Protein AF-0000000082329437 (afdb_homodimer)

InterPro domains:
  IPR001509 NAD-dependent epimerase/dehydratase [PF01370] (16-239)
  IPR036291 NAD(P)-binding domain superfamily [SSF51735] (12-333)

Nearest PDB structures (foldseek):
  3ehe-assembly1_A  TM=8.547E-01  e=3.246E-22  Archaeoglobus fulgidus
  7xpq-assembly1_B  TM=8.052E-01  e=2.477E-19  Zea mays
  7k3p-assembly1_B  TM=7.659E-01  e=4.433E-19  Campylobacter jejuni subsp. jejuni NCTC 11168 = ATCC 700819
  3vps-assembly1_A  TM=8.074E-01  e=3.295E-17  Streptomyces chartreusis NRRL 3882
  3vps-assembly2_B  TM=8.074E-01  e=1.056E-16  Streptomyces chartreusis NRRL 3882

pLDDT: mean 81.35, std 22.12, range [26.34, 98.88]

Foldseek 3Di:
DCPPPPDDDDAPFFEEEEVLQDDLNLVLQVVSVVVRHQYEYEYQDDHDPPRPQVNYHYDHDALLDLVRLLVSCVVRVGLEYEYPFADQLLDDLVRRQSGLQSSLLSNLVSCVVSVRQEYEYEAAPLQQADDPDPDAEPPHDGDRDPSNSVSSVNSVVSLVVSVVVPHQYFYEHEFAEAAADQHQPVLLVLVCLVVLFAAEAQAAQQAWEWYHYSVLVSVLVVLLRPDDSVLRSYYFYDTAPATGTRQVQSCLLSVVSVSPHGYGYDYLVVVVVVLVVCSVLVRRSPPCSCSVCSVYHDHHDRVSSVVSPRDGDDGSNRSSNNRSVSCVVPPDPPPLDPPQDSDPRDDHDCPVVVVVSVVRRVD/DCPPPPDDDDAPFFEEEEVLQDDLNLVLQVVSVVVRHQAEYEYQDDHDPVRPQVNYHYDHDALLDLVRLLVSCVVRVGLEYEYPFADQLLDDLVRRQSGLQSSLLSNLVSCVVSVRQEYEYEAAPLQQADDPDPDAEPPHDGDRDPSNSVSSVNSVVSLVVSVVVPHQYFYEHEYAEAAADQHQPVLLLLVCLVVLFAAEAQAAQQAWDWYHYSVLVSVLVVLLRPDDSVLRSYYFYDTAPATGTRQVQSCLLSVVSVSPHGYGYDYLVVVVVVLVVCSVLVRNSPPPSCSVCSPYHDHHDRVSSVVSPRDGDDGSNRSSNNRSVSCVVPPPPPPLDPPQDSDPRDDHDCPVVVVVSVVRRVD

Structure (mmCIF, N/CA/C/O backbone):
data_AF-0000000082329437-model_v1
#
loop_
_entity.id
_entity.type
_entity.pdbx_description
1 polymer 'NAD(P)-dependent oxidoreductase'
#
loop_
_atom_site.group_PDB
_atom_site.id
_atom_site.type_symbol
_atom_site.label_atom_id
_atom_site.label_alt_id
_atom_site.label_comp_id
_atom_site.label_asym_id
_atom_site.label_entity_id
_atom_site.label_seq_id
_atom_site.pdbx_PDB_ins_code
_atom_site.Cartn_x
_atom_site.Cartn_y
_atom_site.Cartn_z
_atom_site.occupancy
_atom_site.B_iso_or_equiv
_atom_site.auth_seq_id
_atom_site.auth_comp_id
_atom_site.auth_asym_id
_atom_site.auth_atom_id
_atom_site.pdbx_PDB_model_num
ATOM 1 N N . MET A 1 1 ? -24.625 -34.156 -41.906 1 26.34 1 MET A N 1
ATOM 2 C CA . MET A 1 1 ? -23.766 -33.031 -41.531 1 26.34 1 MET A CA 1
ATOM 3 C C . MET A 1 1 ? -24.109 -32.531 -40.125 1 26.34 1 MET A C 1
ATOM 5 O O . MET A 1 1 ? -25.094 -31.828 -39.938 1 26.34 1 MET A O 1
ATOM 9 N N . SER A 1 2 ? -23.938 -33.344 -39.031 1 27.91 2 SER A N 1
ATOM 10 C CA . SER A 1 2 ? -24.516 -33.625 -37.75 1 27.91 2 SER A CA 1
ATOM 11 C C . SER A 1 2 ? -24.047 -32.625 -36.688 1 27.91 2 SER A C 1
ATOM 13 O O . SER A 1 2 ? -22.844 -32.469 -36.438 1 27.91 2 SER A O 1
ATOM 15 N N . ASP A 1 3 ? -24.672 -31.344 -36.688 1 28.89 3 ASP A N 1
ATOM 16 C CA . ASP A 1 3 ? -24.531 -30.172 -35.812 1 28.89 3 ASP A CA 1
ATOM 17 C C . ASP A 1 3 ? -24.469 -30.578 -34.344 1 28.89 3 ASP A C 1
ATOM 19 O O . ASP A 1 3 ? -25.5 -30.938 -33.75 1 28.89 3 ASP A O 1
ATOM 23 N N . SER A 1 4 ? -23.547 -31.406 -33.969 1 30.91 4 SER A N 1
ATOM 24 C CA . SER A 1 4 ? -23.5 -31.969 -32.625 1 30.91 4 SER A CA 1
ATOM 25 C C . SER A 1 4 ? -23.641 -30.891 -31.562 1 30.91 4 SER A C 1
ATOM 27 O O . SER A 1 4 ? -22.812 -29.969 -31.484 1 30.91 4 SER A O 1
ATOM 29 N N . GLU A 1 5 ? -24.859 -30.422 -31.141 1 31.05 5 GLU A N 1
ATOM 30 C CA . GLU A 1 5 ? -25.375 -29.594 -30.062 1 31.05 5 GLU A CA 1
ATOM 31 C C . GLU A 1 5 ? -24.656 -29.891 -28.75 1 31.05 5 GLU A C 1
ATOM 33 O O . GLU A 1 5 ? -24.719 -31.016 -28.234 1 31.05 5 GLU A O 1
ATOM 38 N N . ARG A 1 6 ? -23.375 -29.516 -28.562 1 33.16 6 ARG A N 1
ATOM 39 C CA . ARG A 1 6 ? -22.859 -29.641 -27.203 1 33.16 6 ARG A CA 1
ATOM 40 C C . ARG A 1 6 ? -23.984 -29.531 -26.172 1 33.16 6 ARG A C 1
ATOM 42 O O . ARG A 1 6 ? -24.562 -28.453 -25.969 1 33.16 6 ARG A O 1
ATOM 49 N N . ALA A 1 7 ? -24.938 -30.375 -26.078 1 32.97 7 ALA A N 1
ATOM 50 C CA . ALA A 1 7 ? -26.078 -30.375 -25.172 1 32.97 7 ALA A CA 1
ATOM 51 C C . ALA A 1 7 ? -25.797 -29.547 -23.922 1 32.97 7 ALA A C 1
ATOM 53 O O . ALA A 1 7 ? -24.625 -29.281 -23.594 1 32.97 7 ALA A O 1
ATOM 54 N N . GLY A 1 8 ? -26.375 -29.719 -22.656 1 34.88 8 GLY A N 1
ATOM 55 C CA . GLY A 1 8 ? -26.797 -29.031 -21.453 1 34.88 8 GLY A CA 1
ATOM 56 C C . GLY A 1 8 ? -25.641 -28.422 -20.672 1 34.88 8 GLY A C 1
ATOM 57 O O . GLY A 1 8 ? -24.469 -28.641 -21.016 1 34.88 8 GLY A O 1
ATOM 58 N N . ASP A 1 9 ? -25.828 -27.609 -19.031 1 44.12 9 ASP A N 1
ATOM 59 C CA . ASP A 1 9 ? -25.906 -26.859 -17.797 1 44.12 9 ASP A CA 1
ATOM 60 C C . ASP A 1 9 ? -24.859 -27.312 -16.781 1 44.12 9 ASP A C 1
ATOM 62 O O . ASP A 1 9 ? -24.891 -26.938 -15.617 1 44.12 9 ASP A O 1
ATOM 66 N N . ASP A 1 10 ? -24.266 -28.438 -16.734 1 53.81 10 ASP A N 1
ATOM 67 C CA . ASP A 1 10 ? -23.656 -29.188 -15.641 1 53.81 10 ASP A CA 1
ATOM 68 C C . ASP A 1 10 ? -22.234 -28.719 -15.375 1 53.81 10 ASP A C 1
ATOM 70 O O . ASP A 1 10 ? -21.344 -29.531 -15.148 1 53.81 10 ASP A O 1
ATOM 74 N N . SER A 1 11 ? -21.875 -27.641 -15.531 1 70.88 11 SER A N 1
ATOM 75 C CA . SER A 1 11 ? -20.547 -27.156 -15.156 1 70.88 11 SER A CA 1
ATOM 76 C C . SER A 1 11 ? -20.344 -27.203 -13.648 1 70.88 11 SER A C 1
ATOM 78 O O . SER A 1 11 ? -21.297 -27.031 -12.883 1 70.88 11 SER A O 1
ATOM 80 N N . ASN A 1 12 ? -19.172 -27.812 -13.344 1 84 12 ASN A N 1
ATOM 81 C CA . ASN A 1 12 ? -18.812 -27.828 -11.93 1 84 12 ASN A CA 1
ATOM 82 C C . ASN A 1 12 ? -18.719 -26.422 -11.359 1 84 12 ASN A C 1
ATOM 84 O O . ASN A 1 12 ? -18.609 -26.234 -10.141 1 84 12 ASN A O 1
ATOM 88 N N . GLY A 1 13 ? -18.859 -25.469 -12.234 1 92.38 13 GLY A N 1
ATOM 89 C CA . GLY A 1 13 ? -18.734 -24.078 -11.852 1 92.38 13 GLY A CA 1
ATOM 90 C C . GLY A 1 13 ? -18.188 -23.188 -12.953 1 92.38 13 GLY A C 1
ATOM 91 O O . GLY A 1 13 ? -17.828 -23.688 -14.023 1 92.38 13 GLY A O 1
ATOM 92 N N . THR A 1 14 ? -18.297 -21.969 -12.883 1 97.38 14 THR A N 1
ATOM 93 C CA . THR A 1 14 ? -17.75 -20.984 -13.82 1 97.38 14 THR A CA 1
ATOM 94 C C . THR A 1 14 ? -16.609 -20.203 -13.188 1 97.38 14 THR A C 1
ATOM 96 O O . THR A 1 14 ? -16.766 -19.641 -12.102 1 97.38 14 THR A O 1
ATOM 99 N N . LEU A 1 15 ? -15.477 -20.219 -13.883 1 98.44 15 LEU A N 1
ATOM 100 C CA . LEU A 1 15 ? -14.25 -19.688 -13.289 1 98.44 15 LEU A CA 1
ATOM 101 C C . LEU A 1 15 ? -13.672 -18.578 -14.156 1 98.44 15 LEU A C 1
ATOM 103 O O . LEU A 1 15 ? -13.547 -18.734 -15.375 1 98.44 15 LEU A O 1
ATOM 107 N N . LEU A 1 16 ? -13.461 -17.438 -13.531 1 98.81 16 LEU A N 1
ATOM 108 C CA . LEU A 1 16 ? -12.664 -16.391 -14.156 1 98.81 16 LEU A CA 1
ATOM 109 C C . LEU A 1 16 ? -11.234 -16.406 -13.617 1 98.81 16 LEU A C 1
ATOM 111 O O . LEU A 1 16 ? -11.023 -16.406 -12.406 1 98.81 16 LEU A O 1
ATOM 115 N N . VAL A 1 17 ? -10.266 -16.453 -14.523 1 98.81 17 VAL A N 1
ATOM 116 C CA . VAL A 1 17 ? -8.859 -16.422 -14.141 1 98.81 17 VAL A CA 1
ATOM 117 C C . VAL A 1 17 ? -8.219 -15.125 -14.641 1 98.81 17 VAL A C 1
ATOM 119 O O . VAL A 1 17 ? -8.062 -14.93 -15.852 1 98.81 17 VAL A O 1
ATOM 122 N N . THR A 1 18 ? -7.898 -14.195 -13.68 1 98.5 18 THR A N 1
ATOM 123 C CA . THR A 1 18 ? -7.145 -13.023 -14.109 1 98.5 18 THR A CA 1
ATOM 124 C C . THR A 1 18 ? -5.668 -13.367 -14.281 1 98.5 18 THR A C 1
ATOM 126 O O . THR A 1 18 ? -5.125 -14.195 -13.539 1 98.5 18 THR A O 1
ATOM 129 N N . GLY A 1 19 ? -5.027 -12.656 -15.211 1 96.25 19 GLY A N 1
ATOM 130 C CA . GLY A 1 19 ? -3.705 -13.133 -15.578 1 96.25 19 GLY A CA 1
ATOM 131 C C . GLY A 1 19 ? -3.723 -14.508 -16.219 1 96.25 19 GLY A C 1
ATOM 132 O O . GLY A 1 19 ? -2.795 -15.297 -16.016 1 96.25 19 GLY A O 1
ATOM 133 N N . GLY A 1 20 ? -4.77 -14.766 -16.906 1 96.31 20 GLY A N 1
ATOM 134 C CA . GLY A 1 20 ? -5.066 -16.109 -17.359 1 96.31 20 GLY A CA 1
ATOM 135 C C . GLY A 1 20 ? -4.109 -16.609 -18.422 1 96.31 20 GLY A C 1
ATOM 136 O O . GLY A 1 20 ? -3.965 -17.828 -18.625 1 96.31 20 GLY A O 1
ATOM 137 N N . THR A 1 21 ? -3.48 -15.711 -19.109 1 94.12 21 THR A N 1
ATOM 138 C CA . THR A 1 21 ? -2.633 -16.141 -20.219 1 94.12 21 THR A CA 1
ATOM 139 C C . THR A 1 21 ? -1.179 -16.266 -19.766 1 94.12 21 THR A C 1
ATOM 141 O O . THR A 1 21 ? -0.316 -16.688 -20.531 1 94.12 21 THR A O 1
ATOM 144 N N . GLY A 1 22 ? -0.926 -15.938 -18.547 1 91.06 22 GLY A N 1
ATOM 145 C CA . GLY A 1 22 ? 0.404 -16.125 -17.984 1 91.06 22 GLY A CA 1
ATOM 146 C C . GLY A 1 22 ? 0.699 -17.578 -17.625 1 91.06 22 GLY A C 1
ATOM 147 O O . GLY A 1 22 ? -0.122 -18.453 -17.875 1 91.06 22 GLY A O 1
ATOM 148 N N . PHE A 1 23 ? 1.851 -17.812 -17.016 1 89.69 23 PHE A N 1
ATOM 149 C CA . PHE A 1 23 ? 2.297 -19.172 -16.719 1 89.69 23 PHE A CA 1
ATOM 150 C C . PHE A 1 23 ? 1.305 -19.875 -15.797 1 89.69 23 PHE A C 1
ATOM 152 O O . PHE A 1 23 ? 0.688 -20.875 -16.188 1 89.69 23 PHE A O 1
ATOM 159 N N . LEU A 1 24 ? 1.134 -19.281 -14.594 1 94.75 24 LEU A N 1
ATOM 160 C CA . LEU A 1 24 ? 0.198 -19.906 -13.664 1 94.75 24 LEU A CA 1
ATOM 161 C C . LEU A 1 24 ? -1.225 -19.859 -14.211 1 94.75 24 LEU A C 1
ATOM 163 O O . LEU A 1 24 ? -1.98 -20.828 -14.07 1 94.75 24 LEU A O 1
ATOM 167 N N . GLY A 1 25 ? -1.565 -18.75 -14.828 1 96.75 25 GLY A N 1
ATOM 168 C CA . GLY A 1 25 ? -2.895 -18.594 -15.391 1 96.75 25 GLY A CA 1
ATOM 169 C C . GLY A 1 25 ? -3.242 -19.656 -16.406 1 96.75 25 GLY A C 1
ATOM 170 O O . GLY A 1 25 ? -4.32 -20.25 -16.344 1 96.75 25 GLY A O 1
ATOM 171 N N . LEU A 1 26 ? -2.309 -19.922 -17.297 1 95.94 26 LEU A N 1
ATOM 172 C CA . LEU A 1 26 ? -2.527 -20.906 -18.328 1 95.94 26 LEU A CA 1
ATOM 173 C C . LEU A 1 26 ? -2.785 -22.281 -17.719 1 95.94 26 LEU A C 1
ATOM 175 O O . LEU A 1 26 ? -3.76 -22.953 -18.078 1 95.94 26 LEU A O 1
ATOM 179 N N . HIS A 1 27 ? -1.941 -22.688 -16.797 1 96.75 27 HIS A N 1
ATOM 180 C CA . HIS A 1 27 ? -2.088 -23.984 -16.156 1 96.75 27 HIS A CA 1
ATOM 181 C C . HIS A 1 27 ? -3.4 -24.078 -15.383 1 96.75 27 HIS A C 1
ATOM 183 O O . HIS A 1 27 ? -4.051 -25.125 -15.375 1 96.75 27 HIS A O 1
ATOM 189 N N . THR A 1 28 ? -3.744 -22.984 -14.75 1 98.31 28 THR A N 1
ATOM 190 C CA . THR A 1 28 ? -4.996 -22.938 -14.008 1 98.31 28 THR A CA 1
ATOM 191 C C . THR A 1 28 ? -6.188 -23.109 -14.945 1 98.31 28 THR A C 1
ATOM 193 O O . THR A 1 28 ? -7.078 -23.922 -14.688 1 98.31 28 THR A O 1
ATOM 196 N N . CYS A 1 29 ? -6.164 -22.406 -16.031 1 98.44 29 CYS A N 1
ATOM 197 C CA . CYS A 1 29 ? -7.242 -22.484 -17 1 98.44 29 CYS A CA 1
ATOM 198 C C . CYS A 1 29 ? -7.383 -23.891 -17.562 1 98.44 29 CYS A C 1
ATOM 200 O O . CYS A 1 29 ? -8.477 -24.453 -17.578 1 98.44 29 CYS A O 1
ATOM 202 N N . GLN A 1 30 ? -6.285 -24.469 -17.984 1 98.19 30 GLN A N 1
ATOM 203 C CA . GLN A 1 30 ? -6.293 -25.812 -18.562 1 98.19 30 GLN A CA 1
ATOM 204 C C . GLN A 1 30 ? -6.801 -26.844 -17.578 1 98.19 30 GLN A C 1
ATOM 206 O O . GLN A 1 30 ? -7.641 -27.688 -17.906 1 98.19 30 GLN A O 1
ATOM 211 N N . TYR A 1 31 ? -6.305 -26.75 -16.391 1 98.06 31 TYR A N 1
ATOM 212 C CA . TYR A 1 31 ? -6.66 -27.719 -15.367 1 98.06 31 TYR A CA 1
ATOM 213 C C . TYR A 1 31 ? -8.156 -27.688 -15.086 1 98.06 31 TYR A C 1
ATOM 215 O O . TYR A 1 31 ? -8.82 -28.719 -15.078 1 98.06 31 TYR A O 1
ATOM 223 N N . PHE A 1 32 ? -8.703 -26.531 -14.867 1 98.38 32 PHE A N 1
ATOM 224 C CA . PHE A 1 32 ? -10.102 -26.422 -14.484 1 98.38 32 PHE A CA 1
ATOM 225 C C . PHE A 1 32 ? -11.016 -26.734 -15.656 1 98.38 32 PHE A C 1
ATOM 227 O O . PHE A 1 32 ? -12.094 -27.312 -15.477 1 98.38 32 PHE A O 1
ATOM 234 N N . ARG A 1 33 ? -10.562 -26.391 -16.859 1 98 33 ARG A N 1
ATOM 235 C CA . ARG A 1 33 ? -11.281 -26.859 -18.031 1 98 33 ARG A CA 1
ATOM 236 C C . ARG A 1 33 ? -11.391 -28.375 -18.047 1 98 33 ARG A C 1
ATOM 238 O O . ARG A 1 33 ? -12.477 -28.922 -18.234 1 98 33 ARG A O 1
ATOM 245 N N . ASP A 1 34 ? -10.305 -29.016 -17.797 1 97.75 34 ASP A N 1
ATOM 246 C CA . ASP A 1 34 ? -10.258 -30.469 -17.812 1 97.75 34 ASP A CA 1
ATOM 247 C C . ASP A 1 34 ? -11.102 -31.062 -16.672 1 97.75 34 ASP A C 1
ATOM 249 O O . ASP A 1 34 ? -11.516 -32.219 -16.75 1 97.75 34 ASP A O 1
ATOM 253 N N . GLN A 1 35 ? -11.344 -30.266 -15.641 1 96.62 35 GLN A N 1
ATOM 254 C CA . GLN A 1 35 ? -12.164 -30.703 -14.523 1 96.62 35 GLN A CA 1
ATOM 255 C C . GLN A 1 35 ? -13.641 -30.391 -14.773 1 96.62 35 GLN A C 1
ATOM 257 O O . GLN A 1 35 ? -14.477 -30.594 -13.891 1 96.62 35 GLN A O 1
ATOM 262 N N . GLY A 1 36 ? -13.953 -29.781 -15.891 1 96.56 36 GLY A N 1
ATOM 263 C CA . GLY A 1 36 ? -15.336 -29.609 -16.281 1 96.56 36 GLY A CA 1
ATOM 264 C C . GLY A 1 36 ? -15.875 -28.219 -15.961 1 96.56 36 GLY A C 1
ATOM 265 O O . GLY A 1 36 ? -17.094 -28.016 -15.969 1 96.56 36 GLY A O 1
ATOM 266 N N . TRP A 1 37 ? -15 -27.281 -15.609 1 97.31 37 TRP A N 1
ATOM 267 C CA . TRP A 1 37 ? -15.43 -25.906 -15.352 1 97.31 37 TRP A CA 1
ATOM 268 C C . TRP A 1 37 ? -15.531 -25.109 -16.656 1 97.31 37 TRP A C 1
ATOM 270 O O . TRP A 1 37 ? -14.836 -25.406 -17.625 1 97.31 37 TRP A O 1
ATOM 280 N N . ASP A 1 38 ? -16.5 -24.203 -16.672 1 98.06 38 ASP A N 1
ATOM 281 C CA . ASP A 1 38 ? -16.453 -23.156 -17.688 1 98.06 38 ASP A CA 1
ATOM 282 C C . ASP A 1 38 ? -15.422 -22.078 -17.328 1 98.06 38 ASP A C 1
ATOM 284 O O . ASP A 1 38 ? -15.602 -21.344 -16.359 1 98.06 38 ASP A O 1
ATOM 288 N N . VAL A 1 39 ? -14.383 -22.016 -18.172 1 98.62 39 VAL A N 1
ATOM 289 C CA . VAL A 1 39 ? -13.242 -21.188 -17.766 1 98.62 39 VAL A CA 1
ATOM 290 C C . VAL A 1 39 ? -13.102 -20 -18.719 1 98.62 39 VAL A C 1
ATOM 292 O O . VAL A 1 39 ? -13.164 -20.172 -19.938 1 98.62 39 VAL A O 1
ATOM 295 N N . THR A 1 40 ? -12.984 -18.828 -18.172 1 98.75 40 THR A N 1
ATOM 296 C CA . THR A 1 40 ? -12.656 -17.609 -18.922 1 98.75 40 THR A CA 1
ATOM 297 C C . THR A 1 40 ? -11.383 -16.969 -18.375 1 98.75 40 THR A C 1
ATOM 299 O O . THR A 1 40 ? -11.227 -16.797 -17.172 1 98.75 40 THR A O 1
ATOM 302 N N . ALA A 1 41 ? -10.469 -16.688 -19.312 1 98.56 41 ALA A N 1
ATOM 303 C CA . ALA A 1 41 ? -9.234 -15.984 -18.953 1 98.56 41 ALA A CA 1
ATOM 304 C C . ALA A 1 41 ? -9.367 -14.484 -19.203 1 98.56 41 ALA A C 1
ATOM 306 O O . ALA A 1 41 ? -9.891 -14.055 -20.234 1 98.56 41 ALA A O 1
ATOM 307 N N . LEU A 1 42 ? -8.969 -13.695 -18.234 1 98.5 42 LEU A N 1
ATOM 308 C CA . LEU A 1 42 ? -8.844 -12.25 -18.359 1 98.5 42 LEU A CA 1
ATOM 309 C C . LEU A 1 42 ? -7.379 -11.82 -18.344 1 98.5 42 LEU A C 1
ATOM 311 O O . LEU A 1 42 ? -6.648 -12.141 -17.406 1 98.5 42 LEU A O 1
ATOM 315 N N . ASP A 1 43 ? -6.977 -11.148 -19.406 1 96.94 43 ASP A N 1
ATOM 316 C CA . ASP A 1 43 ? -5.594 -10.695 -19.484 1 96.94 43 ASP A CA 1
ATOM 317 C C . ASP A 1 43 ? -5.449 -9.555 -20.5 1 96.94 43 ASP A C 1
ATOM 319 O O . ASP A 1 43 ? -6.41 -9.195 -21.172 1 96.94 43 ASP A O 1
ATOM 323 N N . LEU A 1 44 ? -4.258 -8.992 -20.484 1 94.5 44 LEU A N 1
ATOM 324 C CA . LEU A 1 44 ? -3.957 -7.902 -21.406 1 94.5 44 LEU A CA 1
ATOM 325 C C . LEU A 1 44 ? -3.762 -8.422 -22.828 1 94.5 44 LEU A C 1
ATOM 327 O O . LEU A 1 44 ? -4.027 -7.711 -23.797 1 94.5 44 LEU A O 1
ATOM 331 N N . LYS A 1 45 ? -3.266 -9.656 -22.938 1 94 45 LYS A N 1
ATOM 332 C CA . LYS A 1 45 ? -2.961 -10.266 -24.234 1 94 45 LYS A CA 1
ATOM 333 C C . LYS A 1 45 ? -3.559 -11.672 -24.328 1 94 45 LYS A C 1
ATOM 335 O O . LYS A 1 45 ? -3.707 -12.359 -23.312 1 94 45 LYS A O 1
ATOM 340 N N . PRO A 1 46 ? -3.818 -12.047 -25.5 1 95.31 46 PRO A N 1
ATOM 341 C CA . PRO A 1 46 ? -4.402 -13.383 -25.688 1 95.31 46 PRO A CA 1
ATOM 342 C C . PRO A 1 46 ? -3.381 -14.5 -25.5 1 95.31 46 PRO A C 1
ATOM 344 O O . PRO A 1 46 ? -2.189 -14.234 -25.328 1 95.31 46 PRO A O 1
ATOM 347 N N . PHE A 1 47 ? -3.896 -15.688 -25.531 1 94.88 47 PHE A N 1
ATOM 348 C CA . PHE A 1 47 ? -3.055 -16.875 -25.453 1 94.88 47 PHE A CA 1
ATOM 349 C C . PHE A 1 47 ? -2.154 -16.969 -26.688 1 94.88 47 PHE A C 1
ATOM 351 O O . PHE A 1 47 ? -2.459 -16.406 -27.734 1 94.88 47 PHE A O 1
ATOM 358 N N . GLU A 1 48 ? -1.078 -17.719 -26.484 1 90.88 48 GLU A N 1
ATOM 359 C CA . GLU A 1 48 ? -0.251 -18.047 -27.641 1 90.88 48 GLU A CA 1
ATOM 360 C C . GLU A 1 48 ? -0.89 -19.141 -28.469 1 90.88 48 GLU A C 1
ATOM 362 O O . GLU A 1 48 ? -1.576 -20.016 -27.938 1 90.88 48 GLU A O 1
ATOM 367 N N . PRO A 1 49 ? -0.601 -19.125 -29.781 1 90.69 49 PRO A N 1
ATOM 368 C CA . PRO A 1 49 ? -1.211 -20.125 -30.672 1 90.69 49 PRO A CA 1
ATOM 369 C C . PRO A 1 49 ? -0.859 -21.547 -30.281 1 90.69 49 PRO A C 1
ATOM 371 O O . PRO A 1 49 ? -1.653 -22.469 -30.5 1 90.69 49 PRO A O 1
ATOM 374 N N . GLU A 1 50 ? 0.266 -21.75 -29.688 1 88.56 50 GLU A N 1
ATOM 375 C CA . GLU A 1 50 ? 0.748 -23.094 -29.359 1 88.56 50 GLU A CA 1
ATOM 376 C C . GLU A 1 50 ? 0.13 -23.594 -28.047 1 88.56 50 GLU A C 1
ATOM 378 O O . GLU A 1 50 ? 0.237 -24.766 -27.719 1 88.56 50 GLU A O 1
ATOM 383 N N . ASP A 1 51 ? -0.547 -22.656 -27.375 1 92.81 51 ASP A N 1
ATOM 384 C CA . ASP A 1 51 ? -1.156 -23.047 -26.109 1 92.81 51 ASP A CA 1
ATOM 385 C C . ASP A 1 51 ? -2.396 -23.906 -26.328 1 92.81 51 ASP A C 1
ATOM 387 O O . ASP A 1 51 ? -3.18 -23.641 -27.25 1 92.81 51 ASP A O 1
ATOM 391 N N . ASP A 1 52 ? -2.549 -25 -25.594 1 94.56 52 ASP A N 1
ATOM 392 C CA . ASP A 1 52 ? -3.779 -25.781 -25.625 1 94.56 52 ASP A CA 1
ATOM 393 C C . ASP A 1 52 ? -4.902 -25.062 -24.875 1 94.56 52 ASP A C 1
ATOM 395 O O . ASP A 1 52 ? -5.055 -25.234 -23.656 1 94.56 52 ASP A O 1
ATOM 399 N N . THR A 1 53 ? -5.699 -24.328 -25.609 1 96.38 53 THR A N 1
ATOM 400 C CA . THR A 1 53 ? -6.691 -23.484 -24.938 1 96.38 53 THR A CA 1
ATOM 401 C C . THR A 1 53 ? -8.078 -23.719 -25.531 1 96.38 53 THR A C 1
ATOM 403 O O . THR A 1 53 ? -8.953 -22.859 -25.422 1 96.38 53 THR A O 1
ATOM 406 N N . ASP A 1 54 ? -8.227 -24.891 -26.219 1 96.62 54 ASP A N 1
ATOM 407 C CA . ASP A 1 54 ? -9.562 -25.234 -26.688 1 96.62 54 ASP A CA 1
ATOM 408 C C . ASP A 1 54 ? -10.555 -25.312 -25.531 1 96.62 54 ASP A C 1
ATOM 410 O O . ASP A 1 54 ? -10.281 -25.953 -24.516 1 96.62 54 ASP A O 1
ATOM 414 N N . GLY A 1 55 ? -11.672 -24.672 -25.656 1 96.94 55 GLY A N 1
ATOM 415 C CA . GLY A 1 55 ? -12.703 -24.703 -24.625 1 96.94 55 GLY A CA 1
ATOM 416 C C . GLY A 1 55 ? -12.484 -23.672 -23.531 1 96.94 55 GLY A C 1
ATOM 417 O O . GLY A 1 55 ? -13.203 -23.656 -22.531 1 96.94 55 GLY A O 1
ATOM 418 N N . ILE A 1 56 ? -11.508 -22.828 -23.688 1 98.25 56 ILE A N 1
ATOM 419 C CA . ILE A 1 56 ? -11.242 -21.766 -22.734 1 98.25 56 ILE A CA 1
ATOM 420 C C . ILE A 1 56 ? -11.539 -20.406 -23.375 1 98.25 56 ILE A C 1
ATOM 422 O O . ILE A 1 56 ? -10.977 -20.078 -24.422 1 98.25 56 ILE A O 1
ATOM 426 N N . ASP A 1 57 ? -12.438 -19.656 -22.766 1 98.25 57 ASP A N 1
ATOM 427 C CA . ASP A 1 57 ? -12.766 -18.328 -23.281 1 98.25 57 ASP A CA 1
ATOM 428 C C . ASP A 1 57 ? -11.711 -17.297 -22.875 1 98.25 57 ASP A C 1
ATOM 430 O O . ASP A 1 57 ? -11.008 -17.484 -21.875 1 98.25 57 ASP A O 1
ATOM 434 N N . PHE A 1 58 ? -11.625 -16.234 -23.703 1 98.12 58 PHE A N 1
ATOM 435 C CA . PHE A 1 58 ? -10.664 -15.172 -23.438 1 98.12 58 PHE A CA 1
ATOM 436 C C . PHE A 1 58 ? -11.344 -13.812 -23.5 1 98.12 58 PHE A C 1
ATOM 438 O O . PHE A 1 58 ? -12.125 -13.539 -24.422 1 98.12 58 PHE A O 1
ATOM 445 N N . VAL A 1 59 ? -11.109 -13.008 -22.516 1 98.06 59 VAL A N 1
ATOM 446 C CA . VAL A 1 59 ? -11.531 -11.617 -22.484 1 98.06 59 VAL A CA 1
ATOM 447 C C . VAL A 1 59 ? -10.32 -10.703 -22.312 1 98.06 59 VAL A C 1
ATOM 449 O O . VAL A 1 59 ? -9.508 -10.906 -21.422 1 98.06 59 VAL A O 1
ATOM 452 N N . GLU A 1 60 ? -10.172 -9.789 -23.234 1 97.62 60 GLU A N 1
ATOM 453 C CA . GLU A 1 60 ? -9.094 -8.812 -23.109 1 97.62 60 GLU A CA 1
ATOM 454 C C . GLU A 1 60 ? -9.461 -7.719 -22.109 1 97.62 60 GLU A C 1
ATOM 456 O O . GLU A 1 60 ? -10.523 -7.102 -22.203 1 97.62 60 GLU A O 1
ATOM 461 N N . GLY A 1 61 ? -8.586 -7.551 -21.125 1 96.31 61 GLY A N 1
ATOM 462 C CA . GLY A 1 61 ? -8.844 -6.523 -20.125 1 96.31 61 GLY A CA 1
ATOM 463 C C . GLY A 1 61 ? -7.695 -6.324 -19.156 1 96.31 61 GLY A C 1
ATOM 464 O O . GLY A 1 61 ? -6.754 -7.121 -19.141 1 96.31 61 GLY A O 1
ATOM 465 N N . ASP A 1 62 ? -7.77 -5.23 -18.469 1 95.81 62 ASP A N 1
ATOM 466 C CA . ASP A 1 62 ? -6.773 -4.816 -17.484 1 95.81 62 ASP A CA 1
ATOM 467 C C . ASP A 1 62 ? -7.367 -4.789 -16.078 1 95.81 62 ASP A C 1
ATOM 469 O O . ASP A 1 62 ? -8.359 -4.105 -15.828 1 95.81 62 ASP A O 1
ATOM 473 N N . VAL A 1 63 ? -6.719 -5.527 -15.164 1 96.31 63 VAL A N 1
ATOM 474 C CA . VAL A 1 63 ? -7.262 -5.613 -13.812 1 96.31 63 VAL A CA 1
ATOM 475 C C . VAL A 1 63 ? -7.137 -4.258 -13.117 1 96.31 63 VAL A C 1
ATOM 477 O O . VAL A 1 63 ? -7.762 -4.023 -12.078 1 96.31 63 VAL A O 1
ATOM 480 N N . ARG A 1 64 ? -6.367 -3.322 -13.625 1 94.06 64 ARG A N 1
ATOM 481 C CA . ARG A 1 64 ? -6.223 -1.987 -13.055 1 94.06 64 ARG A CA 1
ATOM 482 C C . ARG A 1 64 ? -7.473 -1.148 -13.297 1 94.06 64 ARG A C 1
ATOM 484 O O . ARG A 1 64 ? -7.629 -0.074 -12.711 1 94.06 64 ARG A O 1
ATOM 491 N N . SER A 1 65 ? -8.312 -1.665 -14.109 1 95.88 65 SER A N 1
ATOM 492 C CA . SER A 1 65 ? -9.633 -1.089 -14.344 1 95.88 65 SER A CA 1
ATOM 493 C C . SER A 1 65 ? -10.727 -1.945 -13.719 1 95.88 65 SER A C 1
ATOM 495 O O . SER A 1 65 ? -10.984 -3.064 -14.164 1 95.88 65 SER A O 1
ATOM 497 N N . GLU A 1 66 ? -11.375 -1.416 -12.766 1 96.62 66 GLU A N 1
ATOM 498 C CA . GLU A 1 66 ? -12.461 -2.16 -12.125 1 96.62 66 GLU A CA 1
ATOM 499 C C . GLU A 1 66 ? -13.57 -2.492 -13.125 1 96.62 66 GLU A C 1
ATOM 501 O O . GLU A 1 66 ? -14.164 -3.566 -13.055 1 96.62 66 GLU A O 1
ATOM 506 N N . GLU A 1 67 ? -13.789 -1.585 -14.031 1 97 67 GLU A N 1
ATOM 507 C CA . GLU A 1 67 ? -14.805 -1.783 -15.055 1 97 67 GLU A CA 1
ATOM 508 C C . GLU A 1 67 ? -14.461 -2.969 -15.953 1 97 67 GLU A C 1
ATOM 510 O O . GLU A 1 67 ? -15.336 -3.756 -16.312 1 97 67 GLU A O 1
ATOM 515 N N . SER A 1 68 ? -13.188 -3.025 -16.266 1 97.06 68 SER A N 1
ATOM 516 C CA . SER A 1 68 ? -12.734 -4.141 -17.094 1 97.06 68 SER A CA 1
ATOM 517 C C . SER A 1 68 ? -12.992 -5.477 -16.406 1 97.06 68 SER A C 1
ATOM 519 O O . SER A 1 68 ? -13.43 -6.438 -17.047 1 97.06 68 SER A O 1
ATOM 521 N N . VAL A 1 69 ? -12.797 -5.559 -15.164 1 98.12 69 VAL A N 1
ATOM 522 C CA . VAL A 1 69 ? -13.016 -6.785 -14.398 1 98.12 69 VAL A CA 1
ATOM 523 C C . VAL A 1 69 ? -14.508 -7.078 -14.297 1 98.12 69 VAL A C 1
ATOM 525 O O . VAL A 1 69 ? -14.938 -8.219 -14.477 1 98.12 69 VAL A O 1
ATOM 528 N N . ALA A 1 70 ? -15.242 -6.059 -14.062 1 98 70 ALA A N 1
ATOM 529 C CA . ALA A 1 70 ? -16.688 -6.207 -13.961 1 98 70 ALA A CA 1
ATOM 530 C C . ALA A 1 70 ? -17.281 -6.75 -15.258 1 98 70 ALA A C 1
ATOM 532 O O . ALA A 1 70 ? -18.125 -7.645 -15.234 1 98 70 ALA A O 1
ATOM 533 N N . ASP A 1 71 ? -16.797 -6.215 -16.312 1 97.81 71 ASP A N 1
ATOM 534 C CA . ASP A 1 71 ? -17.266 -6.672 -17.625 1 97.81 71 ASP A CA 1
ATOM 535 C C . ASP A 1 71 ? -16.922 -8.148 -17.844 1 97.81 71 ASP A C 1
ATOM 537 O O . ASP A 1 71 ? -17.75 -8.906 -18.344 1 97.81 71 ASP A O 1
ATOM 541 N N . ALA A 1 72 ? -15.734 -8.508 -17.484 1 98.12 72 ALA A N 1
ATOM 542 C CA . ALA A 1 72 ? -15.305 -9.898 -17.641 1 98.12 72 ALA A CA 1
ATOM 543 C C . ALA A 1 72 ? -16.172 -10.828 -16.781 1 98.12 72 ALA A C 1
ATOM 545 O O . ALA A 1 72 ? -16.516 -11.93 -17.219 1 98.12 72 ALA A O 1
ATOM 546 N N . LEU A 1 73 ? -16.484 -10.375 -15.609 1 98.12 73 LEU A N 1
ATOM 547 C CA . LEU A 1 73 ? -17.328 -11.164 -14.727 1 98.12 73 LEU A CA 1
ATOM 548 C C . LEU A 1 73 ? -18.734 -11.312 -15.305 1 98.12 73 LEU A C 1
ATOM 550 O O . LEU A 1 73 ? -19.328 -12.391 -15.227 1 98.12 73 LEU A O 1
ATOM 554 N N . GLU A 1 74 ? -19.188 -10.258 -15.875 1 96.69 74 GLU A N 1
ATOM 555 C CA . GLU A 1 74 ? -20.516 -10.289 -16.5 1 96.69 74 GLU A CA 1
ATOM 556 C C . GLU A 1 74 ? -20.531 -11.227 -17.703 1 96.69 74 GLU A C 1
ATOM 558 O O . GLU A 1 74 ? -21.438 -12.047 -17.844 1 96.69 74 GLU A O 1
ATOM 563 N N . GLU A 1 75 ? -19.516 -11.133 -18.469 1 96.75 75 GLU A N 1
ATOM 564 C CA . GLU A 1 75 ? -19.438 -11.93 -19.688 1 96.75 75 GLU A CA 1
ATOM 565 C C . GLU A 1 75 ? -19.266 -13.414 -19.375 1 96.75 75 GLU A C 1
ATOM 567 O O . GLU A 1 75 ? -19.812 -14.273 -20.078 1 96.75 75 GLU A O 1
ATOM 572 N N . SER A 1 76 ? -18.578 -13.734 -18.328 1 96.94 76 SER A N 1
ATOM 573 C CA . SER A 1 76 ? -18.25 -15.125 -18.016 1 96.94 76 SER A CA 1
ATOM 574 C C . SER A 1 76 ? -19.297 -15.734 -17.094 1 96.94 76 SER A C 1
ATOM 576 O O . SER A 1 76 ? -19.344 -16.953 -16.922 1 96.94 76 SER A O 1
ATOM 578 N N . ASP A 1 77 ? -20.031 -14.922 -16.375 1 95.56 77 ASP A N 1
ATOM 579 C CA . ASP A 1 77 ? -20.938 -15.367 -15.32 1 95.56 77 ASP A CA 1
ATOM 580 C C . ASP A 1 77 ? -20.188 -16.172 -14.25 1 95.56 77 ASP A C 1
ATOM 582 O O . ASP A 1 77 ? -20.719 -17.172 -13.742 1 95.56 77 ASP A O 1
ATOM 586 N N . ALA A 1 78 ? -19 -15.781 -14 1 96.94 78 ALA A N 1
ATOM 587 C CA . ALA A 1 78 ? -18.125 -16.531 -13.102 1 96.94 78 ALA A CA 1
ATOM 588 C C . ALA A 1 78 ? -18.672 -16.516 -11.672 1 96.94 78 ALA A C 1
ATOM 590 O O . ALA A 1 78 ? -19.141 -15.492 -11.188 1 96.94 78 ALA A O 1
ATOM 591 N N . THR A 1 79 ? -18.594 -17.656 -11.078 1 95.5 79 THR A N 1
ATOM 592 C CA . THR A 1 79 ? -18.984 -17.797 -9.672 1 95.5 79 THR A CA 1
ATOM 593 C C . THR A 1 79 ? -17.75 -17.859 -8.789 1 95.5 79 THR A C 1
ATOM 595 O O . THR A 1 79 ? -17.844 -17.812 -7.559 1 95.5 79 THR A O 1
ATOM 598 N N . ALA A 1 80 ? -16.641 -18.016 -9.367 1 98.06 80 ALA A N 1
ATOM 599 C CA . ALA A 1 80 ? -15.352 -18.031 -8.68 1 98.06 80 ALA A CA 1
ATOM 600 C C . ALA A 1 80 ? -14.281 -17.312 -9.5 1 98.06 80 ALA A C 1
ATOM 602 O O . ALA A 1 80 ? -14.375 -17.25 -10.734 1 98.06 80 ALA A O 1
ATOM 603 N N . VAL A 1 81 ? -13.367 -16.719 -8.781 1 98.75 81 VAL A N 1
ATOM 604 C CA . VAL A 1 81 ? -12.266 -16.016 -9.438 1 98.75 81 VAL A CA 1
ATOM 605 C C . VAL A 1 81 ? -10.938 -16.531 -8.883 1 98.75 81 VAL A C 1
ATOM 607 O O . VAL A 1 81 ? -10.789 -16.719 -7.672 1 98.75 81 VAL A O 1
ATOM 610 N N . VAL A 1 82 ? -10.039 -16.844 -9.734 1 98.88 82 VAL A N 1
ATOM 611 C CA . VAL A 1 82 ? -8.633 -17.016 -9.367 1 98.88 82 VAL A CA 1
ATOM 612 C C . VAL A 1 82 ? -7.824 -15.82 -9.867 1 98.88 82 VAL A C 1
ATOM 614 O O . VAL A 1 82 ? -7.719 -15.594 -11.07 1 98.88 82 VAL A O 1
ATOM 617 N N . HIS A 1 83 ? -7.301 -15.055 -8.891 1 98.62 83 HIS A N 1
ATOM 618 C CA . HIS A 1 83 ? -6.586 -13.828 -9.219 1 98.62 83 HIS A CA 1
ATOM 619 C C . HIS A 1 83 ? -5.082 -14.07 -9.281 1 98.62 83 HIS A C 1
ATOM 621 O O . HIS A 1 83 ? -4.391 -13.961 -8.273 1 98.62 83 HIS A O 1
ATOM 627 N N . THR A 1 84 ? -4.574 -14.242 -10.5 1 95.62 84 THR A N 1
ATOM 628 C CA . THR A 1 84 ? -3.16 -14.547 -10.688 1 95.62 84 THR A CA 1
ATOM 629 C C . THR A 1 84 ? -2.428 -13.359 -11.312 1 95.62 84 THR A C 1
ATOM 631 O O . THR A 1 84 ? -1.203 -13.383 -11.445 1 95.62 84 THR A O 1
ATOM 634 N N . ALA A 1 85 ? -3.225 -12.383 -11.641 1 85.75 85 ALA A N 1
ATOM 635 C CA . ALA A 1 85 ? -2.613 -11.227 -12.289 1 85.75 85 ALA A CA 1
ATOM 636 C C . ALA A 1 85 ? -1.67 -10.492 -11.336 1 85.75 85 ALA A C 1
ATOM 638 O O . ALA A 1 85 ? -2.059 -10.133 -10.227 1 85.75 85 ALA A O 1
ATOM 639 N N . ALA A 1 86 ? -0.506 -10.445 -11.617 1 76 86 ALA A N 1
ATOM 640 C CA . ALA A 1 86 ? 0.452 -9.68 -10.82 1 76 86 ALA A CA 1
ATOM 641 C C . ALA A 1 86 ? 1.571 -9.125 -11.703 1 76 86 ALA A C 1
ATOM 643 O O . ALA A 1 86 ? 1.862 -9.68 -12.766 1 76 86 ALA A O 1
ATOM 644 N N . ALA A 1 87 ? 2.033 -7.957 -11.289 1 67.38 87 ALA A N 1
ATOM 645 C CA . ALA A 1 87 ? 3.201 -7.398 -11.969 1 67.38 87 ALA A CA 1
ATOM 646 C C . ALA A 1 87 ? 4.445 -8.234 -11.688 1 67.38 87 ALA A C 1
ATOM 648 O O . ALA A 1 87 ? 4.512 -8.945 -10.68 1 67.38 87 ALA A O 1
ATOM 649 N N . LEU A 1 88 ? 5.25 -8.164 -12.664 1 65.5 88 LEU A N 1
ATOM 650 C CA . LEU A 1 88 ? 6.523 -8.844 -12.461 1 65.5 88 LEU A CA 1
ATOM 651 C C . LEU A 1 88 ? 7.379 -8.109 -11.438 1 65.5 88 LEU A C 1
ATOM 653 O O . LEU A 1 88 ? 7.359 -6.879 -11.375 1 65.5 88 LEU A O 1
ATOM 657 N N . PRO A 1 89 ? 8.016 -8.828 -10.703 1 56.06 89 PRO A N 1
ATOM 658 C CA . PRO A 1 89 ? 8.867 -8.219 -9.68 1 56.06 89 PRO A CA 1
ATOM 659 C C . PRO A 1 89 ? 9.844 -7.203 -10.258 1 56.06 89 PRO A C 1
ATOM 661 O O . PRO A 1 89 ? 10.297 -6.305 -9.539 1 56.06 89 PRO A O 1
ATOM 664 N N . LEU A 1 90 ? 10.062 -7.344 -11.523 1 55.84 90 LEU A N 1
ATOM 665 C CA . LEU A 1 90 ? 11.094 -6.512 -12.125 1 55.84 90 LEU A CA 1
ATOM 666 C C . LEU A 1 90 ? 10.508 -5.215 -12.664 1 55.84 90 LEU A C 1
ATOM 668 O O . LEU A 1 90 ? 11.242 -4.32 -13.086 1 55.84 90 LEU A O 1
ATOM 672 N N . TRP A 1 91 ? 9.289 -5.082 -12.531 1 63.38 91 TRP A N 1
ATOM 673 C CA . TRP A 1 91 ? 8.648 -3.852 -12.992 1 63.38 91 TRP A CA 1
ATOM 674 C C . TRP A 1 91 ? 8.938 -2.695 -12.039 1 63.38 91 TRP A C 1
ATOM 676 O O . TRP A 1 91 ? 9.453 -2.906 -10.938 1 63.38 91 TRP A O 1
ATOM 686 N N . ASP A 1 92 ? 8.719 -1.555 -12.586 1 70.19 92 ASP A N 1
ATOM 687 C CA . ASP A 1 92 ? 8.859 -0.397 -11.711 1 70.19 92 ASP A CA 1
ATOM 688 C C . ASP A 1 92 ? 7.867 -0.46 -10.555 1 70.19 92 ASP A C 1
ATOM 690 O O . ASP A 1 92 ? 6.812 -1.086 -10.664 1 70.19 92 ASP A O 1
ATOM 694 N N . ALA A 1 93 ? 8.242 0.178 -9.5 1 71.44 93 ALA A N 1
ATOM 695 C CA . ALA A 1 93 ? 7.527 0.106 -8.234 1 71.44 93 ALA A CA 1
ATOM 696 C C . ALA A 1 93 ? 6.074 0.547 -8.391 1 71.44 93 ALA A C 1
ATOM 698 O O . ALA A 1 93 ? 5.176 -0.029 -7.781 1 71.44 93 ALA A O 1
ATOM 699 N N . ASP A 1 94 ? 5.898 1.514 -9.242 1 74.56 94 ASP A N 1
ATOM 700 C CA . ASP A 1 94 ? 4.551 2.039 -9.422 1 74.56 94 ASP A CA 1
ATOM 701 C C . ASP A 1 94 ? 3.648 1.019 -10.109 1 74.56 94 ASP A C 1
ATOM 703 O O . ASP A 1 94 ? 2.494 0.834 -9.719 1 74.56 94 ASP A O 1
ATOM 707 N N . ARG A 1 95 ? 4.207 0.403 -11.062 1 76 95 ARG A N 1
ATOM 708 C CA . ARG A 1 95 ? 3.439 -0.602 -11.789 1 76 95 ARG A CA 1
ATOM 709 C C . ARG A 1 95 ? 3.143 -1.81 -10.906 1 76 95 ARG A C 1
ATOM 711 O O . ARG A 1 95 ? 2.061 -2.393 -10.992 1 76 95 ARG A O 1
ATOM 718 N N . ILE A 1 96 ? 4.066 -2.127 -10.102 1 76.25 96 ILE A N 1
ATOM 719 C CA . ILE A 1 96 ? 3.885 -3.244 -9.18 1 76.25 96 ILE A CA 1
ATOM 720 C C . ILE A 1 96 ? 2.734 -2.941 -8.219 1 76.25 96 ILE A C 1
ATOM 722 O O . ILE A 1 96 ? 1.849 -3.775 -8.023 1 76.25 96 ILE A O 1
ATOM 726 N N . ARG A 1 97 ? 2.709 -1.81 -7.781 1 82.19 97 ARG A N 1
ATOM 727 C CA . ARG A 1 97 ? 1.69 -1.427 -6.809 1 82.19 97 ARG A CA 1
ATOM 728 C C . ARG A 1 97 ? 0.311 -1.37 -7.457 1 82.19 97 ARG A C 1
ATOM 730 O O . ARG A 1 97 ? -0.653 -1.926 -6.926 1 82.19 97 ARG A O 1
ATOM 737 N N . GLU A 1 98 ? 0.3 -0.728 -8.547 1 83.88 98 GLU A N 1
ATOM 738 C CA . GLU A 1 98 ? -0.978 -0.571 -9.234 1 83.88 98 GLU A CA 1
ATOM 739 C C . GLU A 1 98 ? -1.571 -1.926 -9.609 1 83.88 98 GLU A C 1
ATOM 741 O O . GLU A 1 98 ? -2.736 -2.203 -9.312 1 83.88 98 GLU A O 1
ATOM 746 N N . THR A 1 99 ? -0.773 -2.697 -10.125 1 87.06 99 THR A N 1
ATOM 747 C CA . THR A 1 99 ? -1.287 -3.977 -10.602 1 87.06 99 THR A CA 1
ATOM 748 C C . THR A 1 99 ? -1.568 -4.918 -9.43 1 87.06 99 THR A C 1
ATOM 750 O O . THR A 1 99 ? -2.6 -5.59 -9.406 1 87.06 99 THR A O 1
ATOM 753 N N . THR A 1 100 ? -0.739 -4.918 -8.531 1 91.19 100 THR A N 1
ATOM 754 C CA . THR A 1 100 ? -0.864 -5.879 -7.445 1 91.19 100 THR A CA 1
ATOM 755 C C . THR A 1 100 ? -1.902 -5.414 -6.43 1 91.19 100 THR A C 1
ATOM 757 O O . THR A 1 100 ? -2.857 -6.137 -6.137 1 91.19 100 THR A O 1
ATOM 760 N N . ILE A 1 101 ? -1.767 -4.219 -5.953 1 94.19 101 ILE A N 1
ATOM 761 C CA . ILE A 1 101 ? -2.658 -3.756 -4.895 1 94.19 101 ILE A CA 1
ATOM 762 C C . ILE A 1 101 ? -3.986 -3.305 -5.496 1 94.19 101 ILE A C 1
ATOM 764 O O . ILE A 1 101 ? -5.043 -3.85 -5.164 1 94.19 101 ILE A O 1
ATOM 768 N N . ASP A 1 102 ? -3.908 -2.4 -6.434 1 94.75 102 ASP A N 1
ATOM 769 C CA . ASP A 1 102 ? -5.129 -1.862 -7.027 1 94.75 102 ASP A CA 1
ATOM 770 C C . ASP A 1 102 ? -5.859 -2.928 -7.844 1 94.75 102 ASP A C 1
ATOM 772 O O . ASP A 1 102 ? -7.09 -2.975 -7.848 1 94.75 102 ASP A O 1
ATOM 776 N N . GLY A 1 103 ? -5.043 -3.707 -8.578 1 96.88 103 GLY A N 1
ATOM 777 C CA . GLY A 1 103 ? -5.672 -4.805 -9.297 1 96.88 103 GLY A CA 1
ATOM 778 C C . GLY A 1 103 ? -6.457 -5.738 -8.391 1 96.88 103 GLY A C 1
ATOM 779 O O . GLY A 1 103 ? -7.578 -6.129 -8.719 1 96.88 103 GLY A O 1
ATOM 780 N N . THR A 1 104 ? -5.852 -6.102 -7.27 1 97.75 104 THR A N 1
ATOM 781 C CA . THR A 1 104 ? -6.531 -6.961 -6.305 1 97.75 104 THR A CA 1
ATOM 782 C C . THR A 1 104 ? -7.785 -6.281 -5.766 1 97.75 104 THR A C 1
ATOM 784 O O . THR A 1 104 ? -8.852 -6.902 -5.691 1 97.75 104 THR A O 1
ATOM 787 N N . ARG A 1 105 ? -7.668 -5.035 -5.43 1 97.69 105 ARG A N 1
ATOM 788 C CA . ARG A 1 105 ? -8.797 -4.254 -4.938 1 97.69 105 ARG A CA 1
ATOM 789 C C . ARG A 1 105 ? -9.93 -4.227 -5.957 1 97.69 105 ARG A C 1
ATOM 791 O O . ARG A 1 105 ? -11.094 -4.465 -5.613 1 97.69 105 ARG A O 1
ATOM 798 N N . ASN A 1 106 ? -9.602 -3.977 -7.176 1 98 106 ASN A N 1
ATOM 799 C CA . ASN A 1 106 ? -10.586 -3.916 -8.258 1 98 106 ASN A CA 1
ATOM 800 C C . ASN A 1 106 ? -11.289 -5.254 -8.445 1 98 106 ASN A C 1
ATOM 802 O O . ASN A 1 106 ? -12.508 -5.305 -8.602 1 98 106 ASN A O 1
ATOM 806 N N . VAL A 1 107 ? -10.484 -6.309 -8.422 1 98.56 107 VAL A N 1
ATOM 807 C CA . VAL A 1 107 ? -11.039 -7.648 -8.602 1 98.56 107 VAL A CA 1
ATOM 808 C C . VAL A 1 107 ? -12.023 -7.957 -7.469 1 98.56 107 VAL A C 1
ATOM 810 O O . VAL A 1 107 ? -13.117 -8.461 -7.711 1 98.56 107 VAL A O 1
ATOM 813 N N . LEU A 1 108 ? -11.641 -7.621 -6.266 1 98.56 108 LEU A N 1
ATOM 814 C CA . LEU A 1 108 ? -12.461 -7.945 -5.102 1 98.56 108 LEU A CA 1
ATOM 815 C C . LEU A 1 108 ? -13.734 -7.105 -5.078 1 98.56 108 LEU A C 1
ATOM 817 O O . LEU A 1 108 ? -14.812 -7.621 -4.773 1 98.56 108 LEU A O 1
ATOM 821 N N . TRP A 1 109 ? -13.625 -5.805 -5.41 1 98.5 109 TRP A N 1
ATOM 822 C CA . TRP A 1 109 ? -14.812 -4.965 -5.469 1 98.5 109 TRP A CA 1
ATOM 823 C C . TRP A 1 109 ? -15.773 -5.449 -6.551 1 98.5 109 TRP A C 1
ATOM 825 O O . TRP A 1 109 ? -16.969 -5.566 -6.32 1 98.5 109 TRP A O 1
ATOM 835 N N . ALA A 1 110 ? -15.211 -5.73 -7.754 1 98.38 110 ALA A N 1
ATOM 836 C CA . ALA A 1 110 ? -16.047 -6.223 -8.844 1 98.38 110 ALA A CA 1
ATOM 837 C C . ALA A 1 110 ? -16.734 -7.527 -8.461 1 98.38 110 ALA A C 1
ATOM 839 O O . ALA A 1 110 ? -17.922 -7.715 -8.734 1 98.38 110 ALA A O 1
ATOM 840 N N . ALA A 1 111 ? -16 -8.398 -7.836 1 98.38 111 ALA A N 1
ATOM 841 C CA . ALA A 1 111 ? -16.547 -9.68 -7.398 1 98.38 111 ALA A CA 1
ATOM 842 C C . ALA A 1 111 ? -17.656 -9.477 -6.355 1 98.38 111 ALA A C 1
ATOM 844 O O . ALA A 1 111 ? -18.703 -10.117 -6.418 1 98.38 111 ALA A O 1
ATOM 845 N N . LYS A 1 112 ? -17.344 -8.617 -5.379 1 97.56 112 LYS A N 1
ATOM 846 C CA . LYS A 1 112 ? -18.312 -8.359 -4.32 1 97.56 112 LYS A CA 1
ATOM 847 C C . LYS A 1 112 ? -19.625 -7.812 -4.891 1 97.56 112 LYS A C 1
ATOM 849 O O . LYS A 1 112 ? -20.703 -8.266 -4.512 1 97.56 112 LYS A O 1
ATOM 854 N N . GLU A 1 113 ? -19.516 -6.879 -5.805 1 96.75 113 GLU A N 1
ATOM 855 C CA . GLU A 1 113 ? -20.688 -6.227 -6.387 1 96.75 113 GLU A CA 1
ATOM 856 C C . GLU A 1 113 ? -21.516 -7.207 -7.207 1 96.75 113 GLU A C 1
ATOM 858 O O . GLU A 1 113 ? -22.719 -7.016 -7.379 1 96.75 113 GLU A O 1
ATOM 863 N 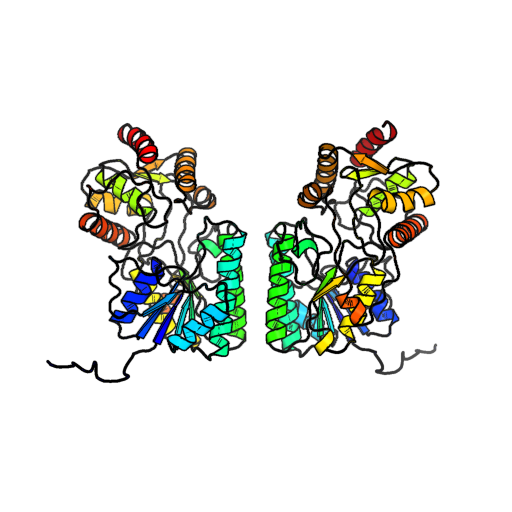N . ARG A 1 114 ? -20.891 -8.273 -7.641 1 96.19 114 ARG A N 1
ATOM 864 C CA . ARG A 1 114 ? -21.578 -9.258 -8.461 1 96.19 114 ARG A CA 1
ATOM 865 C C . ARG A 1 114 ? -21.875 -10.531 -7.672 1 96.19 114 ARG A C 1
ATOM 867 O O . ARG A 1 114 ? -22.25 -11.555 -8.25 1 96.19 114 ARG A O 1
ATOM 874 N N . ASP A 1 115 ? -21.578 -10.523 -6.406 1 95.62 115 ASP A N 1
ATOM 875 C CA . ASP A 1 115 ? -21.859 -11.609 -5.473 1 95.62 115 ASP A CA 1
ATOM 876 C C . ASP A 1 115 ? -21.141 -12.891 -5.883 1 95.62 115 ASP A C 1
ATOM 878 O O . ASP A 1 115 ? -21.734 -13.969 -5.883 1 95.62 115 ASP A O 1
ATOM 882 N N . VAL A 1 116 ? -19.906 -12.695 -6.371 1 95.94 116 VAL A N 1
ATOM 883 C CA . VAL A 1 116 ? -19.062 -13.859 -6.641 1 95.94 116 VAL A CA 1
ATOM 884 C C . VAL A 1 116 ? -18.781 -14.602 -5.34 1 95.94 116 VAL A C 1
ATOM 886 O O . VAL A 1 116 ? -18.484 -13.984 -4.316 1 95.94 116 VAL A O 1
ATOM 889 N N . ASP A 1 117 ? -18.812 -15.852 -5.348 1 88.38 117 ASP A N 1
ATOM 890 C CA . ASP A 1 117 ? -18.781 -16.688 -4.148 1 88.38 117 ASP A CA 1
ATOM 891 C C . ASP A 1 117 ? -17.391 -16.672 -3.518 1 88.38 117 ASP A C 1
ATOM 893 O O . ASP A 1 117 ? -17.25 -16.594 -2.295 1 88.38 117 ASP A O 1
ATOM 897 N N . ARG A 1 118 ? -16.422 -16.812 -4.406 1 97.12 118 ARG A N 1
ATOM 898 C CA . ARG A 1 118 ? -15.062 -17.031 -3.904 1 97.12 118 ARG A CA 1
ATOM 899 C C . ARG A 1 118 ? -14.039 -16.375 -4.824 1 97.12 118 ARG A C 1
ATOM 901 O O . ARG A 1 118 ? -14.164 -16.422 -6.047 1 97.12 118 ARG A O 1
ATOM 908 N N . VAL A 1 119 ? -13.117 -15.695 -4.199 1 98.69 119 VAL A N 1
ATOM 909 C CA . VAL A 1 119 ? -11.969 -15.164 -4.922 1 98.69 119 VAL A CA 1
ATOM 910 C C . VAL A 1 119 ? -10.672 -15.703 -4.309 1 98.69 119 VAL A C 1
ATOM 912 O O . VAL A 1 119 ? -10.352 -15.398 -3.156 1 98.69 119 VAL A O 1
ATOM 915 N N . CYS A 1 120 ? -9.984 -16.547 -5.047 1 98.88 120 CYS A N 1
ATOM 916 C CA . CYS A 1 120 ? -8.68 -17.031 -4.605 1 98.88 120 CYS A CA 1
ATOM 917 C C . CYS A 1 120 ? -7.574 -16.078 -5.039 1 98.88 120 CYS A C 1
ATOM 919 O O . CYS A 1 120 ? -7.371 -15.859 -6.23 1 98.88 120 CYS A O 1
ATOM 921 N N . TYR A 1 121 ? -6.895 -15.523 -4.059 1 98.69 121 TYR A N 1
ATOM 922 C CA . TYR A 1 121 ? -5.785 -14.617 -4.344 1 98.69 121 TYR A CA 1
ATOM 923 C C . TYR A 1 121 ? -4.453 -15.359 -4.289 1 98.69 121 TYR A C 1
ATOM 925 O O . TYR A 1 121 ? -4.152 -16.031 -3.303 1 98.69 121 TYR A O 1
ATOM 933 N N . ILE A 1 122 ? -3.666 -15.156 -5.32 1 98.19 122 ILE A N 1
ATOM 934 C CA . ILE A 1 122 ? -2.334 -15.75 -5.363 1 98.19 122 ILE A CA 1
ATOM 935 C C . ILE A 1 122 ? -1.298 -14.734 -4.891 1 98.19 122 ILE A C 1
ATOM 937 O O . ILE A 1 122 ? -0.929 -13.828 -5.633 1 98.19 122 ILE A O 1
ATOM 941 N N . SER A 1 123 ? -0.857 -14.898 -3.695 1 96.94 123 SER A N 1
ATOM 942 C CA . SER A 1 123 ? 0.213 -14.094 -3.123 1 96.94 123 SER A CA 1
ATOM 943 C C . SER A 1 123 ? 1.581 -14.711 -3.398 1 96.94 123 SER A C 1
ATOM 945 O O . SER A 1 123 ? 1.861 -15.133 -4.52 1 96.94 123 SER A O 1
ATOM 947 N N . SER A 1 124 ? 2.512 -14.586 -2.506 1 92.81 124 SER A N 1
ATOM 948 C CA . SER A 1 124 ? 3.873 -15.086 -2.664 1 92.81 124 SER A CA 1
ATOM 949 C C . SER A 1 124 ? 4.555 -15.273 -1.313 1 92.81 124 SER A C 1
ATOM 951 O O . SER A 1 124 ? 4.254 -14.555 -0.356 1 92.81 124 SER A O 1
ATOM 953 N N . THR A 1 125 ? 5.477 -16.219 -1.269 1 93 125 THR A N 1
ATOM 954 C CA . THR A 1 125 ? 6.281 -16.359 -0.059 1 93 125 THR A CA 1
ATOM 955 C C . THR A 1 125 ? 7.262 -15.188 0.067 1 93 125 THR A C 1
ATOM 957 O O . THR A 1 125 ? 7.906 -15.023 1.104 1 93 125 THR A O 1
ATOM 960 N N . ALA A 1 126 ? 7.336 -14.352 -0.917 1 87.44 126 ALA A N 1
ATOM 961 C CA . ALA A 1 126 ? 8.156 -13.148 -0.86 1 87.44 126 ALA A CA 1
ATOM 962 C C . ALA A 1 126 ? 7.684 -12.219 0.256 1 87.44 126 ALA A C 1
ATOM 964 O O . ALA A 1 126 ? 8.414 -11.32 0.672 1 87.44 126 ALA A O 1
ATOM 965 N N . VAL A 1 127 ? 6.477 -12.391 0.737 1 92.44 127 VAL A N 1
ATOM 966 C CA . VAL A 1 127 ? 5.922 -11.539 1.784 1 92.44 127 VAL A CA 1
ATOM 967 C C . VAL A 1 127 ? 6.699 -11.742 3.082 1 92.44 127 VAL A C 1
ATOM 969 O O . VAL A 1 127 ? 6.684 -10.883 3.965 1 92.44 127 VAL A O 1
ATOM 972 N N . TYR A 1 128 ? 7.344 -12.93 3.227 1 92.19 128 TYR A N 1
ATOM 973 C CA . TYR A 1 128 ? 8.039 -13.25 4.473 1 92.19 128 TYR A CA 1
ATOM 974 C C . TYR A 1 128 ? 9.414 -12.609 4.512 1 92.19 128 TYR A C 1
ATOM 976 O O . TYR A 1 128 ? 9.992 -12.422 5.586 1 92.19 128 TYR A O 1
ATOM 984 N N . GLY A 1 129 ? 9.953 -12.266 3.432 1 83.25 129 GLY A N 1
ATOM 985 C CA . GLY A 1 129 ? 11.32 -11.781 3.398 1 83.25 129 GLY A CA 1
ATOM 986 C C . GLY A 1 129 ? 12.328 -12.82 3.848 1 83.25 129 GLY A C 1
ATOM 987 O O . GLY A 1 129 ? 12.227 -13.992 3.49 1 83.25 129 GLY A O 1
ATOM 988 N N . THR A 1 130 ? 13.359 -12.297 4.562 1 75.94 130 THR A N 1
ATOM 989 C CA . THR A 1 130 ? 14.398 -13.195 5.059 1 75.94 130 THR A CA 1
ATOM 990 C C . THR A 1 130 ? 14.133 -13.578 6.508 1 75.94 130 THR A C 1
ATOM 992 O O . THR A 1 130 ? 13.812 -12.727 7.336 1 75.94 130 THR A O 1
ATOM 995 N N . HIS A 1 131 ? 14.039 -14.867 6.727 1 78.69 131 HIS A N 1
ATOM 996 C CA . HIS A 1 131 ? 13.82 -15.344 8.086 1 78.69 131 HIS A CA 1
ATOM 997 C C . HIS A 1 131 ? 15 -16.172 8.578 1 78.69 131 HIS A C 1
ATOM 999 O O . HIS A 1 131 ? 15.609 -16.922 7.801 1 78.69 131 HIS A O 1
ATOM 1005 N N . GLU A 1 132 ? 15.203 -16.078 9.797 1 76.44 132 GLU A N 1
ATOM 1006 C CA . GLU A 1 132 ? 16.281 -16.828 10.406 1 76.44 132 GLU A CA 1
ATOM 1007 C C . GLU A 1 132 ? 15.82 -18.234 10.797 1 76.44 132 GLU A C 1
ATOM 1009 O O . GLU A 1 132 ? 16.625 -19.172 10.828 1 76.44 132 GLU A O 1
ATOM 1014 N N . THR A 1 133 ? 14.562 -18.328 11.062 1 84.25 133 THR A N 1
ATOM 1015 C CA . THR A 1 133 ? 14.039 -19.609 11.531 1 84.25 133 THR A CA 1
ATOM 1016 C C . THR A 1 133 ? 13.164 -20.25 10.461 1 84.25 133 THR A C 1
ATOM 1018 O O . THR A 1 133 ? 12.414 -19.562 9.766 1 84.25 133 THR A O 1
ATOM 1021 N N . HIS A 1 134 ? 13.375 -21.594 10.367 1 89.44 134 HIS A N 1
ATOM 1022 C CA . HIS A 1 134 ? 12.602 -22.406 9.43 1 89.44 134 HIS A CA 1
ATOM 1023 C C . HIS A 1 134 ? 12.039 -23.641 10.109 1 89.44 134 HIS A C 1
ATOM 1025 O O . HIS A 1 134 ? 12.648 -24.172 11.039 1 89.44 134 HIS A O 1
ATOM 1031 N N . PRO A 1 135 ? 10.961 -24.203 9.656 1 93.69 135 PRO A N 1
ATOM 1032 C CA . PRO A 1 135 ? 10.18 -23.703 8.531 1 93.69 135 PRO A CA 1
ATOM 1033 C C . PRO A 1 135 ? 9.406 -22.422 8.867 1 93.69 135 PRO A C 1
ATOM 1035 O O . PRO A 1 135 ? 8.977 -22.25 10.008 1 93.69 135 PRO A O 1
ATOM 1038 N N . ILE A 1 136 ? 9.273 -21.625 7.859 1 95.25 136 ILE A N 1
ATOM 1039 C CA . ILE A 1 136 ? 8.406 -20.469 7.98 1 95.25 136 ILE A CA 1
ATOM 1040 C C . ILE A 1 136 ? 6.941 -20.906 7.953 1 95.25 136 ILE A C 1
ATOM 1042 O O . ILE A 1 136 ? 6.559 -21.734 7.125 1 95.25 136 ILE A O 1
ATOM 1046 N N . THR A 1 137 ? 6.113 -20.422 8.836 1 97.19 137 THR A N 1
ATOM 1047 C CA . THR A 1 137 ? 4.691 -20.75 8.867 1 97.19 137 THR A CA 1
ATOM 1048 C C . THR A 1 137 ? 3.844 -19.547 8.469 1 97.19 137 THR A C 1
ATOM 1050 O O . THR A 1 137 ? 4.367 -18.438 8.297 1 97.19 137 THR A O 1
ATOM 1053 N N . GLU A 1 138 ? 2.551 -19.797 8.328 1 97.94 138 GLU A N 1
ATOM 1054 C CA . GLU A 1 138 ? 1.649 -18.734 7.902 1 97.94 138 GLU A CA 1
ATOM 1055 C C . GLU A 1 138 ? 1.555 -17.625 8.961 1 97.94 138 GLU A C 1
ATOM 1057 O O . GLU A 1 138 ? 1.155 -16.5 8.656 1 97.94 138 GLU A O 1
ATOM 1062 N N . GLU A 1 139 ? 2.006 -17.922 10.164 1 95.31 139 GLU A N 1
ATOM 1063 C CA . GLU A 1 139 ? 1.935 -16.953 11.258 1 95.31 139 GLU A CA 1
ATOM 1064 C C . GLU A 1 139 ? 3.238 -16.172 11.398 1 95.31 139 GLU A C 1
ATOM 1066 O O . GLU A 1 139 ? 3.334 -15.258 12.211 1 95.31 139 GLU A O 1
ATOM 1071 N N . SER A 1 140 ? 4.227 -16.609 10.633 1 95.06 140 SER A N 1
ATOM 1072 C CA . SER A 1 140 ? 5.504 -15.906 10.695 1 95.06 140 SER A CA 1
ATOM 1073 C C . SER A 1 140 ? 5.355 -14.445 10.266 1 95.06 140 SER A C 1
ATOM 1075 O O . SER A 1 140 ? 4.496 -14.117 9.453 1 95.06 140 SER A O 1
ATOM 1077 N N . PRO A 1 141 ? 6.184 -13.594 10.812 1 91.88 141 PRO A N 1
ATOM 1078 C CA . PRO A 1 141 ? 6.09 -12.172 10.484 1 91.88 141 PRO A CA 1
ATOM 1079 C C . PRO A 1 141 ? 6.328 -11.891 9 1 91.88 141 PRO A C 1
ATOM 1081 O O . PRO A 1 141 ? 7.121 -12.586 8.352 1 91.88 141 PRO A O 1
ATOM 1084 N N . LEU A 1 142 ? 5.637 -10.883 8.562 1 91.5 142 LEU A N 1
ATOM 1085 C CA . LEU A 1 142 ? 5.766 -10.453 7.176 1 91.5 142 LEU A CA 1
ATOM 1086 C C . LEU A 1 142 ? 6.754 -9.297 7.059 1 91.5 142 LEU A C 1
ATOM 1088 O O . LEU A 1 142 ? 6.582 -8.258 7.703 1 91.5 142 LEU A O 1
ATOM 1092 N N . ASP A 1 143 ? 7.777 -9.531 6.359 1 84.38 143 ASP A N 1
ATOM 1093 C CA . ASP A 1 143 ? 8.812 -8.531 6.133 1 84.38 143 ASP A CA 1
ATOM 1094 C C . ASP A 1 143 ? 9.109 -8.367 4.645 1 84.38 143 ASP A C 1
ATOM 1096 O O . ASP A 1 143 ? 10.219 -8.648 4.188 1 84.38 143 ASP A O 1
ATOM 1100 N N . GLY A 1 144 ? 8.07 -7.938 3.93 1 77.38 144 GLY A N 1
ATOM 1101 C CA . GLY A 1 144 ? 8.164 -7.855 2.48 1 77.38 144 GLY A CA 1
ATOM 1102 C C . GLY A 1 144 ? 9.469 -7.258 1.999 1 77.38 144 GLY A C 1
ATOM 1103 O O . GLY A 1 144 ? 9.922 -6.234 2.516 1 77.38 144 GLY A O 1
ATOM 1104 N N . VAL A 1 145 ? 10.141 -8 1.185 1 69.81 145 VAL A N 1
ATOM 1105 C CA . VAL A 1 145 ? 11.398 -7.488 0.658 1 69.81 145 VAL A CA 1
ATOM 1106 C C . VAL A 1 145 ? 11.148 -6.742 -0.65 1 69.81 145 VAL A C 1
ATOM 1108 O O . VAL A 1 145 ? 10.711 -7.34 -1.638 1 69.81 145 VAL A O 1
ATOM 1111 N N . GLY A 1 146 ? 11.414 -5.473 -0.603 1 73.56 146 GLY A N 1
ATOM 1112 C CA . GLY A 1 146 ? 11.297 -4.691 -1.825 1 73.56 146 GLY A CA 1
ATOM 1113 C C . GLY A 1 146 ? 9.859 -4.332 -2.164 1 73.56 146 GLY A C 1
ATOM 1114 O O . GLY A 1 146 ? 8.938 -4.664 -1.415 1 73.56 146 GLY A O 1
ATOM 1115 N N . PRO A 1 147 ? 9.672 -3.656 -3.311 1 77.75 147 PRO A N 1
ATOM 1116 C CA . PRO A 1 147 ? 8.344 -3.178 -3.697 1 77.75 147 PRO A CA 1
ATOM 1117 C C . PRO A 1 147 ? 7.359 -4.316 -3.961 1 77.75 147 PRO A C 1
ATOM 1119 O O . PRO A 1 147 ? 6.172 -4.188 -3.662 1 77.75 147 PRO A O 1
ATOM 1122 N N . TYR A 1 148 ? 7.898 -5.477 -4.457 1 83.12 148 TYR A N 1
ATOM 1123 C CA . TYR A 1 148 ? 7.031 -6.605 -4.773 1 83.12 148 TYR A CA 1
ATOM 1124 C C . TYR A 1 148 ? 6.484 -7.246 -3.506 1 83.12 148 TYR A C 1
ATOM 1126 O O . TYR A 1 148 ? 5.277 -7.441 -3.371 1 83.12 148 TYR A O 1
ATOM 1134 N N . GLY A 1 149 ? 7.363 -7.594 -2.619 1 86.44 149 GLY A N 1
ATOM 1135 C CA . GLY A 1 149 ? 6.938 -8.172 -1.354 1 86.44 149 GLY A CA 1
ATOM 1136 C C . GLY A 1 149 ? 6 -7.266 -0.572 1 86.44 149 GLY A C 1
ATOM 1137 O O . GLY A 1 149 ? 4.996 -7.73 -0.024 1 86.44 149 GLY A O 1
ATOM 1138 N N . GLU A 1 150 ? 6.309 -6.031 -0.605 1 87.62 150 GLU A N 1
ATOM 1139 C CA . GLU A 1 150 ? 5.48 -5.055 0.1 1 87.62 150 GLU A CA 1
ATOM 1140 C C . GLU A 1 150 ? 4.102 -4.934 -0.539 1 87.62 150 GLU A C 1
ATOM 1142 O O . GLU A 1 150 ? 3.092 -4.836 0.163 1 87.62 150 GLU A O 1
ATOM 1147 N N . ALA A 1 151 ? 4.09 -4.93 -1.82 1 89.56 151 ALA A N 1
ATOM 1148 C CA . ALA A 1 151 ? 2.822 -4.836 -2.543 1 89.56 151 ALA A CA 1
ATOM 1149 C C . ALA A 1 151 ? 1.938 -6.047 -2.26 1 89.56 151 ALA A C 1
ATOM 1151 O O . ALA A 1 151 ? 0.724 -5.906 -2.086 1 89.56 151 ALA A O 1
ATOM 1152 N N . LYS A 1 152 ? 2.557 -7.207 -2.229 1 93.69 152 LYS A N 1
ATOM 1153 C CA . LYS A 1 152 ? 1.785 -8.414 -1.947 1 93.69 152 LYS A CA 1
ATOM 1154 C C . LYS A 1 152 ? 1.232 -8.398 -0.524 1 93.69 152 LYS A C 1
ATOM 1156 O O . LYS A 1 152 ? 0.109 -8.844 -0.283 1 93.69 152 LYS A O 1
ATOM 1161 N N . ILE A 1 153 ? 2.049 -7.887 0.375 1 94.19 153 ILE A N 1
ATOM 1162 C CA . ILE A 1 153 ? 1.572 -7.77 1.748 1 94.19 153 ILE A CA 1
ATOM 1163 C C . ILE A 1 153 ? 0.34 -6.867 1.793 1 94.19 153 ILE A C 1
ATOM 1165 O O . ILE A 1 153 ? -0.665 -7.211 2.42 1 94.19 153 ILE A O 1
ATOM 1169 N N . GLU A 1 154 ? 0.432 -5.758 1.146 1 93.62 154 GLU A N 1
ATOM 1170 C CA . GLU A 1 154 ? -0.69 -4.824 1.136 1 93.62 154 GLU A CA 1
ATOM 1171 C C . GLU A 1 154 ? -1.912 -5.438 0.456 1 93.62 154 GLU A C 1
ATOM 1173 O O . GLU A 1 154 ? -3.043 -5.238 0.904 1 93.62 154 GLU A O 1
ATOM 1178 N N . ALA A 1 155 ? -1.698 -6.148 -0.598 1 96.25 155 ALA A N 1
ATOM 1179 C CA . ALA A 1 155 ? -2.801 -6.82 -1.282 1 96.25 155 ALA A CA 1
ATOM 1180 C C . ALA A 1 155 ? -3.479 -7.832 -0.366 1 96.25 155 ALA A C 1
ATOM 1182 O O . ALA A 1 155 ? -4.703 -7.984 -0.392 1 96.25 155 ALA A O 1
ATOM 1183 N N . GLU A 1 156 ? -2.697 -8.531 0.42 1 97.62 156 GLU A N 1
ATOM 1184 C CA . GLU A 1 156 ? -3.275 -9.469 1.379 1 97.62 156 GLU A CA 1
ATOM 1185 C C . GLU A 1 156 ? -4.168 -8.75 2.385 1 97.62 156 GLU A C 1
ATOM 1187 O O . GLU A 1 156 ? -5.195 -9.281 2.807 1 97.62 156 GLU A O 1
ATOM 1192 N N . LYS A 1 157 ? -3.738 -7.578 2.807 1 96.56 157 LYS A N 1
ATOM 1193 C CA . LYS A 1 157 ? -4.559 -6.812 3.744 1 96.56 157 LYS A CA 1
ATOM 1194 C C . LYS A 1 157 ? -5.887 -6.414 3.111 1 96.56 157 LYS A C 1
ATOM 1196 O O . LYS A 1 157 ? -6.926 -6.434 3.771 1 96.56 157 LYS A O 1
ATOM 1201 N N . VAL A 1 158 ? -5.836 -6.027 1.85 1 97.44 158 VAL A N 1
ATOM 1202 C CA . VAL A 1 158 ? -7.066 -5.746 1.121 1 97.44 158 VAL A CA 1
ATOM 1203 C C . VAL A 1 158 ? -7.965 -6.984 1.124 1 97.44 158 VAL A C 1
ATOM 1205 O O . VAL A 1 158 ? -9.164 -6.887 1.38 1 97.44 158 VAL A O 1
ATOM 1208 N N . CYS A 1 159 ? -7.367 -8.148 0.862 1 98.5 159 CYS A N 1
ATOM 1209 C CA . CYS A 1 159 ? -8.117 -9.398 0.893 1 98.5 159 CYS A CA 1
ATOM 1210 C C . CYS A 1 159 ? -8.773 -9.609 2.254 1 98.5 159 CYS A C 1
ATOM 1212 O O . CYS A 1 159 ? -9.93 -10.016 2.334 1 98.5 159 CYS A O 1
ATOM 1214 N N . ARG A 1 160 ? -8.039 -9.328 3.279 1 97.88 160 ARG A N 1
ATOM 1215 C CA . ARG A 1 160 ? -8.562 -9.516 4.629 1 97.88 160 ARG A CA 1
ATOM 1216 C C . ARG A 1 160 ? -9.75 -8.594 4.891 1 97.88 160 ARG A C 1
ATOM 1218 O O . ARG A 1 160 ? -10.695 -8.977 5.582 1 97.88 160 ARG A O 1
ATOM 1225 N N . ASP A 1 161 ? -9.672 -7.348 4.402 1 97.75 161 ASP A N 1
ATOM 1226 C CA . ASP A 1 161 ? -10.805 -6.434 4.527 1 97.75 161 ASP A CA 1
ATOM 1227 C C . ASP A 1 161 ? -12.07 -7.035 3.914 1 97.75 161 ASP A C 1
ATOM 1229 O O . ASP A 1 161 ? -13.156 -6.938 4.492 1 97.75 161 ASP A O 1
ATOM 1233 N N . PHE A 1 162 ? -11.906 -7.668 2.773 1 98.38 162 PHE A N 1
ATOM 1234 C CA . PHE A 1 162 ? -13.07 -8.211 2.088 1 98.38 162 PHE A CA 1
ATOM 1235 C C . PHE A 1 162 ? -13.578 -9.469 2.793 1 98.38 162 PHE A C 1
ATOM 1237 O O . PHE A 1 162 ? -14.781 -9.734 2.801 1 98.38 162 PHE A O 1
ATOM 1244 N N . ARG A 1 163 ? -12.648 -10.266 3.453 1 98.25 163 ARG A N 1
ATOM 1245 C CA . ARG A 1 163 ? -13.102 -11.336 4.332 1 98.25 163 ARG A CA 1
ATOM 1246 C C . ARG A 1 163 ? -13.977 -10.789 5.457 1 98.25 163 ARG A C 1
ATOM 1248 O O . ARG A 1 163 ? -15.031 -11.359 5.766 1 98.25 163 ARG A O 1
ATOM 1255 N N . ARG A 1 164 ? -13.453 -9.695 5.977 1 96.31 164 ARG A N 1
ATOM 1256 C CA . ARG A 1 164 ? -14.188 -9.062 7.066 1 96.31 164 ARG A CA 1
ATOM 1257 C C . ARG A 1 164 ? -15.555 -8.586 6.598 1 96.31 164 ARG A C 1
ATOM 1259 O O . ARG A 1 164 ? -16.5 -8.531 7.387 1 96.31 164 ARG A O 1
ATOM 1266 N N . MET A 1 165 ? -15.703 -8.312 5.332 1 96.62 165 MET A N 1
ATOM 1267 C CA . MET A 1 165 ? -16.969 -7.867 4.754 1 96.62 165 MET A CA 1
ATOM 1268 C C . MET A 1 165 ? -17.828 -9.055 4.352 1 96.62 165 MET A C 1
ATOM 1270 O O . MET A 1 165 ? -18.891 -8.891 3.73 1 96.62 165 MET A O 1
ATOM 1274 N N . GLY A 1 166 ? -17.344 -10.305 4.551 1 96.69 166 GLY A N 1
ATOM 1275 C CA . GLY A 1 166 ? -18.188 -11.484 4.414 1 96.69 166 GLY A CA 1
ATOM 1276 C C . GLY A 1 166 ? -17.828 -12.32 3.201 1 96.69 166 GLY A C 1
ATOM 1277 O O . GLY A 1 166 ? -18.484 -13.344 2.941 1 96.69 166 GLY A O 1
ATOM 1278 N N . MET A 1 167 ? -16.828 -11.977 2.439 1 97.81 167 MET A N 1
ATOM 1279 C CA . MET A 1 167 ? -16.438 -12.75 1.263 1 97.81 167 MET A CA 1
ATOM 1280 C C . MET A 1 167 ? -15.492 -13.883 1.646 1 97.81 167 MET A C 1
ATOM 1282 O O . MET A 1 167 ? -14.773 -13.781 2.641 1 97.81 167 MET A O 1
ATOM 1286 N N . CYS A 1 168 ? -15.539 -14.992 0.902 1 98.69 168 CYS A N 1
ATOM 1287 C CA . CYS A 1 168 ? -14.531 -16.047 1.019 1 98.69 168 CYS A CA 1
ATOM 1288 C C . CYS A 1 168 ? -13.344 -15.766 0.109 1 98.69 168 CYS A C 1
ATOM 1290 O O . CYS A 1 168 ? -13.453 -15.867 -1.114 1 98.69 168 CYS A O 1
ATOM 1292 N N . VAL A 1 169 ? -12.211 -15.383 0.74 1 98.81 169 VAL A N 1
ATOM 1293 C CA . VAL A 1 169 ? -11.039 -14.961 -0.033 1 98.81 169 VAL A CA 1
ATOM 1294 C C . VAL A 1 169 ? -9.812 -15.758 0.411 1 98.81 169 VAL A C 1
ATOM 1296 O O . VAL A 1 169 ? -8.953 -15.234 1.124 1 98.81 169 VAL A O 1
ATOM 1299 N N . PRO A 1 170 ? -9.703 -17.016 -0.036 1 98.88 170 PRO A N 1
ATOM 1300 C CA . PRO A 1 170 ? -8.477 -17.75 0.27 1 98.88 170 PRO A CA 1
ATOM 1301 C C . PRO A 1 170 ? -7.234 -17.109 -0.353 1 98.88 170 PRO A C 1
ATOM 1303 O O . PRO A 1 170 ? -7.293 -16.609 -1.477 1 98.88 170 PRO A O 1
ATOM 1306 N N . ILE A 1 171 ? -6.18 -17.062 0.45 1 98.88 171 ILE A N 1
ATOM 1307 C CA . ILE A 1 171 ? -4.895 -16.547 -0.006 1 98.88 171 ILE A CA 1
ATOM 1308 C C . ILE A 1 171 ? -3.869 -17.688 -0.055 1 98.88 171 ILE A C 1
ATOM 1310 O O . ILE A 1 171 ? -3.686 -18.406 0.928 1 98.88 171 ILE A O 1
ATOM 1314 N N . LEU A 1 172 ? -3.234 -17.859 -1.188 1 98.81 172 LEU A N 1
ATOM 1315 C CA . LEU A 1 172 ? -2.146 -18.828 -1.315 1 98.81 172 LEU A CA 1
ATOM 1316 C C . LEU A 1 172 ? -0.805 -18.125 -1.464 1 98.81 172 LEU A C 1
ATOM 1318 O O . LEU A 1 172 ? -0.679 -17.172 -2.252 1 98.81 172 LEU A O 1
ATOM 1322 N N . ARG A 1 173 ? 0.159 -18.562 -0.67 1 97.94 173 ARG A N 1
ATOM 1323 C CA . ARG A 1 173 ? 1.534 -18.078 -0.749 1 97.94 173 ARG A CA 1
ATOM 1324 C C . ARG A 1 173 ? 2.455 -19.156 -1.334 1 97.94 173 ARG A C 1
ATOM 1326 O O . ARG A 1 173 ? 3.123 -19.875 -0.593 1 97.94 173 ARG A O 1
ATOM 1333 N N . PRO A 1 174 ? 2.572 -19.156 -2.615 1 97.12 174 PRO A N 1
ATOM 1334 C CA . PRO A 1 174 ? 3.375 -20.219 -3.23 1 97.12 174 PRO A CA 1
ATOM 1335 C C . PRO A 1 174 ? 4.871 -19.906 -3.201 1 97.12 174 PRO A C 1
ATOM 1337 O O . PRO A 1 174 ? 5.277 -18.75 -3.338 1 97.12 174 PRO A O 1
ATOM 1340 N N . LYS A 1 175 ? 5.621 -20.969 -3.012 1 94.31 175 LYS A N 1
ATOM 1341 C CA . LYS A 1 175 ? 7.051 -20.938 -3.309 1 94.31 175 LYS A CA 1
ATOM 1342 C C . LYS A 1 175 ? 7.297 -20.797 -4.809 1 94.31 175 LYS A C 1
ATOM 1344 O O . LYS A 1 175 ? 6.367 -20.922 -5.609 1 94.31 175 LYS A O 1
ATOM 1349 N N . THR A 1 176 ? 8.578 -20.531 -5.141 1 89.12 176 THR A N 1
ATOM 1350 C CA . THR A 1 176 ? 8.953 -20.531 -6.551 1 89.12 176 THR A CA 1
ATOM 1351 C C . THR A 1 176 ? 8.492 -21.812 -7.234 1 89.12 176 THR A C 1
ATOM 1353 O O . THR A 1 176 ? 8.797 -22.906 -6.77 1 89.12 176 THR A O 1
ATOM 1356 N N . PHE A 1 177 ? 7.703 -21.578 -8.266 1 90.69 177 PHE A N 1
ATOM 1357 C CA . PHE A 1 177 ? 7.172 -22.797 -8.883 1 90.69 177 PHE A CA 1
ATOM 1358 C C . PHE A 1 177 ? 7.637 -22.906 -10.328 1 90.69 177 PHE A C 1
ATOM 1360 O O . PHE A 1 177 ? 7.938 -21.891 -10.977 1 90.69 177 PHE A O 1
ATOM 1367 N N . ILE A 1 178 ? 7.707 -24.203 -10.719 1 89.81 178 ILE A N 1
ATOM 1368 C CA . ILE A 1 178 ? 8.195 -24.578 -12.039 1 89.81 178 ILE A CA 1
ATOM 1369 C C . ILE A 1 178 ? 7.246 -25.594 -12.672 1 89.81 178 ILE A C 1
ATOM 1371 O O . ILE A 1 178 ? 6.453 -26.219 -11.969 1 89.81 178 ILE A O 1
ATOM 1375 N N . GLY A 1 179 ? 7.305 -25.688 -13.953 1 91.69 179 GLY A N 1
ATOM 1376 C CA . GLY A 1 179 ? 6.492 -26.625 -14.711 1 91.69 179 GLY A CA 1
ATOM 1377 C C . GLY A 1 179 ? 6.629 -26.453 -16.203 1 91.69 179 GLY A C 1
ATOM 1378 O O . GLY A 1 179 ? 7.363 -25.594 -16.688 1 91.69 179 GLY A O 1
ATOM 1379 N N . PRO A 1 180 ? 5.98 -27.312 -16.938 1 90.31 180 PRO A N 1
ATOM 1380 C CA . PRO A 1 180 ? 6.07 -27.281 -18.391 1 90.31 180 PRO A CA 1
ATOM 1381 C C . PRO A 1 180 ? 5.52 -26 -18.984 1 90.31 180 PRO A C 1
ATOM 1383 O O . PRO A 1 180 ? 4.828 -25.234 -18.312 1 90.31 180 PRO A O 1
ATOM 1386 N N . GLN A 1 181 ? 5.852 -25.641 -20.312 1 82.81 181 GLN A N 1
ATOM 1387 C CA . GLN A 1 181 ? 5.301 -24.641 -21.219 1 82.81 181 GLN A CA 1
ATOM 1388 C C . GLN A 1 181 ? 5.961 -23.281 -21.016 1 82.81 181 GLN A C 1
ATOM 1390 O O . GLN A 1 181 ? 6.18 -22.531 -21.969 1 82.81 181 GLN A O 1
ATOM 1395 N N . ARG A 1 182 ? 6.117 -22.688 -19.844 1 74.31 182 ARG A N 1
ATOM 1396 C CA . ARG A 1 182 ? 6.781 -21.406 -19.656 1 74.31 182 ARG A CA 1
ATOM 1397 C C . ARG A 1 182 ? 7.926 -21.531 -18.656 1 74.31 182 ARG A C 1
ATOM 1399 O O . ARG A 1 182 ? 7.711 -21.406 -17.453 1 74.31 182 ARG A O 1
ATOM 1406 N N . LEU A 1 183 ? 9.109 -21.594 -19.25 1 65.88 183 LEU A N 1
ATOM 1407 C CA . LEU A 1 183 ? 10.234 -22.031 -18.438 1 65.88 183 LEU A CA 1
ATOM 1408 C C . LEU A 1 183 ? 10.922 -20.844 -17.781 1 65.88 183 LEU A C 1
ATOM 1410 O O . LEU A 1 183 ? 11.555 -20.984 -16.734 1 65.88 183 LEU A O 1
ATOM 1414 N N . GLY A 1 184 ? 10.734 -19.672 -18.312 1 66.38 184 GLY A N 1
ATOM 1415 C CA . GLY A 1 184 ? 11.383 -18.484 -17.75 1 66.38 184 GLY A CA 1
ATOM 1416 C C . GLY A 1 184 ? 12.867 -18.688 -17.516 1 66.38 184 GLY A C 1
ATOM 1417 O O . GLY A 1 184 ? 13.602 -19.078 -18.422 1 66.38 184 GLY A O 1
ATOM 1418 N N . VAL A 1 185 ? 13.305 -18.5 -16.234 1 64.06 185 VAL A N 1
ATOM 1419 C CA . VAL A 1 185 ? 14.711 -18.562 -15.859 1 64.06 185 VAL A CA 1
ATOM 1420 C C . VAL A 1 185 ? 15.203 -20 -15.938 1 64.06 185 VAL A C 1
ATOM 1422 O O . VAL A 1 185 ? 16.391 -20.25 -16.156 1 64.06 185 VAL A O 1
ATOM 1425 N N . PHE A 1 186 ? 14.359 -20.891 -15.883 1 77.19 186 PHE A N 1
ATOM 1426 C CA . PHE A 1 186 ? 14.766 -22.297 -15.867 1 77.19 186 PHE A CA 1
ATOM 1427 C C . PHE A 1 186 ? 15.18 -22.766 -17.266 1 77.19 186 PHE A C 1
ATOM 1429 O O . PHE A 1 186 ? 15.867 -23.766 -17.406 1 77.19 186 PHE A O 1
ATOM 1436 N N . GLN A 1 187 ? 14.734 -21.984 -18.203 1 74.75 187 GLN A N 1
ATOM 1437 C CA . GLN A 1 187 ? 15.195 -22.297 -19.547 1 74.75 187 GLN A CA 1
ATOM 1438 C C . GLN A 1 187 ? 16.719 -22.172 -19.656 1 74.75 187 GLN A C 1
ATOM 1440 O O . GLN A 1 187 ? 17.359 -22.984 -20.312 1 74.75 187 GLN A O 1
ATOM 1445 N N . VAL A 1 188 ? 17.188 -21.172 -19.016 1 69.25 188 VAL A N 1
ATOM 1446 C CA . VAL A 1 188 ? 18.625 -20.922 -19.031 1 69.25 188 VAL A CA 1
ATOM 1447 C C . VAL A 1 188 ? 19.344 -22.094 -18.375 1 69.25 188 VAL A C 1
ATOM 1449 O O . VAL A 1 188 ? 20.359 -22.578 -18.891 1 69.25 188 VAL A O 1
ATOM 1452 N N . LEU A 1 189 ? 18.859 -22.469 -17.328 1 76.62 189 LEU A N 1
ATOM 1453 C CA . LEU A 1 189 ? 19.438 -23.609 -16.625 1 76.62 189 LEU A CA 1
ATOM 1454 C C . LEU A 1 189 ? 19.453 -24.859 -17.516 1 76.62 189 LEU A C 1
ATOM 1456 O O . LEU A 1 189 ? 20.469 -25.547 -17.609 1 76.62 189 LEU A O 1
ATOM 1460 N N . PHE A 1 190 ? 18.422 -25.141 -18.188 1 84.12 190 PHE A N 1
ATOM 1461 C CA . PHE A 1 190 ? 18.297 -26.344 -19 1 84.12 190 PHE A CA 1
ATOM 1462 C C . PHE A 1 190 ? 19.172 -26.25 -20.25 1 84.12 190 PHE A C 1
ATOM 1464 O O . PHE A 1 190 ? 19.734 -27.25 -20.703 1 84.12 190 PHE A O 1
ATOM 1471 N N . ASP A 1 191 ? 19.25 -25.016 -20.672 1 79.31 191 ASP A N 1
ATOM 1472 C CA . ASP A 1 191 ? 20.172 -24.797 -21.781 1 79.31 191 ASP A CA 1
ATOM 1473 C C . ASP A 1 191 ? 21.594 -25.156 -21.391 1 79.31 191 ASP A C 1
ATOM 1475 O O . ASP A 1 191 ? 22.312 -25.797 -22.156 1 79.31 191 ASP A O 1
ATOM 1479 N N . TRP A 1 192 ? 21.953 -24.75 -20.312 1 78.25 192 TRP A N 1
ATOM 1480 C CA . TRP A 1 192 ? 23.297 -25.031 -19.828 1 78.25 192 TRP A CA 1
ATOM 1481 C C . TRP A 1 192 ? 23.531 -26.531 -19.688 1 78.25 192 TRP A C 1
ATOM 1483 O O . TRP A 1 192 ? 24.594 -27.047 -20.031 1 78.25 192 TRP A O 1
ATOM 1493 N N . ILE A 1 193 ? 22.641 -27.203 -19.188 1 83.56 193 ILE A N 1
ATOM 1494 C CA . ILE A 1 193 ? 22.719 -28.656 -19 1 83.56 193 ILE A CA 1
ATOM 1495 C C . ILE A 1 193 ? 22.875 -29.328 -20.359 1 83.56 193 ILE A C 1
ATOM 1497 O O . ILE A 1 193 ? 23.734 -30.203 -20.531 1 83.56 193 ILE A O 1
ATOM 1501 N N . GLU A 1 194 ? 22.141 -28.906 -21.281 1 84.06 194 GLU A N 1
ATOM 1502 C CA . GLU A 1 194 ? 22.172 -29.5 -22.609 1 84.06 194 GLU A CA 1
ATOM 1503 C C . GLU A 1 194 ? 23.5 -29.219 -23.297 1 84.06 194 GLU A C 1
ATOM 1505 O O . GLU A 1 194 ? 23.969 -30.031 -24.109 1 84.06 194 GLU A O 1
ATOM 1510 N N . ASP A 1 195 ? 24 -28.109 -22.906 1 81.62 195 ASP A N 1
ATOM 1511 C CA . ASP A 1 195 ? 25.281 -27.719 -23.5 1 81.62 195 ASP A CA 1
ATOM 1512 C C . ASP A 1 195 ? 26.438 -28.438 -22.828 1 81.62 195 ASP A C 1
ATOM 1514 O O . ASP A 1 195 ? 27.609 -28.25 -23.188 1 81.62 195 ASP A O 1
ATOM 1518 N N . GLY A 1 196 ? 26.125 -29.172 -21.938 1 81.12 196 GLY A N 1
ATOM 1519 C CA . GLY A 1 196 ? 27.141 -29.922 -21.234 1 81.12 196 GLY A CA 1
ATOM 1520 C C . GLY A 1 196 ? 27.984 -29.062 -20.312 1 81.12 196 GLY A C 1
ATOM 1521 O O . GLY A 1 196 ? 29.188 -29.297 -20.156 1 81.12 196 GLY A O 1
ATOM 1522 N N . ALA A 1 197 ? 27.406 -28.062 -19.859 1 76.62 197 ALA A N 1
ATOM 1523 C CA . ALA A 1 197 ? 28.125 -27.156 -18.969 1 76.62 197 ALA A CA 1
ATOM 1524 C C . ALA A 1 197 ? 27.781 -27.453 -17.5 1 76.62 197 ALA A C 1
ATOM 1526 O O . ALA A 1 197 ? 26.75 -28.062 -17.219 1 76.62 197 ALA A O 1
ATOM 1527 N N . ASN A 1 198 ? 28.781 -27.141 -16.688 1 79.12 198 ASN A N 1
ATOM 1528 C CA . ASN A 1 198 ? 28.438 -27.125 -15.266 1 79.12 198 ASN A CA 1
ATOM 1529 C C . ASN A 1 198 ? 27.438 -26.016 -14.953 1 79.12 198 ASN A C 1
ATOM 1531 O O . ASN A 1 198 ? 27.359 -25.016 -15.664 1 79.12 198 ASN A O 1
ATOM 1535 N N . VAL A 1 199 ? 26.625 -26.328 -14.016 1 76.5 199 VAL A N 1
ATOM 1536 C CA . VAL A 1 199 ? 25.609 -25.359 -13.656 1 76.5 199 VAL A CA 1
ATOM 1537 C C . VAL A 1 199 ? 26.031 -24.609 -12.391 1 76.5 199 VAL A C 1
ATOM 1539 O O . VAL A 1 199 ? 26.125 -25.203 -11.312 1 76.5 199 VAL A O 1
ATOM 1542 N N . PRO A 1 200 ? 26.219 -23.312 -12.531 1 72.5 200 PRO A N 1
ATOM 1543 C CA . PRO A 1 200 ? 26.609 -22.531 -11.359 1 72.5 200 PRO A CA 1
ATOM 1544 C C . PRO A 1 200 ? 25.438 -22.234 -10.43 1 72.5 200 PRO A C 1
ATOM 1546 O O . PRO A 1 200 ? 24.328 -21.984 -10.898 1 72.5 200 PRO A O 1
ATOM 1549 N N . LEU A 1 201 ? 25.656 -22.484 -9.164 1 73.88 201 LEU A N 1
ATOM 1550 C CA . LEU A 1 201 ? 24.672 -22.125 -8.141 1 73.88 201 LEU A CA 1
ATOM 1551 C C . LEU A 1 201 ? 25.109 -20.891 -7.363 1 73.88 201 LEU A C 1
ATOM 1553 O O . LEU A 1 201 ? 26.297 -20.641 -7.203 1 73.88 201 LEU A O 1
ATOM 1557 N N . VAL A 1 202 ? 24.062 -20.125 -7.074 1 65.25 202 VAL A N 1
ATOM 1558 C CA . VAL A 1 202 ? 24.359 -19 -6.211 1 65.25 202 VAL A CA 1
ATOM 1559 C C . VAL A 1 202 ? 24.766 -19.5 -4.824 1 65.25 202 VAL A C 1
ATOM 1561 O O . VAL A 1 202 ? 23.969 -20.172 -4.156 1 65.25 202 VAL A O 1
ATOM 1564 N N . GLY A 1 203 ? 25.953 -19.125 -4.41 1 67.12 203 GLY A N 1
ATOM 1565 C CA . GLY A 1 203 ? 26.5 -19.656 -3.164 1 67.12 203 GLY A CA 1
ATOM 1566 C C . GLY A 1 203 ? 26.984 -21.078 -3.277 1 67.12 203 GLY A C 1
ATOM 1567 O O . GLY A 1 203 ? 27.312 -21.547 -4.371 1 67.12 203 GLY A O 1
ATOM 1568 N N . TRP A 1 204 ? 27.109 -21.719 -2.082 1 70.19 204 TRP A N 1
ATOM 1569 C CA . TRP A 1 204 ? 27.641 -23.078 -2.082 1 70.19 204 TRP A CA 1
ATOM 1570 C C . TRP A 1 204 ? 26.531 -24.109 -2.305 1 70.19 204 TRP A C 1
ATOM 1572 O O . TRP A 1 204 ? 26.812 -25.266 -2.586 1 70.19 204 TRP A O 1
ATOM 1582 N N . GLY A 1 205 ? 25.359 -23.656 -2.184 1 76.44 205 GLY A N 1
ATOM 1583 C CA . GLY A 1 205 ? 24.234 -24.516 -2.516 1 76.44 205 GLY A CA 1
ATOM 1584 C C . GLY A 1 205 ? 23.875 -25.5 -1.419 1 76.44 205 GLY A C 1
ATOM 1585 O O . GLY A 1 205 ? 23.125 -26.438 -1.646 1 76.44 205 GLY A O 1
ATOM 1586 N N . ASN A 1 206 ? 24.469 -25.344 -0.281 1 83.06 206 ASN A N 1
ATOM 1587 C CA . ASN A 1 206 ? 24.203 -26.25 0.825 1 83.06 206 ASN A CA 1
ATOM 1588 C C . ASN A 1 206 ? 22.922 -25.891 1.557 1 83.06 206 ASN A C 1
ATOM 1590 O O . ASN A 1 206 ? 22.438 -26.656 2.4 1 83.06 206 ASN A O 1
ATOM 1594 N N . ASN A 1 207 ? 22.328 -24.844 1.2 1 85.69 207 ASN A N 1
ATOM 1595 C CA . ASN A 1 207 ? 21.094 -24.406 1.832 1 85.69 207 ASN A CA 1
ATOM 1596 C C . ASN A 1 207 ? 19.891 -25.156 1.268 1 85.69 207 ASN A C 1
ATOM 1598 O O . ASN A 1 207 ? 19.859 -25.516 0.086 1 85.69 207 ASN A O 1
ATOM 1602 N N . ARG A 1 208 ? 18.953 -25.422 2.141 1 90.94 208 ARG A N 1
ATOM 1603 C CA . ARG A 1 208 ? 17.688 -26 1.69 1 90.94 208 ARG A CA 1
ATOM 1604 C C . ARG A 1 208 ? 16.844 -24.953 0.972 1 90.94 208 ARG A C 1
ATOM 1606 O O . ARG A 1 208 ? 16.703 -23.812 1.438 1 90.94 208 ARG A O 1
ATOM 1613 N N . TYR A 1 209 ? 16.391 -25.312 -0.162 1 89.38 209 TYR A N 1
ATOM 1614 C CA . TYR A 1 209 ? 15.555 -24.438 -0.964 1 89.38 209 TYR A CA 1
ATOM 1615 C C . TYR A 1 209 ? 14.336 -25.172 -1.505 1 89.38 209 TYR A C 1
ATOM 1617 O O . TYR A 1 209 ? 14.469 -26.062 -2.346 1 89.38 209 TYR A O 1
ATOM 1625 N N . GLN A 1 210 ? 13.219 -24.781 -0.997 1 94.38 210 GLN A N 1
ATOM 1626 C CA . GLN A 1 210 ? 11.945 -25.406 -1.358 1 94.38 210 GLN A CA 1
ATOM 1627 C C . GLN A 1 210 ? 11.391 -24.812 -2.654 1 94.38 210 GLN A C 1
ATOM 1629 O O . GLN A 1 210 ? 11.328 -23.594 -2.812 1 94.38 210 GLN A O 1
ATOM 1634 N N . LEU A 1 211 ? 11.125 -25.641 -3.631 1 94 211 LEU A N 1
ATOM 1635 C CA . LEU A 1 211 ? 10.445 -25.281 -4.863 1 94 211 LEU A CA 1
ATOM 1636 C C . LEU A 1 211 ? 9 -25.766 -4.848 1 94 211 LEU A C 1
ATOM 1638 O O . LEU A 1 211 ? 8.469 -26.125 -3.795 1 94 211 LEU A O 1
ATOM 1642 N N . LEU A 1 212 ? 8.336 -25.609 -6.016 1 96.19 212 LEU A N 1
ATOM 1643 C CA . LEU A 1 212 ? 6.941 -26.016 -6.172 1 96.19 212 LEU A CA 1
ATOM 1644 C C . LEU A 1 212 ? 6.629 -26.344 -7.629 1 96.19 212 LEU A C 1
ATOM 1646 O O . LEU A 1 212 ? 7.039 -25.609 -8.531 1 96.19 212 LEU A O 1
ATOM 1650 N N . HIS A 1 213 ? 6.082 -27.516 -7.809 1 97 213 HIS A N 1
ATOM 1651 C CA . HIS A 1 213 ? 5.578 -27.797 -9.148 1 97 213 HIS A CA 1
ATOM 1652 C C . HIS A 1 213 ? 4.25 -27.109 -9.398 1 97 213 HIS A C 1
ATOM 1654 O O . HIS A 1 213 ? 3.373 -27.094 -8.531 1 97 213 HIS A O 1
ATOM 1660 N N . VAL A 1 214 ? 4.027 -26.562 -10.555 1 96.81 214 VAL A N 1
ATOM 1661 C CA . VAL A 1 214 ? 2.838 -25.781 -10.883 1 96.81 214 VAL A CA 1
ATOM 1662 C C . VAL A 1 214 ? 1.592 -26.656 -10.711 1 96.81 214 VAL A C 1
ATOM 1664 O O . VAL A 1 214 ? 0.535 -26.156 -10.312 1 96.81 214 VAL A O 1
ATOM 1667 N N . HIS A 1 215 ? 1.682 -27.938 -11.023 1 97.69 215 HIS A N 1
ATOM 1668 C CA . HIS A 1 215 ? 0.553 -28.844 -10.844 1 97.69 215 HIS A CA 1
ATOM 1669 C C . HIS A 1 215 ? 0.076 -28.844 -9.398 1 97.69 215 HIS A C 1
ATOM 1671 O O . HIS A 1 215 ? -1.129 -28.828 -9.133 1 97.69 215 HIS A O 1
ATOM 1677 N N . ASP A 1 216 ? 1.028 -28.938 -8.523 1 98.62 216 ASP A N 1
ATOM 1678 C CA . ASP A 1 216 ? 0.675 -28.953 -7.102 1 98.62 216 ASP A CA 1
ATOM 1679 C C . ASP A 1 216 ? 0.051 -27.625 -6.68 1 98.62 216 ASP A C 1
ATOM 1681 O O . ASP A 1 216 ? -0.828 -27.594 -5.812 1 98.62 216 ASP A O 1
ATOM 1685 N N . LEU A 1 217 ? 0.497 -26.516 -7.23 1 98.44 217 LEU A N 1
ATOM 1686 C CA . LEU A 1 217 ? -0.117 -25.219 -6.945 1 98.44 217 LEU A CA 1
ATOM 1687 C C . LEU A 1 217 ? -1.559 -25.188 -7.445 1 98.44 217 LEU A C 1
ATOM 1689 O O . LEU A 1 217 ? -2.451 -24.719 -6.738 1 98.44 217 LEU A O 1
ATOM 1693 N N . VAL A 1 218 ? -1.819 -25.703 -8.617 1 98.56 218 VAL A N 1
ATOM 1694 C CA . VAL A 1 218 ? -3.154 -25.672 -9.203 1 98.56 218 VAL A CA 1
ATOM 1695 C C . VAL A 1 218 ? -4.098 -26.562 -8.391 1 98.56 218 VAL A C 1
ATOM 1697 O O . VAL A 1 218 ? -5.266 -26.219 -8.188 1 98.56 218 VAL A O 1
ATOM 1700 N N . THR A 1 219 ? -3.611 -27.719 -7.91 1 98.62 219 THR A N 1
ATOM 1701 C CA . THR A 1 219 ? -4.453 -28.562 -7.082 1 98.62 219 THR A CA 1
ATOM 1702 C C . THR A 1 219 ? -4.77 -27.891 -5.75 1 98.62 219 THR A C 1
ATOM 1704 O O . THR A 1 219 ? -5.844 -28.094 -5.184 1 98.62 219 THR A O 1
ATOM 1707 N N . ALA A 1 220 ? -3.801 -27.094 -5.246 1 98.75 220 ALA A N 1
ATOM 1708 C CA . ALA A 1 220 ? -4.082 -26.281 -4.066 1 98.75 220 ALA A CA 1
ATOM 1709 C C . ALA A 1 220 ? -5.188 -25.266 -4.348 1 98.75 220 ALA A C 1
ATOM 1711 O O . ALA A 1 220 ? -6.066 -25.047 -3.51 1 98.75 220 ALA A O 1
ATOM 1712 N N . ILE A 1 221 ? -5.164 -24.609 -5.5 1 98.81 221 ILE A N 1
ATOM 1713 C CA . ILE A 1 221 ? -6.199 -23.672 -5.922 1 98.81 221 ILE A CA 1
ATOM 1714 C C . ILE A 1 221 ? -7.551 -24.375 -5.957 1 98.81 221 ILE A C 1
ATOM 1716 O O . ILE A 1 221 ? -8.547 -23.844 -5.465 1 98.81 221 ILE A O 1
ATOM 1720 N N . GLU A 1 222 ? -7.555 -25.578 -6.543 1 98.38 222 GLU A N 1
ATOM 1721 C CA . GLU A 1 222 ? -8.797 -26.344 -6.594 1 98.38 222 GLU A CA 1
ATOM 1722 C C . GLU A 1 222 ? -9.352 -26.594 -5.191 1 98.38 222 GLU A C 1
ATOM 1724 O O . GLU A 1 222 ? -10.547 -26.422 -4.953 1 98.38 222 GLU A O 1
ATOM 1729 N N . LEU A 1 223 ? -8.469 -26.984 -4.328 1 98.31 223 LEU A N 1
ATOM 1730 C CA . LEU A 1 223 ? -8.891 -27.281 -2.963 1 98.31 223 LEU A CA 1
ATOM 1731 C C . LEU A 1 223 ? -9.57 -26.078 -2.322 1 98.31 223 LEU A C 1
ATOM 1733 O O . LEU A 1 223 ? -10.641 -26.203 -1.727 1 98.31 223 LEU A O 1
ATOM 1737 N N . VAL A 1 224 ? -8.992 -24.891 -2.473 1 98.12 224 VAL A N 1
ATOM 1738 C CA . VAL A 1 224 ? -9.523 -23.734 -1.759 1 98.12 224 VAL A CA 1
ATOM 1739 C C . VAL A 1 224 ? -10.758 -23.203 -2.482 1 98.12 224 VAL A C 1
ATOM 1741 O O . VAL A 1 224 ? -11.586 -22.516 -1.884 1 98.12 224 VAL A O 1
ATOM 1744 N N . LEU A 1 225 ? -10.906 -23.484 -3.771 1 97.5 225 LEU A N 1
ATOM 1745 C CA . LEU A 1 225 ? -12.078 -23.031 -4.512 1 97.5 225 LEU A CA 1
ATOM 1746 C C . LEU A 1 225 ? -13.281 -23.922 -4.211 1 97.5 225 LEU A C 1
ATOM 1748 O O . LEU A 1 225 ? -14.43 -23.484 -4.367 1 97.5 225 LEU A O 1
ATOM 1752 N N . THR A 1 226 ? -13.047 -25.156 -3.781 1 96.31 226 THR A N 1
ATOM 1753 C CA . THR A 1 226 ? -14.156 -26.109 -3.676 1 96.31 226 THR A CA 1
ATOM 1754 C C . THR A 1 226 ? -14.359 -26.531 -2.227 1 96.31 226 THR A C 1
ATOM 1756 O O . THR A 1 226 ? -15.383 -27.141 -1.892 1 96.31 226 THR A O 1
ATOM 1759 N N . GLY A 1 227 ? -13.391 -26.25 -1.378 1 96.69 227 GLY A N 1
ATOM 1760 C CA . GLY A 1 227 ? -13.461 -26.703 0.004 1 96.69 227 GLY A CA 1
ATOM 1761 C C . GLY A 1 227 ? -14.477 -25.922 0.831 1 96.69 227 GLY A C 1
ATOM 1762 O O . GLY A 1 227 ? -15.133 -25.016 0.324 1 96.69 227 GLY A O 1
ATOM 1763 N N . ASP A 1 228 ? -14.562 -26.328 2.113 1 97.25 228 ASP A N 1
ATOM 1764 C CA . ASP A 1 228 ? -15.445 -25.656 3.055 1 97.25 228 ASP A CA 1
ATOM 1765 C C . ASP A 1 228 ? -15.023 -24.203 3.27 1 97.25 228 ASP A C 1
ATOM 1767 O O . ASP A 1 228 ? -13.859 -23.938 3.574 1 97.25 228 ASP A O 1
ATOM 1771 N N . GLU A 1 229 ? -16 -23.359 3.127 1 97.19 229 GLU A N 1
ATOM 1772 C CA . GLU A 1 229 ? -15.719 -21.922 3.164 1 97.19 229 GLU A CA 1
ATOM 1773 C C . GLU A 1 229 ? -14.984 -21.547 4.445 1 97.19 229 GLU A C 1
ATOM 1775 O O . GLU A 1 229 ? -13.992 -20.828 4.406 1 97.19 229 GLU A O 1
ATOM 1780 N N . GLU A 1 230 ? -15.414 -22.016 5.59 1 97 230 GLU A N 1
ATOM 1781 C CA . GLU A 1 230 ? -14.828 -21.656 6.879 1 97 230 GLU A CA 1
ATOM 1782 C C . GLU A 1 230 ? -13.383 -22.141 6.98 1 97 230 GLU A C 1
ATOM 1784 O O . GLU A 1 230 ? -12.539 -21.469 7.59 1 97 230 GLU A O 1
ATOM 1789 N N . ALA A 1 231 ? -13.117 -23.266 6.332 1 98 231 ALA A N 1
ATOM 1790 C CA . ALA A 1 231 ? -11.789 -23.859 6.414 1 98 231 ALA A CA 1
ATOM 1791 C C . ALA A 1 231 ? -10.812 -23.172 5.473 1 98 231 ALA A C 1
ATOM 1793 O O . ALA A 1 231 ? -9.633 -23 5.805 1 98 231 ALA A O 1
ATOM 1794 N N . VAL A 1 232 ? -11.367 -22.719 4.352 1 98.5 232 VAL A N 1
ATOM 1795 C CA . VAL A 1 232 ? -10.438 -22.297 3.311 1 98.5 232 VAL A CA 1
ATOM 1796 C C . VAL A 1 232 ? -10.328 -20.766 3.309 1 98.5 232 VAL A C 1
ATOM 1798 O O . VAL A 1 232 ? -9.43 -20.203 2.67 1 98.5 232 VAL A O 1
ATOM 1801 N N . ASP A 1 233 ? -11.273 -20.078 3.957 1 98.62 233 ASP A N 1
ATOM 1802 C CA . ASP A 1 233 ? -11.211 -18.609 4.039 1 98.62 233 ASP A CA 1
ATOM 1803 C C . ASP A 1 233 ? -10.078 -18.172 4.965 1 98.62 233 ASP A C 1
ATOM 1805 O O . ASP A 1 233 ? -10.328 -17.547 5.996 1 98.62 233 ASP A O 1
ATOM 1809 N N . ASP A 1 234 ? -8.859 -18.484 4.574 1 98.5 234 ASP A N 1
ATOM 1810 C CA . ASP A 1 234 ? -7.637 -18.25 5.336 1 98.5 234 ASP A CA 1
ATOM 1811 C C . ASP A 1 234 ? -6.422 -18.156 4.414 1 98.5 234 ASP A C 1
ATOM 1813 O O . ASP A 1 234 ? -6.566 -18 3.201 1 98.5 234 ASP A O 1
ATOM 1817 N N . THR A 1 235 ? -5.242 -18.109 4.957 1 98.81 235 THR A N 1
ATOM 1818 C CA . THR A 1 235 ? -3.99 -17.984 4.219 1 98.81 235 THR A CA 1
ATOM 1819 C C . THR A 1 235 ? -3.154 -19.25 4.344 1 98.81 235 THR A C 1
ATOM 1821 O O . THR A 1 235 ? -3.02 -19.812 5.438 1 98.81 235 THR A O 1
ATOM 1824 N N . PHE A 1 236 ? -2.584 -19.688 3.189 1 98.88 236 PHE A N 1
ATOM 1825 C CA . PHE A 1 236 ? -1.861 -20.953 3.199 1 98.88 236 PHE A CA 1
ATOM 1826 C C . PHE A 1 236 ? -0.55 -20.828 2.432 1 98.88 236 PHE A C 1
ATOM 1828 O O . PHE A 1 236 ? -0.511 -20.25 1.348 1 98.88 236 PHE A O 1
ATOM 1835 N N . ASN A 1 237 ? 0.495 -21.406 3.004 1 98.62 237 ASN A N 1
ATOM 1836 C CA . ASN A 1 237 ? 1.727 -21.641 2.26 1 98.62 237 ASN A CA 1
ATOM 1837 C C . ASN A 1 237 ? 1.592 -22.828 1.319 1 98.62 237 ASN A C 1
ATOM 1839 O O . ASN A 1 237 ? 0.96 -23.828 1.666 1 98.62 237 ASN A O 1
ATOM 1843 N N . VAL A 1 238 ? 2.209 -22.719 0.168 1 98.62 238 VAL A N 1
ATOM 1844 C CA . VAL A 1 238 ? 2.219 -23.828 -0.785 1 98.62 238 VAL A CA 1
ATOM 1845 C C . VAL A 1 238 ? 3.645 -24.078 -1.264 1 98.62 238 VAL A C 1
ATOM 1847 O O . VAL A 1 238 ? 4.316 -23.172 -1.75 1 98.62 238 VAL A O 1
ATOM 1850 N N . GLY A 1 239 ? 4.129 -25.219 -1.143 1 97.81 239 GLY A N 1
ATOM 1851 C CA . GLY A 1 239 ? 5.461 -25.656 -1.529 1 97.81 239 GLY A CA 1
ATOM 1852 C C . GLY A 1 239 ? 5.602 -27.156 -1.579 1 97.81 239 GLY A C 1
ATOM 1853 O O . GLY A 1 239 ? 4.707 -27.891 -1.142 1 97.81 239 GLY A O 1
ATOM 1854 N N . ALA A 1 240 ? 6.684 -27.562 -2.127 1 97.81 240 ALA A N 1
ATOM 1855 C CA . ALA A 1 240 ? 6.934 -29 -2.191 1 97.81 240 ALA A CA 1
ATOM 1856 C C . ALA A 1 240 ? 7.055 -29.594 -0.793 1 97.81 240 ALA A C 1
ATOM 1858 O O . ALA A 1 240 ? 7.633 -28.984 0.104 1 97.81 240 ALA A O 1
ATOM 1859 N N . ASP A 1 241 ? 6.477 -30.734 -0.665 1 96.5 241 ASP A N 1
ATOM 1860 C CA . ASP A 1 241 ? 6.566 -31.422 0.615 1 96.5 241 ASP A CA 1
ATOM 1861 C C . ASP A 1 241 ? 7.938 -32.094 0.791 1 96.5 241 ASP A C 1
ATOM 1863 O O . ASP A 1 241 ? 8.453 -32.156 1.906 1 96.5 241 ASP A O 1
ATOM 1867 N N . GLU A 1 242 ? 8.5 -32.562 -0.274 1 96.62 242 GLU A N 1
ATOM 1868 C CA . GLU A 1 242 ? 9.82 -33.188 -0.292 1 96.62 242 GLU A CA 1
ATOM 1869 C C . GLU A 1 242 ? 10.82 -32.312 -1.059 1 96.62 242 GLU A C 1
ATOM 1871 O O . GLU A 1 242 ? 10.617 -32.031 -2.238 1 96.62 242 GLU A O 1
ATOM 1876 N N . TYR A 1 243 ? 11.875 -31.922 -0.395 1 95.94 243 TYR A N 1
ATOM 1877 C CA . TYR A 1 243 ? 12.922 -31.094 -0.995 1 95.94 243 TYR A CA 1
ATOM 1878 C C . TYR A 1 243 ? 14.258 -31.312 -0.291 1 95.94 243 TYR A C 1
ATOM 1880 O O . TYR A 1 243 ? 14.297 -31.781 0.847 1 95.94 243 TYR A O 1
ATOM 1888 N N . GLY A 1 244 ? 15.32 -31.031 -1.006 1 94.12 244 GLY A N 1
ATOM 1889 C CA . GLY A 1 244 ? 16.672 -31.109 -0.469 1 94.12 244 GLY A CA 1
ATOM 1890 C C . GLY A 1 244 ? 17.422 -29.781 -0.541 1 94.12 244 GLY A C 1
ATOM 1891 O O . GLY A 1 244 ? 16.828 -28.719 -0.385 1 94.12 244 GLY A O 1
ATOM 1892 N N . THR A 1 245 ? 18.703 -29.891 -0.638 1 91.69 245 THR A N 1
ATOM 1893 C CA . THR A 1 245 ? 19.531 -28.688 -0.82 1 91.69 245 THR A CA 1
ATOM 1894 C C . THR A 1 245 ? 19.5 -28.234 -2.277 1 91.69 245 THR A C 1
ATOM 1896 O O . THR A 1 245 ? 19.188 -29.031 -3.172 1 91.69 245 THR A O 1
ATOM 1899 N N . MET A 1 246 ? 19.812 -27.031 -2.406 1 88.19 246 MET A N 1
ATOM 1900 C CA . MET A 1 246 ? 19.891 -26.5 -3.766 1 88.19 246 MET A CA 1
ATOM 1901 C C . MET A 1 246 ? 20.797 -27.359 -4.633 1 88.19 246 MET A C 1
ATOM 1903 O O . MET A 1 246 ? 20.438 -27.703 -5.758 1 88.19 246 MET A O 1
ATOM 1907 N N . LYS A 1 247 ? 21.906 -27.672 -4.094 1 87.94 247 LYS A N 1
ATOM 1908 C CA . LYS A 1 247 ? 22.891 -28.469 -4.812 1 87.94 247 LYS A CA 1
ATOM 1909 C C . LYS A 1 247 ? 22.312 -29.828 -5.207 1 87.94 247 LYS A C 1
ATOM 1911 O O . LYS A 1 247 ? 22.422 -30.234 -6.363 1 87.94 247 LYS A O 1
ATOM 1916 N N . ALA A 1 248 ? 21.75 -30.453 -4.309 1 91 248 ALA A N 1
ATOM 1917 C CA . ALA A 1 248 ? 21.219 -31.797 -4.547 1 91 248 ALA A CA 1
ATOM 1918 C C . ALA A 1 248 ? 20.062 -31.766 -5.539 1 91 248 ALA A C 1
ATOM 1920 O O . ALA A 1 248 ? 19.984 -32.594 -6.449 1 91 248 ALA A O 1
ATOM 1921 N N . ASP A 1 249 ? 19.172 -30.844 -5.395 1 92.94 249 ASP A N 1
ATOM 1922 C CA . ASP A 1 249 ? 17.969 -30.781 -6.223 1 92.94 249 ASP A CA 1
ATOM 1923 C C . ASP A 1 249 ? 18.312 -30.375 -7.652 1 92.94 249 ASP A C 1
ATOM 1925 O O . ASP A 1 249 ? 17.812 -30.969 -8.609 1 92.94 249 ASP A O 1
ATOM 1929 N N . PHE A 1 250 ? 19.219 -29.469 -7.801 1 89.88 250 PHE A N 1
ATOM 1930 C CA . PHE A 1 250 ? 19.516 -28.969 -9.141 1 89.88 250 PHE A CA 1
ATOM 1931 C C . PHE A 1 250 ? 20.453 -29.922 -9.867 1 89.88 250 PHE A C 1
ATOM 1933 O O . PHE A 1 250 ? 20.625 -29.812 -11.086 1 89.88 250 PHE A O 1
ATOM 1940 N N . GLN A 1 251 ? 21.016 -30.828 -9.148 1 91.88 251 GLN A N 1
ATOM 1941 C CA . GLN A 1 251 ? 21.828 -31.875 -9.758 1 91.88 251 GLN A CA 1
ATOM 1942 C C . GLN A 1 251 ? 20.953 -32.875 -10.492 1 91.88 251 GLN A C 1
ATOM 1944 O O . GLN A 1 251 ? 21.406 -33.531 -11.43 1 91.88 251 GLN A O 1
ATOM 1949 N N . ALA A 1 252 ? 19.766 -32.969 -10.133 1 93.12 252 ALA A N 1
ATOM 1950 C CA . ALA A 1 252 ? 18.875 -34 -10.609 1 93.12 252 ALA A CA 1
ATOM 1951 C C . ALA A 1 252 ? 18.688 -33.938 -12.125 1 93.12 252 ALA A C 1
ATOM 1953 O O . ALA A 1 252 ? 18.875 -34.938 -12.828 1 93.12 252 ALA A O 1
ATOM 1954 N N . PRO A 1 253 ? 18.312 -32.719 -12.672 1 92.38 253 PRO A N 1
ATOM 1955 C CA . PRO A 1 253 ? 18.188 -32.656 -14.133 1 92.38 253 PRO A CA 1
ATOM 1956 C C . PRO A 1 253 ? 19.5 -32.938 -14.852 1 92.38 253 PRO A C 1
ATOM 1958 O O . PRO A 1 253 ? 19.5 -33.469 -15.969 1 92.38 253 PRO A O 1
ATOM 1961 N N . ILE A 1 254 ? 20.594 -32.625 -14.219 1 91.06 254 ILE A N 1
ATOM 1962 C CA . ILE A 1 254 ? 21.906 -32.875 -14.797 1 91.06 254 ILE A CA 1
ATOM 1963 C C . ILE A 1 254 ? 22.156 -34.406 -14.867 1 91.06 254 ILE A C 1
ATOM 1965 O O . ILE A 1 254 ? 22.594 -34.906 -15.898 1 91.06 254 ILE A O 1
ATOM 1969 N N . ASP A 1 255 ? 21.859 -35 -13.82 1 93.44 255 ASP A N 1
ATOM 1970 C CA . ASP A 1 255 ? 22.016 -36.469 -13.773 1 93.44 255 ASP A CA 1
ATOM 1971 C C . ASP A 1 255 ? 21.109 -37.125 -14.797 1 93.44 255 ASP A C 1
ATOM 1973 O O . ASP A 1 255 ? 21.5 -38.094 -15.438 1 93.44 255 ASP A O 1
ATOM 1977 N N . TYR A 1 256 ? 19.938 -36.656 -14.867 1 92.19 256 TYR A N 1
ATOM 1978 C CA . TYR A 1 256 ? 19 -37.188 -15.852 1 92.19 256 TYR A CA 1
ATOM 1979 C C . TYR A 1 256 ? 19.547 -37.062 -17.266 1 92.19 256 TYR A C 1
ATOM 1981 O O . TYR A 1 256 ? 19.391 -37.969 -18.078 1 92.19 256 TYR A O 1
ATOM 1989 N N . ALA A 1 257 ? 20.156 -35.969 -17.531 1 90.31 257 ALA A N 1
ATOM 1990 C CA . ALA A 1 257 ? 20.734 -35.688 -18.844 1 90.31 257 ALA A CA 1
ATOM 1991 C C . ALA A 1 257 ? 21.922 -36.625 -19.109 1 90.31 257 ALA A C 1
ATOM 1993 O O . ALA A 1 257 ? 22.281 -36.875 -20.266 1 90.31 257 ALA A O 1
ATOM 1994 N N . GLY A 1 258 ? 22.562 -37.031 -18.031 1 89.12 258 GLY A N 1
ATOM 1995 C CA . GLY A 1 258 ? 23.672 -37.969 -18.156 1 89.12 258 GLY A CA 1
ATOM 1996 C C . GLY A 1 258 ? 24.938 -37.312 -18.688 1 89.12 258 GLY A C 1
ATOM 1997 O O . GLY A 1 258 ? 25.75 -38 -19.328 1 89.12 258 GLY A O 1
ATOM 1998 N N . THR A 1 259 ? 25.156 -36.094 -18.453 1 84.12 259 THR A N 1
ATOM 1999 C CA . THR A 1 259 ? 26.297 -35.375 -19 1 84.12 259 THR A CA 1
ATOM 2000 C C . THR A 1 259 ? 27.547 -35.594 -18.141 1 84.12 259 THR A C 1
ATOM 2002 O O . THR A 1 259 ? 28.656 -35.312 -18.578 1 84.12 259 THR A O 1
ATOM 2005 N N . GLY A 1 260 ? 27.328 -36.031 -16.938 1 85.38 260 GLY A N 1
ATOM 2006 C CA . GLY A 1 260 ? 28.422 -36.219 -16 1 85.38 260 GLY A CA 1
ATOM 2007 C C . GLY A 1 260 ? 28.875 -34.906 -15.352 1 85.38 260 GLY A C 1
ATOM 2008 O O . GLY A 1 260 ? 29.812 -34.906 -14.555 1 85.38 260 GLY A O 1
ATOM 2009 N N . LYS A 1 261 ? 28.188 -33.906 -15.695 1 88.56 261 LYS A N 1
ATOM 2010 C CA . LYS A 1 261 ? 28.516 -32.594 -15.125 1 88.56 261 LYS A CA 1
ATOM 2011 C C . LYS A 1 261 ? 27.891 -32.438 -13.742 1 88.56 261 LYS A C 1
ATOM 2013 O O . LYS A 1 261 ? 27.297 -33.375 -13.203 1 88.56 261 LYS A O 1
ATOM 2018 N N . ARG A 1 262 ? 28.328 -31.281 -13.039 1 87 262 ARG A N 1
ATOM 2019 C CA . ARG A 1 262 ? 27.844 -31.094 -11.672 1 87 262 ARG A CA 1
ATOM 2020 C C . ARG A 1 262 ? 27.453 -29.641 -11.43 1 87 262 ARG A C 1
ATOM 2022 O O . ARG A 1 262 ? 27.75 -28.766 -12.242 1 87 262 ARG A O 1
ATOM 2029 N N . THR A 1 263 ? 26.672 -29.5 -10.414 1 84.56 263 THR A N 1
ATOM 2030 C CA . THR A 1 263 ? 26.453 -28.156 -9.898 1 84.56 263 THR A CA 1
ATOM 2031 C C . THR A 1 263 ? 27.688 -27.625 -9.188 1 84.56 263 THR A C 1
ATOM 2033 O O . THR A 1 263 ? 28.359 -28.375 -8.477 1 84.56 263 THR A O 1
ATOM 2036 N N . ILE A 1 264 ? 28 -26.328 -9.492 1 77.94 264 ILE A N 1
ATOM 2037 C CA . ILE A 1 264 ? 29.188 -25.766 -8.852 1 77.94 264 ILE A CA 1
ATOM 2038 C C . ILE A 1 264 ? 28.812 -24.484 -8.109 1 77.94 264 ILE A C 1
ATOM 2040 O O . ILE A 1 264 ? 28.047 -23.672 -8.625 1 77.94 264 ILE A O 1
ATOM 2044 N N . GLY A 1 265 ? 29.219 -24.438 -6.836 1 72.31 265 GLY A N 1
ATOM 2045 C CA . GLY A 1 265 ? 29.031 -23.219 -6.078 1 72.31 265 GLY A CA 1
ATOM 2046 C C . GLY A 1 265 ? 29.828 -22.047 -6.625 1 72.31 265 GLY A C 1
ATOM 2047 O O . GLY A 1 265 ? 30.953 -22.219 -7.082 1 72.31 265 GLY A O 1
ATOM 2048 N N . THR A 1 266 ? 29.141 -20.922 -6.891 1 64.25 266 THR A N 1
ATOM 2049 C CA . THR A 1 266 ? 29.875 -19.766 -7.383 1 64.25 266 THR A CA 1
ATOM 2050 C C . THR A 1 266 ? 29.938 -18.672 -6.32 1 64.25 266 THR A C 1
ATOM 2052 O O . THR A 1 266 ? 28.953 -18.438 -5.605 1 64.25 266 THR A O 1
ATOM 2055 N N . PRO A 1 267 ? 31.109 -18.031 -6.234 1 55.69 267 PRO A N 1
ATOM 2056 C CA . PRO A 1 267 ? 31.172 -16.891 -5.316 1 55.69 267 PRO A CA 1
ATOM 2057 C C . PRO A 1 267 ? 30.078 -15.852 -5.582 1 55.69 267 PRO A C 1
ATOM 2059 O O . PRO A 1 267 ? 29.641 -15.695 -6.723 1 55.69 267 PRO A O 1
ATOM 2062 N N . ALA A 1 268 ? 29.578 -15.234 -4.477 1 52.25 268 ALA A N 1
ATOM 2063 C CA . ALA A 1 268 ? 28.453 -14.305 -4.43 1 52.25 268 ALA A CA 1
ATOM 2064 C C . ALA A 1 268 ? 28.547 -13.273 -5.555 1 52.25 268 ALA A C 1
ATOM 2066 O O . ALA A 1 268 ? 27.531 -12.922 -6.164 1 52.25 268 ALA A O 1
ATOM 2067 N N . PHE A 1 269 ? 29.781 -12.914 -5.789 1 48.81 269 PHE A N 1
ATOM 2068 C CA . PHE A 1 269 ? 29.984 -11.82 -6.727 1 48.81 269 PHE A CA 1
ATOM 2069 C C . PHE A 1 269 ? 29.672 -12.258 -8.148 1 48.81 269 PHE A C 1
ATOM 2071 O O . PHE A 1 269 ? 29.203 -11.453 -8.969 1 48.81 269 PHE A O 1
ATOM 2078 N N . LEU A 1 270 ? 29.875 -13.406 -8.523 1 51.31 270 LEU A N 1
ATOM 2079 C CA . LEU A 1 270 ? 29.562 -13.883 -9.867 1 51.31 270 LEU A CA 1
ATOM 2080 C C . LEU A 1 270 ? 28.062 -14.031 -10.047 1 51.31 270 LEU A C 1
ATOM 2082 O O . LEU A 1 270 ? 27.531 -13.766 -11.133 1 51.31 270 LEU A O 1
ATOM 2086 N N . THR A 1 271 ? 27.5 -14.461 -8.984 1 52.91 271 THR A N 1
ATOM 2087 C CA . THR A 1 271 ? 26.047 -14.617 -8.977 1 52.91 271 THR A CA 1
ATOM 2088 C C . THR A 1 271 ? 25.359 -13.273 -9.195 1 52.91 271 THR A C 1
ATOM 2090 O O . THR A 1 271 ? 24.391 -13.18 -9.945 1 52.91 271 THR A O 1
ATOM 2093 N N . VAL A 1 272 ? 25.938 -12.312 -8.516 1 50.72 272 VAL A N 1
ATOM 2094 C CA . VAL A 1 272 ? 25.406 -10.969 -8.711 1 50.72 272 VAL A CA 1
ATOM 2095 C C . VAL A 1 272 ? 25.516 -10.578 -10.18 1 50.72 272 VAL A C 1
ATOM 2097 O O . VAL A 1 272 ? 24.594 -9.961 -10.734 1 50.72 272 VAL A O 1
ATOM 2100 N N . ALA A 1 273 ? 26.594 -10.977 -10.719 1 47.91 273 ALA A N 1
ATOM 2101 C CA . ALA A 1 273 ? 26.828 -10.633 -12.117 1 47.91 273 ALA A CA 1
ATOM 2102 C C . ALA A 1 273 ? 25.812 -11.305 -13.031 1 47.91 273 ALA A C 1
ATOM 2104 O O . ALA A 1 273 ? 25.297 -10.68 -13.961 1 47.91 273 ALA A O 1
ATOM 2105 N N . VAL A 1 274 ? 25.578 -12.516 -12.781 1 49.31 274 VAL A N 1
ATOM 2106 C CA . VAL A 1 274 ? 24.594 -13.234 -13.594 1 49.31 274 VAL A CA 1
ATOM 2107 C C . VAL A 1 274 ? 23.219 -12.602 -13.422 1 49.31 274 VAL A C 1
ATOM 2109 O O . VAL A 1 274 ? 22.484 -12.43 -14.391 1 49.31 274 VAL A O 1
ATOM 2112 N N . LEU A 1 275 ? 22.969 -12.25 -12.188 1 52.25 275 LEU A N 1
ATOM 2113 C CA . LEU A 1 275 ? 21.672 -11.656 -11.906 1 52.25 275 LEU A CA 1
ATOM 2114 C C . LEU A 1 275 ? 21.531 -10.305 -12.602 1 52.25 275 LEU A C 1
ATOM 2116 O O . LEU A 1 275 ? 20.453 -9.977 -13.102 1 52.25 275 LEU A O 1
ATOM 2120 N N . ARG A 1 276 ? 22.656 -9.617 -12.516 1 50.16 276 ARG A N 1
ATOM 2121 C CA . ARG A 1 276 ? 22.656 -8.352 -13.242 1 50.16 276 ARG A CA 1
ATOM 2122 C C . ARG A 1 276 ? 22.406 -8.57 -14.734 1 50.16 276 ARG A C 1
ATOM 2124 O O . ARG A 1 276 ? 21.719 -7.781 -15.375 1 50.16 276 ARG A O 1
ATOM 2131 N N . VAL A 1 277 ? 23 -9.586 -15.164 1 44.91 277 VAL A N 1
ATOM 2132 C CA . VAL A 1 277 ? 22.828 -9.898 -16.578 1 44.91 277 VAL A CA 1
ATOM 2133 C C . VAL A 1 277 ? 21.391 -10.305 -16.844 1 44.91 277 VAL A C 1
ATOM 2135 O O . VAL A 1 277 ? 20.781 -9.883 -17.844 1 44.91 277 VAL A O 1
ATOM 2138 N N . LEU A 1 278 ? 20.953 -11.047 -15.922 1 49.28 278 LEU A N 1
ATOM 2139 C CA . LEU A 1 278 ? 19.562 -11.453 -16.094 1 49.28 278 LEU A CA 1
ATOM 2140 C C . LEU A 1 278 ? 18.625 -10.258 -15.961 1 49.28 278 LEU A C 1
ATOM 2142 O O . LEU A 1 278 ? 17.609 -10.18 -16.672 1 49.28 278 LEU A O 1
ATOM 2146 N N . ASP A 1 279 ? 19 -9.344 -15.047 1 49.81 279 ASP A N 1
ATOM 2147 C CA . ASP A 1 279 ? 18.25 -8.102 -14.883 1 49.81 279 ASP A CA 1
ATOM 2148 C C . ASP A 1 279 ? 18.25 -7.273 -16.156 1 49.81 279 ASP A C 1
ATOM 2150 O O . ASP A 1 279 ? 17.234 -6.711 -16.547 1 49.81 279 ASP A O 1
ATOM 2154 N N . ARG A 1 280 ? 19.5 -7.203 -16.594 1 45.69 280 ARG A N 1
ATOM 2155 C CA . ARG A 1 280 ? 19.688 -6.406 -17.797 1 45.69 280 ARG A CA 1
ATOM 2156 C C . ARG A 1 280 ? 18.906 -6.996 -18.969 1 45.69 280 ARG A C 1
ATOM 2158 O O . ARG A 1 280 ? 18.469 -6.27 -19.859 1 45.69 280 ARG A O 1
ATOM 2165 N N . LEU A 1 281 ? 18.906 -8.242 -18.938 1 42.16 281 LEU A N 1
ATOM 2166 C CA . LEU A 1 281 ? 18.203 -8.883 -20.047 1 42.16 281 LEU A CA 1
ATOM 2167 C C . LEU A 1 281 ? 16.703 -8.969 -19.766 1 42.16 281 LEU A C 1
ATOM 2169 O O . LEU A 1 281 ? 15.977 -9.625 -20.5 1 42.16 281 LEU A O 1
ATOM 2173 N N . ASN A 1 282 ? 16.359 -8.125 -18.781 1 41.69 282 ASN A N 1
ATOM 2174 C CA . ASN A 1 282 ? 14.977 -8.078 -18.312 1 41.69 282 ASN A CA 1
ATOM 2175 C C . ASN A 1 282 ? 14.438 -9.477 -18.016 1 41.69 282 ASN A C 1
ATOM 2177 O O . ASN A 1 282 ? 13.258 -9.75 -18.25 1 41.69 282 ASN A O 1
ATOM 2181 N N . LEU A 1 283 ? 15.406 -10.305 -18.047 1 40.84 283 LEU A N 1
ATOM 2182 C CA . LEU A 1 283 ? 14.977 -11.672 -17.781 1 40.84 283 LEU A CA 1
ATOM 2183 C C . LEU A 1 283 ? 14.875 -11.93 -16.281 1 40.84 283 LEU A C 1
ATOM 2185 O O . LEU A 1 283 ? 14.156 -12.844 -15.859 1 40.84 283 LEU A O 1
ATOM 2189 N N . SER A 1 284 ? 15.883 -11.484 -15.523 1 39 284 SER A N 1
ATOM 2190 C CA . SER A 1 284 ? 16.016 -11.969 -14.148 1 39 284 SER A CA 1
ATOM 2191 C C . SER A 1 284 ? 15.086 -11.211 -13.203 1 39 284 SER A C 1
ATOM 2193 O O . SER A 1 284 ? 15.281 -10.023 -12.953 1 39 284 SER A O 1
ATOM 2195 N N . PRO A 1 285 ? 13.93 -11.625 -13.195 1 40.41 285 PRO A N 1
ATOM 2196 C CA . PRO A 1 285 ? 13.07 -11.078 -12.141 1 40.41 285 PRO A CA 1
ATOM 2197 C C . PRO A 1 285 ? 13.703 -11.172 -10.758 1 40.41 285 PRO A C 1
ATOM 2199 O O . PRO A 1 285 ? 13.008 -11.008 -9.75 1 40.41 285 PRO A O 1
ATOM 2202 N N . LEU A 1 286 ? 14.969 -11.711 -10.789 1 42.06 286 LEU A N 1
ATOM 2203 C CA . LEU A 1 286 ? 15.375 -12.008 -9.422 1 42.06 286 LEU A CA 1
ATOM 2204 C C . LEU A 1 286 ? 15.844 -10.75 -8.703 1 42.06 286 LEU A C 1
ATOM 2206 O O . LEU A 1 286 ? 16.656 -9.992 -9.234 1 42.06 286 LEU A O 1
ATOM 2210 N N . TYR A 1 287 ? 15.148 -10.258 -7.887 1 42.62 287 TYR A N 1
ATOM 2211 C CA . TYR A 1 287 ? 15.461 -9.125 -7.02 1 42.62 287 TYR A CA 1
ATOM 2212 C C . TYR A 1 287 ? 16.781 -9.344 -6.293 1 42.62 287 TYR A C 1
ATOM 2214 O O . TYR A 1 287 ? 17.172 -10.484 -6.023 1 42.62 287 TYR A O 1
ATOM 2222 N N . PRO A 1 288 ? 17.562 -8.352 -6.328 1 42.78 288 PRO A N 1
ATOM 2223 C CA . PRO A 1 288 ? 18.812 -8.398 -5.547 1 42.78 288 PRO A CA 1
ATOM 2224 C C . PRO A 1 288 ? 18.656 -9.188 -4.25 1 42.78 288 PRO A C 1
ATOM 2226 O O . PRO A 1 288 ? 19.625 -9.773 -3.762 1 42.78 288 PRO A O 1
ATOM 2229 N N . TRP A 1 289 ? 17.562 -9.164 -3.727 1 42.12 289 TRP A N 1
ATOM 2230 C CA . TRP A 1 289 ? 17.391 -9.859 -2.455 1 42.12 289 TRP A CA 1
ATOM 2231 C C . TRP A 1 289 ? 17.625 -11.359 -2.615 1 42.12 289 TRP A C 1
ATOM 2233 O O . TRP A 1 289 ? 18.125 -12.016 -1.699 1 42.12 289 TRP A O 1
ATOM 2243 N N . VAL A 1 290 ? 17.312 -11.805 -3.811 1 46.31 290 VAL A N 1
ATOM 2244 C CA . VAL A 1 290 ? 17.547 -13.227 -4.027 1 46.31 290 VAL A CA 1
ATOM 2245 C C . VAL A 1 290 ? 19.031 -13.547 -3.803 1 46.31 290 VAL A C 1
ATOM 2247 O O . VAL A 1 290 ? 19.359 -14.602 -3.256 1 46.31 290 VAL A O 1
ATOM 2250 N N . TYR A 1 291 ? 19.797 -12.539 -4.027 1 44.28 291 TYR A N 1
ATOM 2251 C CA . TYR A 1 291 ? 21.234 -12.773 -3.928 1 44.28 291 TYR A CA 1
ATOM 2252 C C . TYR A 1 291 ? 21.672 -12.859 -2.471 1 44.28 291 TYR A C 1
ATOM 2254 O O . TYR A 1 291 ? 22.562 -13.641 -2.131 1 44.28 291 TYR A O 1
ATOM 2262 N N . GLU A 1 292 ? 21.109 -11.969 -1.816 1 47.19 292 GLU A N 1
ATOM 2263 C CA . GLU A 1 292 ? 21.578 -11.883 -0.434 1 47.19 292 GLU A CA 1
ATOM 2264 C C . GLU A 1 292 ? 21.031 -13.039 0.401 1 47.19 292 GLU A C 1
ATOM 2266 O O . GLU A 1 292 ? 21.641 -13.422 1.409 1 47.19 292 GLU A O 1
ATOM 2271 N N . THR A 1 293 ? 20.047 -13.602 -0.226 1 50.84 293 THR A N 1
ATOM 2272 C CA . THR A 1 293 ? 19.453 -14.641 0.604 1 50.84 293 THR A CA 1
ATOM 2273 C C . THR A 1 293 ? 19.719 -16.016 0.01 1 50.84 293 THR A C 1
ATOM 2275 O O . THR A 1 293 ? 19.25 -17.031 0.541 1 50.84 293 THR A O 1
ATOM 2278 N N . ALA A 1 294 ? 20.484 -16 -1.126 1 53.94 294 ALA A N 1
ATOM 2279 C CA . ALA A 1 294 ? 20.703 -17.25 -1.844 1 53.94 294 ALA A CA 1
ATOM 2280 C C . ALA A 1 294 ? 21.469 -18.25 -0.981 1 53.94 294 ALA A C 1
ATOM 2282 O O . ALA A 1 294 ? 21.344 -19.469 -1.184 1 53.94 294 ALA A O 1
ATOM 2283 N N . SER A 1 295 ? 22.031 -17.734 0.042 1 60.72 295 SER A N 1
ATOM 2284 C CA . SER A 1 295 ? 22.812 -18.672 0.838 1 60.72 295 SER A CA 1
ATOM 2285 C C . SER A 1 295 ? 22.062 -19.078 2.109 1 60.72 295 SER A C 1
ATOM 2287 O O . SER A 1 295 ? 22.562 -19.875 2.898 1 60.72 295 SER A O 1
ATOM 2289 N N . GLU A 1 296 ? 20.859 -18.609 2.1 1 74.62 296 GLU A N 1
ATOM 2290 C CA . GLU A 1 296 ? 20.078 -18.938 3.297 1 74.62 296 GLU A CA 1
ATOM 2291 C C . GLU A 1 296 ? 18.953 -19.906 2.979 1 74.62 296 GLU A C 1
ATOM 2293 O O . GLU A 1 296 ? 18.516 -20 1.831 1 74.62 296 GLU A O 1
ATOM 2298 N N . ASP A 1 297 ? 18.625 -20.766 4.031 1 85.19 297 ASP A N 1
ATOM 2299 C CA . ASP A 1 297 ? 17.484 -21.656 3.877 1 85.19 297 ASP A CA 1
ATOM 2300 C C . ASP A 1 297 ? 16.234 -20.875 3.471 1 85.19 297 ASP A C 1
ATOM 2302 O O . ASP A 1 297 ? 16.062 -19.719 3.869 1 85.19 297 ASP A O 1
ATOM 2306 N N . SER A 1 298 ? 15.5 -21.469 2.623 1 88.56 298 SER A N 1
ATOM 2307 C CA . SER A 1 298 ? 14.234 -20.875 2.197 1 88.56 298 SER A CA 1
ATOM 2308 C C . SER A 1 298 ? 13.164 -21.938 2.006 1 88.56 298 SER A C 1
ATOM 2310 O O . SER A 1 298 ? 13.023 -22.516 0.92 1 88.56 298 SER A O 1
ATOM 2312 N N . TYR A 1 299 ? 12.453 -22.219 3.055 1 94.25 299 TYR A N 1
ATOM 2313 C CA . TYR A 1 299 ? 11.344 -23.156 2.953 1 94.25 299 TYR A CA 1
ATOM 2314 C C . TYR A 1 299 ? 10.242 -22.812 3.945 1 94.25 299 TYR A C 1
ATOM 2316 O O . TYR A 1 299 ? 10.508 -22.281 5.02 1 94.25 299 TYR A O 1
ATOM 2324 N N . VAL A 1 300 ? 9.039 -23.125 3.543 1 97.12 300 VAL A N 1
ATOM 2325 C CA . VAL A 1 300 ? 7.855 -22.844 4.352 1 97.12 300 VAL A CA 1
ATOM 2326 C C . VAL A 1 300 ? 7.16 -24.156 4.715 1 97.12 300 VAL A C 1
ATOM 2328 O O . VAL A 1 300 ? 7.324 -25.156 4.027 1 97.12 300 VAL A O 1
ATOM 2331 N N . SER A 1 301 ? 6.43 -24.078 5.84 1 98.06 301 SER A N 1
ATOM 2332 C CA . SER A 1 301 ? 5.602 -25.234 6.203 1 98.06 301 SER A CA 1
ATOM 2333 C C . SER A 1 301 ? 4.336 -25.281 5.352 1 98.06 301 SER A C 1
ATOM 2335 O O . SER A 1 301 ? 3.672 -24.266 5.148 1 98.06 301 SER A O 1
ATOM 2337 N N . VAL A 1 302 ? 3.996 -26.5 4.902 1 98.44 302 VAL A N 1
ATOM 2338 C CA . VAL A 1 302 ? 2.781 -26.656 4.109 1 98.44 302 VAL A CA 1
ATOM 2339 C C . VAL A 1 302 ? 1.765 -27.484 4.891 1 98.44 302 VAL A C 1
ATOM 2341 O O . VAL A 1 302 ? 0.766 -27.953 4.328 1 98.44 302 VAL A O 1
ATOM 2344 N N . GLU A 1 303 ? 1.964 -27.656 6.152 1 98.12 303 GLU A N 1
ATOM 2345 C CA . GLU A 1 303 ? 1.15 -28.531 6.996 1 98.12 303 GLU A CA 1
ATOM 2346 C C . GLU A 1 303 ? -0.281 -28.016 7.105 1 98.12 303 GLU A C 1
ATOM 2348 O O . GLU A 1 303 ? -1.227 -28.812 7.176 1 98.12 303 GLU A O 1
ATOM 2353 N N . LYS A 1 304 ? -0.449 -26.719 7.168 1 98.25 304 LYS A N 1
ATOM 2354 C CA . LYS A 1 304 ? -1.78 -26.125 7.293 1 98.25 304 LYS A CA 1
ATOM 2355 C C . LYS A 1 304 ? -2.668 -26.531 6.117 1 98.25 304 LYS A C 1
ATOM 2357 O O . LYS A 1 304 ? -3.816 -26.938 6.309 1 98.25 304 LYS A O 1
ATOM 2362 N N . LEU A 1 305 ? -2.154 -26.453 4.918 1 98.44 305 LEU A N 1
ATOM 2363 C CA . LEU A 1 305 ? -2.912 -26.812 3.729 1 98.44 305 LEU A CA 1
ATOM 2364 C C . LEU A 1 305 ? -3.129 -28.328 3.664 1 98.44 305 LEU A C 1
ATOM 2366 O O . LEU A 1 305 ? -4.211 -28.781 3.297 1 98.44 305 LEU A O 1
ATOM 2370 N N . LYS A 1 306 ? -2.139 -29.094 4.016 1 98.31 306 LYS A N 1
ATOM 2371 C CA . LYS A 1 306 ? -2.242 -30.547 4.023 1 98.31 306 LYS A CA 1
ATOM 2372 C C . LYS A 1 306 ? -3.336 -31.016 4.98 1 98.31 306 LYS A C 1
ATOM 2374 O O . LYS A 1 306 ? -4.004 -32.031 4.727 1 98.31 306 LYS A O 1
ATOM 2379 N N . SER A 1 307 ? -3.484 -30.281 6.051 1 98.06 307 SER A N 1
ATOM 2380 C CA . SER A 1 307 ? -4.492 -30.641 7.043 1 98.06 307 SER A CA 1
ATOM 2381 C C . SER A 1 307 ? -5.898 -30.531 6.465 1 98.06 307 SER A C 1
ATOM 2383 O O . SER A 1 307 ? -6.848 -31.109 7.012 1 98.06 307 SER A O 1
ATOM 2385 N N . LEU A 1 308 ? -6.039 -29.844 5.309 1 98.19 308 LEU A N 1
ATOM 2386 C CA . LEU A 1 308 ? -7.34 -29.703 4.66 1 98.19 308 LEU A CA 1
ATOM 2387 C C . LEU A 1 308 ? -7.52 -30.734 3.564 1 98.19 308 LEU A C 1
ATOM 2389 O O . LEU A 1 308 ? -8.539 -30.734 2.865 1 98.19 308 LEU A O 1
ATOM 2393 N N . GLY A 1 309 ? -6.488 -31.547 3.367 1 97.94 309 GLY A N 1
ATOM 2394 C CA . GLY A 1 309 ? -6.617 -32.625 2.404 1 97.94 309 GLY A CA 1
ATOM 2395 C C . GLY A 1 309 ? -5.781 -32.438 1.154 1 97.94 309 GLY A C 1
ATOM 2396 O O . GLY A 1 309 ? -5.918 -33.156 0.179 1 97.94 309 GLY A O 1
ATOM 2397 N N . TRP A 1 310 ? -4.941 -31.391 1.162 1 98.06 310 TRP A N 1
ATOM 2398 C CA . TRP A 1 310 ? -4.051 -31.172 0.03 1 98.06 310 TRP A CA 1
ATOM 2399 C C . TRP A 1 310 ? -2.949 -32.219 -0.014 1 98.06 310 TRP A C 1
ATOM 2401 O O . TRP A 1 310 ? -2.32 -32.5 1.005 1 98.06 310 TRP A O 1
ATOM 2411 N N . GLU A 1 311 ? -2.689 -32.781 -1.176 1 97.25 311 GLU A N 1
ATOM 2412 C CA . GLU A 1 311 ? -1.673 -33.812 -1.354 1 97.25 311 GLU A CA 1
ATOM 2413 C C . GLU A 1 311 ? -0.713 -33.469 -2.486 1 97.25 311 GLU A C 1
ATOM 2415 O O . GLU A 1 311 ? -0.968 -33.781 -3.648 1 97.25 311 GLU A O 1
ATOM 2420 N N . PRO A 1 312 ? 0.373 -32.812 -2.1 1 96.81 312 PRO A N 1
ATOM 2421 C CA . PRO A 1 312 ? 1.349 -32.531 -3.15 1 96.81 312 PRO A CA 1
ATOM 2422 C C . PRO A 1 312 ? 1.925 -33.781 -3.797 1 96.81 312 PRO A C 1
ATOM 2424 O O . PRO A 1 312 ? 2.156 -34.781 -3.113 1 96.81 312 PRO A O 1
ATOM 2427 N N . GLU A 1 313 ? 2.16 -33.719 -5.078 1 97.56 313 GLU A N 1
ATOM 2428 C CA . GLU A 1 313 ? 2.57 -34.906 -5.82 1 97.56 313 GLU A CA 1
ATOM 2429 C C . GLU A 1 313 ? 4.051 -34.844 -6.18 1 97.56 313 GLU A C 1
ATOM 2431 O O . GLU A 1 313 ? 4.695 -35.875 -6.355 1 97.56 313 GLU A O 1
ATOM 2436 N N . TYR A 1 314 ? 4.621 -33.688 -6.305 1 97.94 314 TYR A N 1
ATOM 2437 C CA . TYR A 1 314 ? 5.969 -33.562 -6.848 1 97.94 314 TYR A CA 1
ATOM 2438 C C . TYR A 1 314 ? 6.949 -33.094 -5.773 1 97.94 314 TYR A C 1
ATOM 2440 O O . TYR A 1 314 ? 6.672 -32.156 -5.031 1 97.94 314 TYR A O 1
ATOM 2448 N N . SER A 1 315 ? 8.102 -33.781 -5.711 1 97.94 315 SER A N 1
ATOM 2449 C CA . SER A 1 315 ? 9.258 -33.25 -5 1 97.94 315 SER A CA 1
ATOM 2450 C C . SER A 1 315 ? 9.984 -32.188 -5.84 1 97.94 315 SER A C 1
ATOM 2452 O O . SER A 1 315 ? 9.688 -32.031 -7.023 1 97.94 315 SER A O 1
ATOM 2454 N N . ASN A 1 316 ? 11 -31.5 -5.184 1 96.94 316 ASN A N 1
ATOM 2455 C CA . ASN A 1 316 ? 11.844 -30.609 -5.965 1 96.94 316 ASN A CA 1
ATOM 2456 C C . ASN A 1 316 ? 12.469 -31.328 -7.16 1 96.94 316 ASN A C 1
ATOM 2458 O O . ASN A 1 316 ? 12.383 -30.844 -8.289 1 96.94 316 ASN A O 1
ATOM 2462 N N . ARG A 1 317 ? 13.008 -32.438 -6.879 1 96.25 317 ARG A N 1
ATOM 2463 C CA . ARG A 1 317 ? 13.719 -33.219 -7.891 1 96.25 317 ARG A CA 1
ATOM 2464 C C . ARG A 1 317 ? 12.789 -33.594 -9.031 1 96.25 317 ARG A C 1
ATOM 2466 O O . ARG A 1 317 ? 13.133 -33.438 -10.203 1 96.25 317 ARG A O 1
ATOM 2473 N N . GLU A 1 318 ? 11.648 -34.156 -8.68 1 97.06 318 GLU A N 1
ATOM 2474 C CA . GLU A 1 318 ? 10.688 -34.562 -9.695 1 97.06 318 GLU A CA 1
ATOM 2475 C C . GLU A 1 318 ? 10.203 -33.406 -10.539 1 97.06 318 GLU A C 1
ATOM 2477 O O . GLU A 1 318 ? 10.039 -33.531 -11.75 1 97.06 318 GLU A O 1
ATOM 2482 N N . ALA A 1 319 ? 9.953 -32.25 -9.898 1 96.31 319 ALA A N 1
ATOM 2483 C CA . ALA A 1 319 ? 9.508 -31.062 -10.602 1 96.31 319 ALA A CA 1
ATOM 2484 C C . ALA A 1 319 ? 10.547 -30.609 -11.625 1 96.31 319 ALA A C 1
ATOM 2486 O O . ALA A 1 319 ? 10.203 -30.297 -12.773 1 96.31 319 ALA A O 1
ATOM 2487 N N . LEU A 1 320 ? 11.836 -30.594 -11.211 1 94.12 320 LEU A N 1
ATOM 2488 C CA . LEU A 1 320 ? 12.922 -30.156 -12.07 1 94.12 320 LEU A CA 1
ATOM 2489 C C . LEU A 1 320 ? 13.125 -31.125 -13.234 1 94.12 320 LEU A C 1
ATOM 2491 O O . LEU A 1 320 ? 13.266 -30.703 -14.383 1 94.12 320 LEU A O 1
ATOM 2495 N N . VAL A 1 321 ? 13.047 -32.375 -12.977 1 95.38 321 VAL A N 1
ATOM 2496 C CA . VAL A 1 321 ? 13.297 -33.375 -14 1 95.38 321 VAL A CA 1
ATOM 2497 C C . VAL A 1 321 ? 12.148 -33.406 -15 1 95.38 321 VAL A C 1
ATOM 2499 O O . VAL A 1 321 ? 12.375 -33.438 -16.219 1 95.38 321 VAL A O 1
ATOM 2502 N N . GLU A 1 322 ? 10.938 -33.375 -14.492 1 95 322 GLU A N 1
ATOM 2503 C CA . GLU A 1 322 ? 9.789 -33.375 -15.391 1 95 322 GLU A CA 1
ATOM 2504 C C . GLU A 1 322 ? 9.812 -32.156 -16.312 1 95 322 GLU A C 1
ATOM 2506 O O . GLU A 1 322 ? 9.5 -32.25 -17.5 1 95 322 GLU A O 1
ATOM 2511 N N . THR A 1 323 ? 10.109 -31.016 -15.742 1 93.38 323 THR A N 1
ATOM 2512 C CA . THR A 1 323 ? 10.18 -29.797 -16.547 1 93.38 323 THR A CA 1
ATOM 2513 C C . THR A 1 323 ? 11.289 -29.891 -17.578 1 93.38 323 THR A C 1
ATOM 2515 O O . THR A 1 323 ? 11.133 -29.438 -18.719 1 93.38 323 THR A O 1
ATOM 2518 N N . TYR A 1 324 ? 12.406 -30.469 -17.172 1 92.38 324 TYR A N 1
ATOM 2519 C CA . TYR A 1 324 ? 13.516 -30.688 -18.078 1 92.38 324 TYR A CA 1
ATOM 2520 C C . TYR A 1 324 ? 13.117 -31.609 -19.219 1 92.38 324 TYR A C 1
ATOM 2522 O O . TYR A 1 324 ? 13.477 -31.391 -20.375 1 92.38 324 TYR A O 1
ATOM 2530 N N . GLU A 1 325 ? 12.375 -32.656 -18.922 1 93.56 325 GLU A N 1
ATOM 2531 C CA . GLU A 1 325 ? 11.875 -33.562 -19.938 1 93.56 325 GLU A CA 1
ATOM 2532 C C . GLU A 1 325 ? 11 -32.844 -20.969 1 93.56 325 GLU A C 1
ATOM 2534 O O . GLU A 1 325 ? 11.125 -33.094 -22.172 1 93.56 325 GLU A O 1
ATOM 2539 N N . TRP A 1 326 ? 10.141 -32.062 -20.453 1 91.69 326 TRP A N 1
ATOM 2540 C CA . TRP A 1 326 ? 9.297 -31.281 -21.328 1 91.69 326 TRP A CA 1
ATOM 2541 C C . TRP A 1 326 ? 10.141 -30.406 -22.25 1 91.69 326 TRP A C 1
ATOM 2543 O O . TRP A 1 326 ? 9.844 -30.266 -23.438 1 91.69 326 TRP A O 1
ATOM 2553 N N . TYR A 1 327 ? 11.125 -29.734 -21.625 1 89.06 327 TYR A N 1
ATOM 2554 C CA . TYR A 1 327 ? 12.055 -28.906 -22.375 1 89.06 327 TYR A CA 1
ATOM 2555 C C . TYR A 1 327 ? 12.68 -29.703 -23.531 1 89.06 327 TYR A C 1
ATOM 2557 O O . TYR A 1 327 ? 12.75 -29.219 -24.656 1 89.06 327 TYR A O 1
ATOM 2565 N N . LEU A 1 328 ? 13.078 -30.922 -23.344 1 89.56 328 LEU A N 1
ATOM 2566 C CA . LEU A 1 328 ? 13.719 -31.766 -24.344 1 89.56 328 LEU A CA 1
ATOM 2567 C C . LEU A 1 328 ? 12.75 -32.094 -25.484 1 89.56 328 LEU A C 1
ATOM 2569 O O . LEU A 1 328 ? 13.148 -32.125 -26.641 1 89.56 328 LEU A O 1
ATOM 2573 N N . GLU A 1 329 ? 11.547 -32.25 -25.125 1 88.94 329 GLU A N 1
ATOM 2574 C CA . GLU A 1 329 ? 10.539 -32.656 -26.094 1 88.94 329 GLU A CA 1
ATOM 2575 C C . GLU A 1 329 ? 10.07 -31.484 -26.938 1 88.94 329 GLU A C 1
ATOM 2577 O O . GLU A 1 329 ? 9.586 -31.656 -28.047 1 88.94 329 GLU A O 1
ATOM 2582 N N . ASN A 1 330 ? 10.195 -30.297 -26.484 1 82.06 330 ASN A N 1
ATOM 2583 C CA . ASN A 1 330 ? 9.539 -29.172 -27.125 1 82.06 330 ASN A CA 1
ATOM 2584 C C . ASN A 1 330 ? 10.555 -28.125 -27.609 1 82.06 330 ASN A C 1
ATOM 2586 O O . ASN A 1 330 ? 10.211 -27.234 -28.375 1 82.06 330 ASN A O 1
ATOM 2590 N N . TYR A 1 331 ? 11.664 -28.047 -27.031 1 65.81 331 TYR A N 1
ATOM 2591 C CA . TYR A 1 331 ? 12.609 -27 -27.406 1 65.81 331 TYR A CA 1
ATOM 2592 C C . TYR A 1 331 ? 13.492 -27.453 -28.562 1 65.81 331 TYR A C 1
ATOM 2594 O O . TYR A 1 331 ? 14.07 -28.531 -28.516 1 65.81 331 TYR A O 1
ATOM 2602 N N . ASP A 1 332 ? 13.141 -27.078 -29.734 1 54.78 332 ASP A N 1
ATOM 2603 C CA . ASP A 1 332 ? 13.969 -27.328 -30.906 1 54.78 332 ASP A CA 1
ATOM 2604 C C . ASP A 1 332 ? 15.328 -26.641 -30.781 1 54.78 332 ASP A C 1
ATOM 2606 O O . ASP A 1 332 ? 15.391 -25.422 -30.609 1 54.78 332 ASP A O 1
ATOM 2610 N N . ALA A 1 333 ? 16.344 -27.344 -30.344 1 45.06 333 ALA A N 1
ATOM 2611 C CA . ALA A 1 333 ? 17.703 -26.828 -30.344 1 45.06 333 ALA A CA 1
ATOM 2612 C C . ALA A 1 333 ? 17.906 -25.844 -31.5 1 45.06 333 ALA A C 1
ATOM 2614 O O . ALA A 1 333 ? 18.688 -24.891 -31.375 1 45.06 333 ALA A O 1
ATOM 2615 N N . ASP A 1 334 ? 17.391 -26.078 -32.625 1 40.44 334 ASP A N 1
ATOM 2616 C CA . ASP A 1 334 ? 17.75 -25.375 -33.875 1 40.44 334 ASP A CA 1
ATOM 2617 C C . ASP A 1 334 ? 17.172 -23.953 -33.875 1 40.44 334 ASP A C 1
ATOM 2619 O O . ASP A 1 334 ? 17.547 -23.141 -34.719 1 40.44 334 ASP A O 1
ATOM 2623 N N . GLU A 1 335 ? 15.984 -23.688 -33.375 1 37.16 335 GLU A N 1
ATOM 2624 C CA . GLU A 1 335 ? 15.445 -22.344 -33.562 1 37.16 335 GLU A CA 1
ATOM 2625 C C . GLU A 1 335 ? 16.125 -21.328 -32.625 1 37.16 335 GLU A C 1
ATOM 2627 O O . GLU A 1 335 ? 15.484 -20.766 -31.75 1 37.16 335 GLU A O 1
ATOM 2632 N N . SER A 1 336 ? 17.156 -21.578 -32 1 36.19 336 SER A N 1
ATOM 2633 C CA . SER A 1 336 ? 18.062 -20.516 -31.547 1 36.19 336 SER A CA 1
ATOM 2634 C C . SER A 1 336 ? 18.219 -19.422 -32.594 1 36.19 336 SER A C 1
ATOM 2636 O O . SER A 1 336 ? 19.312 -19.172 -33.094 1 36.19 336 SER A O 1
ATOM 2638 N N . THR A 1 337 ? 17.312 -19.328 -33.594 1 31.36 337 THR A N 1
ATOM 2639 C CA . THR A 1 337 ? 17.5 -18.188 -34.5 1 31.36 337 THR A CA 1
ATOM 2640 C C . THR A 1 337 ? 17.641 -16.891 -33.719 1 31.36 337 THR A C 1
ATOM 2642 O O . THR A 1 337 ? 17.156 -16.797 -32.594 1 31.36 337 THR A O 1
ATOM 2645 N N . ASP A 1 338 ? 18.406 -15.828 -34.281 1 31.89 338 ASP A N 1
ATOM 2646 C CA . ASP A 1 338 ? 18.906 -14.461 -34.125 1 31.89 338 ASP A CA 1
ATOM 2647 C C . ASP A 1 338 ? 17.797 -13.539 -33.625 1 31.89 338 ASP A C 1
ATOM 2649 O O . ASP A 1 338 ? 17.969 -12.32 -33.562 1 31.89 338 ASP A O 1
ATOM 2653 N N . GLU A 1 339 ? 16.469 -13.844 -33.844 1 29.98 339 GLU A N 1
ATOM 2654 C CA . GLU A 1 339 ? 15.609 -12.68 -33.656 1 29.98 339 GLU A CA 1
ATOM 2655 C C . GLU A 1 339 ? 15.422 -12.375 -32.156 1 29.98 339 GLU A C 1
ATOM 2657 O O . GLU A 1 339 ? 14.859 -13.18 -31.438 1 29.98 339 GLU A O 1
ATOM 2662 N N . THR A 1 340 ? 16.312 -11.695 -31.516 1 31.7 340 THR A N 1
ATOM 2663 C CA . THR A 1 340 ? 16.406 -10.992 -30.234 1 31.7 340 THR A CA 1
ATOM 2664 C C . THR A 1 340 ? 15.133 -10.195 -29.969 1 31.7 340 THR A C 1
ATOM 2666 O O . THR A 1 340 ? 14.969 -9.078 -30.469 1 31.7 340 THR A O 1
ATOM 2669 N N . GLY A 1 341 ? 13.945 -10.641 -30.453 1 27.42 341 GLY A N 1
ATOM 2670 C CA . GLY A 1 341 ? 12.922 -9.664 -30.125 1 27.42 341 GLY A CA 1
ATOM 2671 C C . GLY A 1 341 ? 12.609 -9.586 -28.656 1 27.42 341 GLY A C 1
ATOM 2672 O O . GLY A 1 341 ? 12.898 -10.523 -27.891 1 27.42 341 GLY A O 1
ATOM 2673 N N . LEU A 1 342 ? 12.523 -8.398 -28.047 1 30.11 342 LEU A N 1
ATOM 2674 C CA . LEU A 1 342 ? 12.219 -7.816 -26.75 1 30.11 342 LEU A CA 1
ATOM 2675 C C . LEU A 1 342 ? 10.93 -8.406 -26.188 1 30.11 342 LEU A C 1
ATOM 2677 O O . LEU A 1 342 ? 10.391 -7.887 -25.203 1 30.11 342 LEU A O 1
ATOM 2681 N N . ASP A 1 343 ? 10.125 -9.242 -26.891 1 26.5 343 ASP A N 1
ATOM 2682 C CA . ASP A 1 343 ? 8.844 -9.562 -26.266 1 26.5 343 ASP A CA 1
ATOM 2683 C C . ASP A 1 343 ? 9.008 -10.648 -25.203 1 26.5 343 ASP A C 1
ATOM 2685 O O . ASP A 1 343 ? 9.969 -11.422 -25.234 1 26.5 343 ASP A O 1
ATOM 2689 N N . HIS A 1 344 ? 8.305 -10.648 -24.047 1 31.61 344 HIS A N 1
ATOM 2690 C CA . HIS A 1 344 ? 8.266 -11.562 -22.906 1 31.61 344 HIS A CA 1
ATOM 2691 C C . HIS A 1 344 ? 8.305 -13.016 -23.359 1 31.61 344 HIS A C 1
ATOM 2693 O O . HIS A 1 344 ? 8.328 -13.93 -22.531 1 31.61 344 HIS A O 1
ATOM 2699 N N . ARG A 1 345 ? 7.914 -13.391 -24.594 1 31.73 345 ARG A N 1
ATOM 2700 C CA . ARG A 1 345 ? 7.816 -14.789 -25 1 31.73 345 ARG A CA 1
ATOM 2701 C C . ARG A 1 345 ? 9.164 -15.312 -25.484 1 31.73 345 ARG A C 1
ATOM 2703 O O . ARG A 1 345 ? 9.289 -16.5 -25.812 1 31.73 345 ARG A O 1
ATOM 2710 N N . VAL A 1 346 ? 10.047 -14.586 -26.375 1 30.27 346 VAL A N 1
ATOM 2711 C CA . VAL A 1 346 ? 11.141 -15.102 -27.188 1 30.27 346 VAL A CA 1
ATOM 2712 C C . VAL A 1 346 ? 12.406 -15.211 -26.328 1 30.27 346 VAL A C 1
ATOM 2714 O O . VAL A 1 346 ? 12.656 -14.367 -25.469 1 30.27 346 VAL A O 1
ATOM 2717 N N . ALA A 1 347 ? 13.141 -16.344 -26.578 1 33.66 347 ALA A N 1
ATOM 2718 C CA . ALA A 1 347 ? 14.453 -16.703 -26.031 1 33.66 347 ALA A CA 1
ATOM 2719 C C . ALA A 1 347 ? 15.469 -15.594 -26.297 1 33.66 347 ALA A C 1
ATOM 2721 O O . ALA A 1 347 ? 15.633 -15.141 -27.422 1 33.66 347 ALA A O 1
ATOM 2722 N N . TRP A 1 348 ? 15.734 -14.656 -25.406 1 32.09 348 TRP A N 1
ATOM 2723 C CA . TRP A 1 348 ? 16.688 -13.555 -25.5 1 32.09 348 TRP A CA 1
ATOM 2724 C C . TRP A 1 348 ? 17.984 -14.008 -26.141 1 32.09 348 TRP A C 1
ATOM 2726 O O . TRP A 1 348 ? 18.328 -15.195 -26.109 1 32.09 348 TRP A O 1
ATOM 2736 N N . ASP A 1 349 ? 18.797 -13.086 -26.75 1 32.12 349 ASP A N 1
ATOM 2737 C CA . ASP A 1 349 ? 20.062 -13.125 -27.469 1 32.12 349 ASP A CA 1
ATOM 2738 C C . ASP A 1 349 ? 21.141 -13.844 -26.672 1 32.12 349 ASP A C 1
ATOM 2740 O O . ASP A 1 349 ? 21.391 -13.523 -25.516 1 32.12 349 ASP A O 1
ATOM 2744 N N . GLN A 1 350 ? 21.562 -15.086 -27.016 1 35.47 350 GLN A N 1
ATOM 2745 C CA . GLN A 1 350 ? 22.609 -16.062 -26.734 1 35.47 350 GLN A CA 1
ATOM 2746 C C . GLN A 1 350 ? 23.953 -15.375 -26.562 1 35.47 350 GLN A C 1
ATOM 2748 O O . GLN A 1 350 ? 24.969 -16.031 -26.281 1 35.47 350 GLN A O 1
ATOM 2753 N N . GLY A 1 351 ? 24.031 -14.156 -26.953 1 32.06 351 GLY A N 1
ATOM 2754 C CA . GLY A 1 351 ? 25.391 -13.656 -26.922 1 32.06 351 GLY A CA 1
ATOM 2755 C C . GLY A 1 351 ? 25.984 -13.602 -25.516 1 32.06 351 GLY A C 1
ATOM 2756 O O . GLY A 1 351 ? 27.094 -14.078 -25.281 1 32.06 351 GLY A O 1
ATOM 2757 N N . ALA A 1 352 ? 25.328 -12.789 -24.672 1 36.16 352 ALA A N 1
ATOM 2758 C CA . ALA A 1 352 ? 25.922 -12.672 -23.344 1 36.16 352 ALA A CA 1
ATOM 2759 C C . ALA A 1 352 ? 25.922 -14.016 -22.609 1 36.16 352 ALA A C 1
ATOM 2761 O O . ALA A 1 352 ? 26.812 -14.289 -21.812 1 36.16 352 ALA A O 1
ATOM 2762 N N . LEU A 1 353 ? 24.938 -14.805 -22.891 1 38.91 353 LEU A N 1
ATOM 2763 C CA . LEU A 1 353 ? 24.906 -16.172 -22.391 1 38.91 353 LEU A CA 1
ATOM 2764 C C . LEU A 1 353 ? 26.031 -17 -23 1 38.91 353 LEU A C 1
ATOM 2766 O O . LEU A 1 353 ? 26.594 -17.875 -22.344 1 38.91 353 LEU A O 1
ATOM 2770 N N . ALA A 1 354 ? 26.406 -16.578 -24.125 1 40.34 354 ALA A N 1
ATOM 2771 C CA . ALA A 1 354 ? 27.547 -17.219 -24.766 1 40.34 354 ALA A CA 1
ATOM 2772 C C . ALA A 1 354 ? 28.844 -16.906 -24.031 1 40.34 354 ALA A C 1
ATOM 2774 O O . ALA A 1 354 ? 29.703 -17.781 -23.875 1 40.34 354 ALA A O 1
ATOM 2775 N N . ILE A 1 355 ? 28.938 -15.672 -23.641 1 37.09 355 ILE A N 1
ATOM 2776 C CA . ILE A 1 355 ? 30.156 -15.305 -22.938 1 37.09 355 ILE A CA 1
ATOM 2777 C C . ILE A 1 355 ? 30.203 -15.984 -21.578 1 37.09 355 ILE A C 1
ATOM 2779 O O . ILE A 1 355 ? 31.219 -16.547 -21.172 1 37.09 355 ILE A O 1
ATOM 2783 N N . ALA A 1 356 ? 29.109 -16.047 -20.828 1 40.78 356 ALA A N 1
ATOM 2784 C CA . ALA A 1 356 ? 29.078 -16.719 -19.531 1 40.78 356 ALA A CA 1
ATOM 2785 C C . ALA A 1 356 ? 29.25 -18.219 -19.688 1 40.78 356 ALA A C 1
ATOM 2787 O O . ALA A 1 356 ? 29.906 -18.859 -18.859 1 40.78 356 ALA A O 1
ATOM 2788 N N . LYS A 1 357 ? 28.75 -18.844 -20.703 1 43.75 357 LYS A N 1
ATOM 2789 C CA . LYS A 1 357 ? 28.938 -20.234 -21.078 1 43.75 357 LYS A CA 1
ATOM 2790 C C . LYS A 1 357 ? 30.422 -20.547 -21.297 1 43.75 357 LYS A C 1
ATOM 2792 O O . LYS A 1 357 ? 30.906 -21.578 -20.828 1 43.75 357 LYS A O 1
ATOM 2797 N N . LYS A 1 358 ? 31 -19.719 -22.016 1 43 358 LYS A N 1
ATOM 2798 C CA . LYS A 1 358 ? 32.406 -19.938 -22.312 1 43 358 LYS A CA 1
ATOM 2799 C C . LYS A 1 358 ? 33.25 -19.891 -21.031 1 43 358 LYS A C 1
ATOM 2801 O O . LYS A 1 358 ? 34.188 -20.672 -20.891 1 43 358 LYS A O 1
ATOM 2806 N N . VAL A 1 359 ? 32.844 -19.062 -20.172 1 40.19 359 VAL A N 1
ATOM 2807 C CA . VAL A 1 359 ? 33.625 -18.969 -18.953 1 40.19 359 VAL A CA 1
ATOM 2808 C C . VAL A 1 359 ? 33.375 -20.188 -18.078 1 40.19 359 VAL A C 1
ATOM 2810 O O . VAL A 1 359 ? 34.281 -20.719 -17.453 1 40.19 359 VAL A O 1
ATOM 2813 N N . SER A 1 360 ? 32.219 -20.797 -18.047 1 40.66 360 SER A N 1
ATOM 2814 C CA . SER A 1 360 ? 31.891 -21.938 -17.188 1 40.66 360 SER A CA 1
ATOM 2815 C C . SER A 1 360 ? 32.438 -23.234 -17.766 1 40.66 360 SER A C 1
ATOM 2817 O O . SER A 1 360 ? 32.531 -24.234 -17.047 1 40.66 360 SER A O 1
ATOM 2819 N N . GLN A 1 361 ? 32.5 -23.469 -19.031 1 42.47 361 GLN A N 1
ATOM 2820 C CA . GLN A 1 361 ? 33.156 -24.625 -19.641 1 42.47 361 GLN A CA 1
ATOM 2821 C C . GLN A 1 361 ? 34.625 -24.734 -19.234 1 42.47 361 GLN A C 1
ATOM 2823 O O . GLN A 1 361 ? 35.219 -25.812 -19.312 1 42.47 361 GLN A O 1
ATOM 2828 N N . ARG A 1 362 ? 35.219 -23.594 -18.969 1 38.81 362 ARG A N 1
ATOM 2829 C CA . ARG A 1 362 ? 36.625 -23.625 -18.672 1 38.81 362 ARG A CA 1
ATOM 2830 C C . ARG A 1 362 ? 36.875 -23.812 -17.172 1 38.81 362 ARG A C 1
ATOM 2832 O O . ARG A 1 362 ? 38.031 -23.984 -16.75 1 38.81 362 ARG A O 1
ATOM 2839 N N . ILE A 1 363 ? 35.906 -23.641 -16.406 1 36.69 363 ILE A N 1
ATOM 2840 C CA . ILE A 1 363 ? 36.188 -23.891 -15 1 36.69 363 ILE A CA 1
ATOM 2841 C C . ILE A 1 363 ? 35.688 -25.281 -14.617 1 36.69 363 ILE A C 1
ATOM 2843 O O . ILE A 1 363 ? 34.594 -25.688 -14.977 1 36.69 363 ILE A O 1
ATOM 2847 N N . MET B 1 1 ? -17.328 25.922 50.312 1 26.91 1 MET B N 1
ATOM 2848 C CA . MET B 1 1 ? -16.406 25.031 49.594 1 26.91 1 MET B CA 1
ATOM 2849 C C . MET B 1 1 ? -17.062 24.453 48.344 1 26.91 1 MET B C 1
ATOM 2851 O O . MET B 1 1 ? -17.844 23.5 48.438 1 26.91 1 MET B O 1
ATOM 2855 N N . SER B 1 2 ? -17.5 25.281 47.344 1 28.33 2 SER B N 1
ATOM 2856 C CA . SER B 1 2 ? -18.531 25.391 46.312 1 28.33 2 SER B CA 1
ATOM 2857 C C . SER B 1 2 ? -18.188 24.531 45.094 1 28.33 2 SER B C 1
ATOM 2859 O O . SER B 1 2 ? -17.141 24.719 44.469 1 28.33 2 SER B O 1
ATOM 2861 N N . ASP B 1 3 ? -18.453 23.141 45.156 1 29.11 3 ASP B N 1
ATOM 2862 C CA . ASP B 1 3 ? -18.344 22.016 44.219 1 29.11 3 ASP B CA 1
ATOM 2863 C C . ASP B 1 3 ? -18.906 22.391 42.875 1 29.11 3 ASP B C 1
ATOM 2865 O O . ASP B 1 3 ? -20.125 22.484 42.688 1 29.11 3 ASP B O 1
ATOM 2869 N N . SER B 1 4 ? -18.438 23.422 42.281 1 31.17 4 SER B N 1
ATOM 2870 C CA . SER B 1 4 ? -18.969 23.938 41 1 31.17 4 SER B CA 1
ATOM 2871 C C . SER B 1 4 ? -19.156 22.812 40 1 31.17 4 SER B C 1
ATOM 2873 O O . SER B 1 4 ? -18.188 22.188 39.562 1 31.17 4 SER B O 1
ATOM 2875 N N . GLU B 1 5 ? -20.266 21.984 40 1 31.25 5 GLU B N 1
ATOM 2876 C CA . GLU B 1 5 ? -20.875 20.984 39.125 1 31.25 5 GLU B CA 1
ATOM 2877 C C . GLU B 1 5 ? -20.828 21.438 37.656 1 31.25 5 GLU B C 1
ATOM 2879 O O . GLU B 1 5 ? -21.391 22.469 37.312 1 31.25 5 GLU B O 1
ATOM 2884 N N . ARG B 1 6 ? -19.641 21.438 37 1 33.69 6 ARG B N 1
ATOM 2885 C CA . ARG B 1 6 ? -19.719 21.656 35.562 1 33.69 6 ARG B CA 1
ATOM 2886 C C . ARG B 1 6 ? -21.047 21.188 35 1 33.69 6 ARG B C 1
ATOM 2888 O O . ARG B 1 6 ? -21.328 20 34.938 1 33.69 6 ARG B O 1
ATOM 2895 N N . ALA B 1 7 ? -22.172 21.719 35.312 1 33.19 7 ALA B N 1
ATOM 2896 C CA . ALA B 1 7 ? -23.547 21.375 34.938 1 33.19 7 ALA B CA 1
ATOM 2897 C C . ALA B 1 7 ? -23.562 20.641 33.594 1 33.19 7 ALA B C 1
ATOM 2899 O O . ALA B 1 7 ? -22.594 20.672 32.844 1 33.19 7 ALA B O 1
ATOM 2900 N N . GLY B 1 8 ? 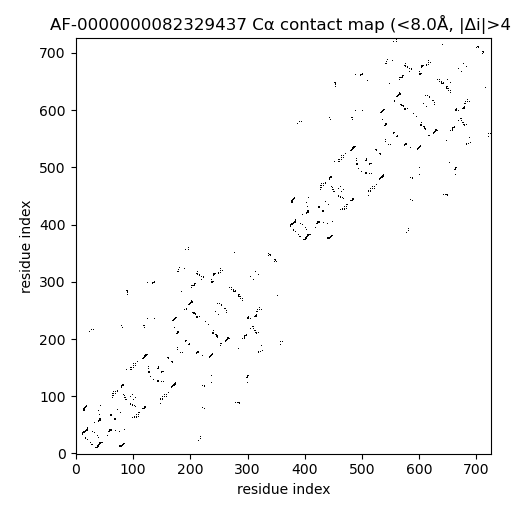-24.531 20.734 32.562 1 35.09 8 GLY B N 1
ATOM 2901 C CA . GLY B 1 8 ? -25.172 19.984 31.516 1 35.09 8 GLY B CA 1
ATOM 2902 C C . GLY B 1 8 ? -24.234 19.609 30.391 1 35.09 8 GLY B C 1
ATOM 2903 O O . GLY B 1 8 ? -23.109 20.109 30.328 1 35.09 8 GLY B O 1
ATOM 2904 N N . ASP B 1 9 ? -24.562 18.391 29.094 1 44.69 9 ASP B N 1
ATOM 2905 C CA . ASP B 1 9 ? -24.625 17.469 27.969 1 44.69 9 ASP B CA 1
ATOM 2906 C C . ASP B 1 9 ? -24.281 18.172 26.656 1 44.69 9 ASP B C 1
ATOM 2908 O O . ASP B 1 9 ? -24.562 17.656 25.578 1 44.69 9 ASP B O 1
ATOM 2912 N N . ASP B 1 10 ? -24.266 19.391 26.422 1 54.03 10 ASP B N 1
ATOM 2913 C CA . ASP B 1 10 ? -24.422 20.219 25.219 1 54.03 10 ASP B CA 1
ATOM 2914 C C . ASP B 1 10 ? -23.141 20.25 24.406 1 54.03 10 ASP B C 1
ATOM 2916 O O . ASP B 1 10 ? -22.734 21.297 23.891 1 54.03 10 ASP B O 1
ATOM 2920 N N . SER B 1 11 ? -22.406 19.359 24.328 1 70.62 11 SER B N 1
ATOM 2921 C CA . SER B 1 11 ? -21.25 19.344 23.438 1 70.62 11 SER B CA 1
ATOM 2922 C C . SER B 1 11 ? -21.656 19.344 21.984 1 70.62 11 SER B C 1
ATOM 2924 O O . SER B 1 11 ? -22.703 18.797 21.625 1 70.62 11 SER B O 1
ATOM 2926 N N . ASN B 1 12 ? -20.984 20.281 21.281 1 84.19 12 ASN B N 1
ATOM 2927 C CA . ASN B 1 12 ? -21.219 20.328 19.844 1 84.19 12 ASN B CA 1
ATOM 2928 C C . ASN B 1 12 ? -20.859 19 19.172 1 84.19 12 ASN B C 1
ATOM 2930 O O . ASN B 1 12 ? -21.188 18.797 18 1 84.19 12 ASN B O 1
ATOM 2934 N N . GLY B 1 13 ? -20.328 18.109 19.984 1 92.31 13 GLY B N 1
ATOM 2935 C CA . GLY B 1 13 ? -19.906 16.812 19.469 1 92.31 13 GLY B CA 1
ATOM 2936 C C . GLY B 1 13 ? -18.703 16.25 20.219 1 92.31 13 GLY B C 1
ATOM 2937 O O . GLY B 1 13 ? -18.156 16.906 21.109 1 92.31 13 GLY B O 1
ATOM 2938 N N . THR B 1 14 ? -18.422 15.07 20.094 1 97.38 14 THR B N 1
ATOM 2939 C CA . THR B 1 14 ? -17.266 14.391 20.688 1 97.38 14 THR B CA 1
ATOM 2940 C C . THR B 1 14 ? -16.25 14 19.625 1 97.38 14 THR B C 1
ATOM 2942 O O . THR B 1 14 ? -16.609 13.352 18.641 1 97.38 14 THR B O 1
ATOM 2945 N N . LEU B 1 15 ? -15.023 14.453 19.844 1 98.44 15 LEU B N 1
ATOM 2946 C CA . LEU B 1 15 ? -14.008 14.336 18.797 1 98.44 15 LEU B CA 1
ATOM 2947 C C . LEU B 1 15 ? -12.797 13.555 19.297 1 98.44 15 LEU B C 1
ATOM 2949 O O . LEU B 1 15 ? -12.289 13.828 20.391 1 98.44 15 LEU B O 1
ATOM 2953 N N . LEU B 1 16 ? -12.461 12.508 18.562 1 98.81 16 LEU B N 1
ATOM 2954 C CA . LEU B 1 16 ? -11.18 11.844 18.766 1 98.81 16 LEU B CA 1
ATOM 2955 C C . LEU B 1 16 ? -10.156 12.312 17.719 1 98.81 16 LEU B C 1
ATOM 2957 O O . LEU B 1 16 ? -10.438 12.305 16.531 1 98.81 16 LEU B O 1
ATOM 2961 N N . VAL B 1 17 ? -9.008 12.75 18.203 1 98.81 17 VAL B N 1
ATOM 2962 C CA . VAL B 1 17 ? -7.93 13.172 17.312 1 98.81 17 VAL B CA 1
ATOM 2963 C C . VAL B 1 17 ? -6.75 12.211 17.453 1 98.81 17 VAL B C 1
ATOM 2965 O O . VAL B 1 17 ? -6.09 12.172 18.484 1 98.81 17 VAL B O 1
ATOM 2968 N N . THR B 1 18 ? -6.512 11.398 16.375 1 98.5 18 THR B N 1
ATOM 2969 C CA . THR B 1 18 ? -5.301 10.586 16.391 1 98.5 18 THR B CA 1
ATOM 2970 C C . THR B 1 18 ? -4.082 11.422 16.031 1 98.5 18 THR B C 1
ATOM 2972 O O . THR B 1 18 ? -4.172 12.328 15.195 1 98.5 18 THR B O 1
ATOM 2975 N N . GLY B 1 19 ? -2.943 11.039 16.609 1 96.19 19 GLY B N 1
ATOM 2976 C CA . GLY B 1 19 ? -1.827 11.961 16.484 1 96.19 19 GLY B CA 1
ATOM 2977 C C . GLY B 1 19 ? -2.074 13.289 17.156 1 96.19 19 GLY B C 1
ATOM 2978 O O . GLY B 1 19 ? -1.614 14.328 16.688 1 96.19 19 GLY B O 1
ATOM 2979 N N . GLY B 1 20 ? -2.803 13.219 18.219 1 96.25 20 GLY B N 1
ATOM 2980 C CA . GLY B 1 20 ? -3.352 14.414 18.828 1 96.25 20 GLY B CA 1
ATOM 2981 C C . GLY B 1 20 ? -2.299 15.281 19.484 1 96.25 20 GLY B C 1
ATOM 2982 O O . GLY B 1 20 ? -2.512 16.484 19.703 1 96.25 20 GLY B O 1
ATOM 2983 N N . THR B 1 21 ? -1.19 14.711 19.828 1 94.06 21 THR B N 1
ATOM 2984 C CA . THR B 1 21 ? -0.191 15.484 20.547 1 94.06 21 THR B CA 1
ATOM 2985 C C . THR B 1 21 ? 0.848 16.062 19.594 1 94.06 21 THR B C 1
ATOM 2987 O O . THR B 1 21 ? 1.738 16.797 20.016 1 94.06 21 THR B O 1
ATOM 2990 N N . GLY B 1 22 ? 0.716 15.75 18.344 1 90.81 22 GLY B N 1
ATOM 2991 C CA . GLY B 1 22 ? 1.587 16.344 17.344 1 90.81 22 GLY B CA 1
ATOM 2992 C C . GLY B 1 22 ? 1.214 17.781 17 1 90.81 22 GLY B C 1
ATOM 2993 O O . GLY B 1 22 ? 0.291 18.344 17.594 1 90.81 22 GLY B O 1
ATOM 2994 N N . PHE B 1 23 ? 1.892 18.359 16.031 1 89.62 23 PHE B N 1
ATOM 2995 C CA . PHE B 1 23 ? 1.698 19.766 15.672 1 89.62 23 PHE B CA 1
ATOM 2996 C C . PHE B 1 23 ? 0.256 20.016 15.25 1 89.62 23 PHE B C 1
ATOM 2998 O O . PHE B 1 23 ? -0.466 20.766 15.906 1 89.62 23 PHE B O 1
ATOM 3005 N N . LEU B 1 24 ? -0.141 19.312 14.164 1 94.69 24 LEU B N 1
ATOM 3006 C CA . LEU B 1 24 ? -1.511 19.516 13.703 1 94.69 24 LEU B CA 1
ATOM 3007 C C . LEU B 1 24 ? -2.512 19.031 14.742 1 94.69 24 LEU B C 1
ATOM 3009 O O . LEU B 1 24 ? -3.547 19.656 14.961 1 94.69 24 LEU B O 1
ATOM 3013 N N . GLY B 1 25 ? -2.188 17.891 15.359 1 96.75 25 GLY B N 1
ATOM 3014 C CA . GLY B 1 25 ? -3.064 17.328 16.375 1 96.75 25 GLY B CA 1
ATOM 3015 C C . GLY B 1 25 ? -3.348 18.281 17.516 1 96.75 25 GLY B C 1
ATOM 3016 O O . GLY B 1 25 ? -4.504 18.469 17.906 1 96.75 25 GLY B O 1
ATOM 3017 N N . LEU B 1 26 ? -2.307 18.906 18 1 95.88 26 LEU B N 1
ATOM 3018 C CA . LEU B 1 26 ? -2.445 19.844 19.109 1 95.88 26 LEU B CA 1
ATOM 3019 C C . LEU B 1 26 ? -3.367 21 18.734 1 95.88 26 LEU B C 1
ATOM 3021 O O . LEU B 1 26 ? -4.301 21.312 19.469 1 95.88 26 LEU B O 1
ATOM 3025 N N . HIS B 1 27 ? -3.121 21.609 17.594 1 96.69 27 HIS B N 1
ATOM 3026 C CA . HIS B 1 27 ? -3.934 22.734 17.141 1 96.69 27 HIS B CA 1
ATOM 3027 C C . HIS B 1 27 ? -5.383 22.312 16.938 1 96.69 27 HIS B C 1
ATOM 3029 O O . HIS B 1 27 ? -6.305 23.078 17.234 1 96.69 27 HIS B O 1
ATOM 3035 N N . THR B 1 28 ? -5.539 21.125 16.406 1 98.31 28 THR B N 1
ATOM 3036 C CA . THR B 1 28 ? -6.883 20.594 16.188 1 98.31 28 THR B CA 1
ATOM 3037 C C . THR B 1 28 ? -7.613 20.406 17.516 1 98.31 28 THR B C 1
ATOM 3039 O O . THR B 1 28 ? -8.75 20.859 17.672 1 98.31 28 THR B O 1
ATOM 3042 N N . CYS B 1 29 ? -6.945 19.844 18.453 1 98.44 29 CYS B N 1
ATOM 3043 C CA . CYS B 1 29 ? -7.527 19.609 19.781 1 98.44 29 CYS B CA 1
ATOM 3044 C C . CYS B 1 29 ? -7.926 20.922 20.438 1 98.44 29 CYS B C 1
ATOM 3046 O O . CYS B 1 29 ? -9.055 21.078 20.906 1 98.44 29 CYS B O 1
ATOM 3048 N N . GLN B 1 30 ? -7.027 21.875 20.438 1 98.12 30 GLN B N 1
ATOM 3049 C CA . GLN B 1 30 ? -7.27 23.172 21.078 1 98.12 30 GLN B CA 1
ATOM 3050 C C . GLN B 1 30 ? -8.438 23.891 20.422 1 98.12 30 GLN B C 1
ATOM 3052 O O . GLN B 1 30 ? -9.32 24.422 21.109 1 98.12 30 GLN B O 1
ATOM 3057 N N . TYR B 1 31 ? -8.414 23.891 19.141 1 98.06 31 TYR B N 1
ATOM 3058 C CA . TYR B 1 31 ? -9.445 24.594 18.391 1 98.06 31 TYR B CA 1
ATOM 3059 C C . TYR B 1 31 ? -10.828 24.031 18.703 1 98.06 31 TYR B C 1
ATOM 3061 O O . TYR B 1 31 ? -11.758 24.781 19.016 1 98.06 31 TYR B O 1
ATOM 3069 N N . PHE B 1 32 ? -10.984 22.75 18.641 1 98.38 32 PHE B N 1
ATOM 3070 C CA . PHE B 1 32 ? -12.297 22.141 18.797 1 98.38 32 PHE B CA 1
ATOM 3071 C C . PHE B 1 32 ? -12.742 22.219 20.25 1 98.38 32 PHE B C 1
ATOM 3073 O O . PHE B 1 32 ? -13.938 22.359 20.531 1 98.38 32 PHE B O 1
ATOM 3080 N N . ARG B 1 33 ? -11.773 22.125 21.156 1 97.94 33 ARG B N 1
ATOM 3081 C CA . ARG B 1 33 ? -12.109 22.391 22.562 1 97.94 33 ARG B CA 1
ATOM 3082 C C . ARG B 1 33 ? -12.719 23.781 22.719 1 97.94 33 ARG B C 1
ATOM 3084 O O . ARG B 1 33 ? -13.773 23.938 23.344 1 97.94 33 ARG B O 1
ATOM 3091 N N . ASP B 1 34 ? -12.102 24.734 22.109 1 97.69 34 ASP B N 1
ATOM 3092 C CA . ASP B 1 34 ? -12.555 26.125 22.219 1 97.69 34 ASP B CA 1
ATOM 3093 C C . ASP B 1 34 ? -13.906 26.297 21.531 1 97.69 34 ASP B C 1
ATOM 3095 O O . ASP B 1 34 ? -14.641 27.25 21.828 1 97.69 34 ASP B O 1
ATOM 3099 N N . GLN B 1 35 ? -14.234 25.406 20.609 1 96.62 35 GLN B N 1
ATOM 3100 C CA . GLN B 1 35 ? -15.523 25.453 19.906 1 96.62 35 GLN B CA 1
ATOM 3101 C C . GLN B 1 35 ? -16.594 24.672 20.672 1 96.62 35 GLN B C 1
ATOM 3103 O O . GLN B 1 35 ? -17.719 24.516 20.188 1 96.62 35 GLN B O 1
ATOM 3108 N N . GLY B 1 36 ? -16.219 24.078 21.797 1 96.56 36 GLY B N 1
ATOM 3109 C CA . GLY B 1 36 ? -17.203 23.469 22.656 1 96.56 36 GLY B CA 1
ATOM 3110 C C . GLY B 1 36 ? -17.328 21.969 22.469 1 96.56 36 GLY B C 1
ATOM 3111 O O . GLY B 1 36 ? -18.297 21.344 22.922 1 96.56 36 GLY B O 1
ATOM 3112 N N . TRP B 1 37 ? -16.375 21.359 21.75 1 97.31 37 TRP B N 1
ATOM 3113 C CA . TRP B 1 37 ? -16.375 19.906 21.578 1 97.31 37 TRP B CA 1
ATOM 3114 C C . TRP B 1 37 ? -15.695 19.219 22.766 1 97.31 37 TRP B C 1
ATOM 3116 O O . TRP B 1 37 ? -14.836 19.797 23.422 1 97.31 37 TRP B O 1
ATOM 3126 N N . ASP B 1 38 ? -16.203 18.031 23.078 1 98.06 38 ASP B N 1
ATOM 3127 C CA . ASP B 1 38 ? -15.414 17.141 23.938 1 98.06 38 ASP B CA 1
ATOM 3128 C C . ASP B 1 38 ? -14.297 16.453 23.141 1 98.06 38 ASP B C 1
ATOM 3130 O O . ASP B 1 38 ? -14.57 15.633 22.266 1 98.06 38 ASP B O 1
ATOM 3134 N N . VAL B 1 39 ? -13.07 16.812 23.516 1 98.62 39 VAL B N 1
ATOM 3135 C CA . VAL B 1 39 ? -11.961 16.406 22.656 1 98.62 39 VAL B CA 1
ATOM 3136 C C . VAL B 1 39 ? -11.07 15.406 23.391 1 98.62 39 VAL B C 1
ATOM 3138 O O . VAL B 1 39 ? -10.727 15.625 24.547 1 98.62 39 VAL B O 1
ATOM 3141 N N . THR B 1 40 ? -10.773 14.305 22.766 1 98.69 40 THR B N 1
ATOM 3142 C CA . THR B 1 40 ? -9.805 13.328 23.234 1 98.69 40 THR B CA 1
ATOM 3143 C C . THR B 1 40 ? -8.688 13.133 22.219 1 98.69 40 THR B C 1
ATOM 3145 O O . THR B 1 40 ? -8.953 12.938 21.031 1 98.69 40 THR B O 1
ATOM 3148 N N . ALA B 1 41 ? -7.445 13.234 22.719 1 98.56 41 ALA B N 1
ATOM 3149 C CA . ALA B 1 41 ? -6.281 12.977 21.875 1 98.56 41 ALA B CA 1
ATOM 3150 C C . ALA B 1 41 ? -5.785 11.547 22.047 1 98.56 41 ALA B C 1
ATOM 3152 O O . ALA B 1 41 ? -5.707 11.039 23.156 1 98.56 41 ALA B O 1
ATOM 3153 N N . LEU B 1 42 ? -5.543 10.875 20.938 1 98.5 42 LEU B N 1
ATOM 3154 C CA . LEU B 1 42 ? -4.891 9.57 20.906 1 98.5 42 LEU B CA 1
ATOM 3155 C C . LEU B 1 42 ? -3.49 9.68 20.312 1 98.5 42 LEU B C 1
ATOM 3157 O O . LEU B 1 42 ? -3.326 10.156 19.188 1 98.5 42 LEU B O 1
ATOM 3161 N N . ASP B 1 43 ? -2.518 9.25 21.094 1 96.88 43 ASP B N 1
ATOM 3162 C CA . ASP B 1 43 ? -1.14 9.305 20.609 1 96.88 43 ASP B CA 1
ATOM 3163 C C . ASP B 1 43 ? -0.245 8.359 21.406 1 96.88 43 ASP B C 1
ATOM 3165 O O . ASP B 1 43 ? -0.694 7.738 22.375 1 96.88 43 ASP B O 1
ATOM 3169 N N . LEU B 1 44 ? 0.969 8.234 20.922 1 94.38 44 LEU B N 1
ATOM 3170 C CA . LEU B 1 44 ? 1.95 7.383 21.578 1 94.38 44 LEU B CA 1
ATOM 3171 C C . LEU B 1 44 ? 2.473 8.039 22.859 1 94.38 44 LEU B C 1
ATOM 3173 O O . LEU B 1 44 ? 2.85 7.348 23.797 1 94.38 44 LEU B O 1
ATOM 3177 N N . LYS B 1 45 ? 2.527 9.375 22.859 1 93.88 45 LYS B N 1
ATOM 3178 C CA . LYS B 1 45 ? 3.062 10.148 23.969 1 93.88 45 LYS B CA 1
ATOM 3179 C C . LYS B 1 45 ? 2.105 11.258 24.391 1 93.88 45 LYS B C 1
ATOM 3181 O O . LYS B 1 45 ? 1.362 11.781 23.547 1 93.88 45 LYS B O 1
ATOM 3186 N N . PRO B 1 46 ? 2.186 11.602 25.609 1 95.19 46 PRO B N 1
ATOM 3187 C CA . PRO B 1 46 ? 1.295 12.656 26.078 1 95.19 46 PRO B CA 1
ATOM 3188 C C . PRO B 1 46 ? 1.723 14.047 25.609 1 95.19 46 PRO B C 1
ATOM 3190 O O . PRO B 1 46 ? 2.777 14.188 24.984 1 95.19 46 PRO B O 1
ATOM 3193 N N . PHE B 1 47 ? 0.889 14.984 25.906 1 94.75 47 PHE B N 1
ATOM 3194 C CA . PHE B 1 47 ? 1.179 16.375 25.609 1 94.75 47 PHE B CA 1
ATOM 3195 C C . PHE B 1 47 ? 2.381 16.859 26.406 1 94.75 47 PHE B C 1
ATOM 3197 O O . PHE B 1 47 ? 2.703 16.297 27.469 1 94.75 47 PHE B O 1
ATOM 3204 N N . GLU B 1 48 ? 2.977 17.906 25.859 1 90.94 48 GLU B N 1
ATOM 3205 C CA . GLU B 1 48 ? 4.008 18.578 26.656 1 90.94 48 GLU B CA 1
ATOM 3206 C C . GLU B 1 48 ? 3.393 19.469 27.734 1 90.94 48 GLU B C 1
ATOM 3208 O O . GLU B 1 48 ? 2.301 20 27.562 1 90.94 48 GLU B O 1
ATOM 3213 N N . PRO B 1 49 ? 4.137 19.625 28.844 1 90.62 49 PRO B N 1
ATOM 3214 C CA . PRO B 1 49 ? 3.602 20.422 29.953 1 90.62 49 PRO B CA 1
ATOM 3215 C C . PRO B 1 49 ? 3.268 21.859 29.547 1 90.62 49 PRO B C 1
ATOM 3217 O O . PRO B 1 49 ? 2.352 22.453 30.125 1 90.62 49 PRO B O 1
ATOM 3220 N N . GLU B 1 50 ? 3.953 22.375 28.594 1 88.62 50 GLU B N 1
ATOM 3221 C CA . GLU B 1 50 ? 3.787 23.781 28.203 1 88.62 50 GLU B CA 1
ATOM 3222 C C . GLU B 1 50 ? 2.596 23.938 27.266 1 88.62 50 GLU B C 1
ATOM 3224 O O . GLU B 1 50 ? 2.16 25.062 27 1 88.62 50 GLU B O 1
ATOM 3229 N N . ASP B 1 51 ? 2.076 22.797 26.828 1 92.81 51 ASP B N 1
ATOM 3230 C CA . ASP B 1 51 ? 0.944 22.859 25.922 1 92.81 51 ASP B CA 1
ATOM 3231 C C . ASP B 1 51 ? -0.335 23.25 26.641 1 92.81 51 ASP B C 1
ATOM 3233 O O . ASP B 1 51 ? -0.579 22.812 27.766 1 92.81 51 ASP B O 1
ATOM 3237 N N . ASP B 1 52 ? -1.119 24.172 26.109 1 94.44 52 ASP B N 1
ATOM 3238 C CA . ASP B 1 52 ? -2.439 24.5 26.656 1 94.44 52 ASP B CA 1
ATOM 3239 C C . ASP B 1 52 ? -3.441 23.391 26.328 1 94.44 52 ASP B C 1
ATOM 3241 O O . ASP B 1 52 ? -4.102 23.422 25.297 1 94.44 52 ASP B O 1
ATOM 3245 N N . THR B 1 53 ? -3.59 22.453 27.25 1 96.25 53 THR B N 1
ATOM 3246 C CA . THR B 1 53 ? -4.41 21.281 26.953 1 96.25 53 THR B CA 1
ATOM 3247 C C . THR B 1 53 ? -5.461 21.078 28.047 1 96.25 53 THR B C 1
ATOM 3249 O O . THR B 1 53 ? -5.957 19.953 28.219 1 96.25 53 THR B O 1
ATOM 3252 N N . ASP B 1 54 ? -5.734 22.172 28.812 1 96.5 54 ASP B N 1
ATOM 3253 C CA . ASP B 1 54 ? -6.82 22.078 29.781 1 96.5 54 ASP B CA 1
ATOM 3254 C C . ASP B 1 54 ? -8.141 21.734 29.094 1 96.5 54 ASP B C 1
ATOM 3256 O O . ASP B 1 54 ? -8.508 22.344 28.094 1 96.5 54 ASP B O 1
ATOM 3260 N N . GLY B 1 55 ? -8.828 20.75 29.578 1 96.81 55 GLY B N 1
ATOM 3261 C CA . GLY B 1 55 ? -10.117 20.359 29.016 1 96.81 55 GLY B CA 1
ATOM 3262 C C . GLY B 1 55 ? -9.992 19.391 27.859 1 96.81 55 GLY B C 1
ATOM 3263 O O . GLY B 1 55 ? -10.984 19.062 27.203 1 96.81 55 GLY B O 1
ATOM 3264 N N . ILE B 1 56 ? -8.797 18.938 27.578 1 98.19 56 ILE B N 1
ATOM 3265 C CA . ILE B 1 56 ? -8.57 17.969 26.516 1 98.19 56 ILE B CA 1
ATOM 3266 C C . ILE B 1 56 ? -8.109 16.641 27.125 1 98.19 56 ILE B C 1
ATOM 3268 O O . ILE B 1 56 ? -7.121 16.594 27.859 1 98.19 56 ILE B O 1
ATOM 3272 N N . ASP B 1 57 ? -8.852 15.578 26.859 1 98.19 57 ASP B N 1
ATOM 3273 C CA . ASP B 1 57 ? -8.484 14.258 27.359 1 98.19 57 ASP B CA 1
ATOM 3274 C C . ASP B 1 57 ? -7.383 13.633 26.516 1 98.19 57 ASP B C 1
ATOM 3276 O O . ASP B 1 57 ? -7.219 13.984 25.344 1 98.19 57 ASP B O 1
ATOM 3280 N N . PHE B 1 58 ? -6.629 12.727 27.188 1 98.06 58 PHE B N 1
ATOM 3281 C CA . PHE B 1 58 ? -5.539 12.039 26.5 1 98.06 58 PHE B CA 1
ATOM 3282 C C . PHE B 1 58 ? -5.633 10.531 26.719 1 98.06 58 PHE B C 1
ATOM 3284 O O . PHE B 1 58 ? -5.867 10.078 27.844 1 98.06 58 PHE B O 1
ATOM 3291 N N . VAL B 1 59 ? -5.531 9.797 25.656 1 98.06 59 VAL B N 1
ATOM 3292 C CA . VAL B 1 59 ? -5.434 8.344 25.703 1 98.06 59 VAL B CA 1
ATOM 3293 C C . VAL B 1 59 ? -4.137 7.895 25.016 1 98.06 59 VAL B C 1
ATOM 3295 O O . VAL B 1 59 ? -3.85 8.297 23.891 1 98.06 59 VAL B O 1
ATOM 3298 N N . GLU B 1 60 ? -3.346 7.152 25.75 1 97.56 60 GLU B N 1
ATOM 3299 C CA . GLU B 1 60 ? -2.133 6.598 25.156 1 97.56 60 GLU B CA 1
ATOM 3300 C C . GLU B 1 60 ? -2.449 5.383 24.281 1 97.56 60 GLU B C 1
ATOM 3302 O O . GLU B 1 60 ? -3.113 4.449 24.734 1 97.56 60 GLU B O 1
ATOM 3307 N N . GLY B 1 61 ? -2.02 5.449 23.047 1 96.25 61 GLY B N 1
ATOM 3308 C CA . GLY B 1 61 ? -2.27 4.328 22.141 1 96.25 61 GLY B CA 1
ATOM 3309 C C . GLY B 1 61 ? -1.576 4.473 20.812 1 96.25 61 GLY B C 1
ATOM 3310 O O . GLY B 1 61 ? -1.062 5.543 20.484 1 96.25 61 GLY B O 1
ATOM 3311 N N . ASP B 1 62 ? -1.514 3.373 20.109 1 95.81 62 ASP B N 1
ATOM 3312 C CA . ASP B 1 62 ? -0.885 3.254 18.797 1 95.81 62 ASP B CA 1
ATOM 3313 C C . ASP B 1 62 ? -1.918 2.928 17.734 1 95.81 62 ASP B C 1
ATOM 3315 O O . ASP B 1 62 ? -2.635 1.931 17.828 1 95.81 62 ASP B O 1
ATOM 3319 N N . VAL B 1 63 ? -1.964 3.775 16.703 1 96.31 63 VAL B N 1
ATOM 3320 C CA . VAL B 1 63 ? -2.973 3.574 15.664 1 96.31 63 VAL B CA 1
ATOM 3321 C C . VAL B 1 63 ? -2.662 2.299 14.883 1 96.31 63 VAL B C 1
ATOM 3323 O O . VAL B 1 63 ? -3.512 1.795 14.141 1 96.31 63 VAL B O 1
ATOM 3326 N N . ARG B 1 64 ? -1.489 1.719 14.992 1 94.06 64 ARG B N 1
ATOM 3327 C CA . ARG B 1 64 ? -1.126 0.479 14.32 1 94.06 64 ARG B CA 1
ATOM 3328 C C . ARG B 1 64 ? -1.824 -0.718 14.953 1 94.06 64 ARG B C 1
ATOM 3330 O O . ARG B 1 64 ? -1.809 -1.819 14.398 1 94.06 64 ARG B O 1
ATOM 3337 N N . SER B 1 65 ? -2.414 -0.467 16.062 1 95.88 65 SER B N 1
ATOM 3338 C CA . SER B 1 65 ? -3.264 -1.442 16.734 1 95.88 65 SER B CA 1
ATOM 3339 C C . SER B 1 65 ? -4.734 -1.059 16.625 1 95.88 65 SER B C 1
ATOM 3341 O O . SER B 1 65 ? -5.168 -0.065 17.219 1 95.88 65 SER B O 1
ATOM 3343 N N . GLU B 1 66 ? -5.473 -1.845 15.953 1 96.69 66 GLU B N 1
ATOM 3344 C CA . GLU B 1 66 ? -6.898 -1.562 15.82 1 96.69 66 GLU B CA 1
ATOM 3345 C C . GLU B 1 66 ? -7.59 -1.562 17.188 1 96.69 66 GLU B C 1
ATOM 3347 O O . GLU B 1 66 ? -8.5 -0.768 17.422 1 96.69 66 GLU B O 1
ATOM 3352 N N . GLU B 1 67 ? -7.125 -2.418 18.047 1 97 67 GLU B N 1
ATOM 3353 C CA . GLU B 1 67 ? -7.68 -2.514 19.391 1 97 67 GLU B CA 1
ATOM 3354 C C . GLU B 1 67 ? -7.457 -1.222 20.172 1 97 67 GLU B C 1
ATOM 3356 O O . GLU B 1 67 ? -8.352 -0.761 20.891 1 97 67 GLU B O 1
ATOM 3361 N N . SER B 1 68 ? -6.258 -0.706 19.984 1 97 68 SER B N 1
ATOM 3362 C CA . SER B 1 68 ? -5.945 0.55 20.656 1 97 68 SER B CA 1
ATOM 3363 C C . SER B 1 68 ? -6.883 1.666 20.203 1 97 68 SER B C 1
ATOM 3365 O O . SER B 1 68 ? -7.344 2.463 21.031 1 97 68 SER B O 1
ATOM 3367 N N . VAL B 1 69 ? -7.211 1.724 19 1 98.12 69 VAL B N 1
ATOM 3368 C CA . VAL B 1 69 ? -8.102 2.742 18.453 1 98.12 69 VAL B CA 1
ATOM 3369 C C . VAL B 1 69 ? -9.531 2.498 18.953 1 98.12 69 VAL B C 1
ATOM 3371 O O . VAL B 1 69 ? -10.219 3.438 19.344 1 98.12 69 VAL B O 1
ATOM 3374 N N . ALA B 1 70 ? -9.898 1.278 18.938 1 98 70 ALA B N 1
ATOM 3375 C CA . ALA B 1 70 ? -11.234 0.917 19.391 1 98 70 ALA B CA 1
ATOM 3376 C C . ALA B 1 70 ? -11.438 1.315 20.859 1 98 70 ALA B C 1
ATOM 3378 O O . ALA B 1 70 ? -12.484 1.861 21.219 1 98 70 ALA B O 1
ATOM 3379 N N . ASP B 1 71 ? -10.445 1.049 21.625 1 97.75 71 ASP B N 1
ATOM 3380 C CA . ASP B 1 71 ? -10.5 1.412 23.031 1 97.75 71 ASP B CA 1
ATOM 3381 C C . ASP B 1 71 ? -10.633 2.924 23.203 1 97.75 71 ASP B C 1
ATOM 3383 O O . ASP B 1 71 ? -11.414 3.391 24.047 1 97.75 71 ASP B O 1
ATOM 3387 N N . ALA B 1 72 ? -9.875 3.641 22.438 1 98.06 72 ALA B N 1
ATOM 3388 C CA . ALA B 1 72 ? -9.93 5.098 22.516 1 98.06 72 ALA B CA 1
ATOM 3389 C C . ALA B 1 72 ? -11.305 5.617 22.125 1 98.06 72 ALA B C 1
ATOM 3391 O O . ALA B 1 72 ? -11.812 6.562 22.734 1 98.06 72 ALA B O 1
ATOM 3392 N N . LEU B 1 73 ? -11.867 5.004 21.125 1 98.06 73 LEU B N 1
ATOM 3393 C CA . LEU B 1 73 ? -13.203 5.391 20.688 1 98.06 73 LEU B CA 1
ATOM 3394 C C . LEU B 1 73 ? -14.234 5.09 21.766 1 98.06 73 LEU B C 1
ATOM 3396 O O . LEU B 1 73 ? -15.148 5.887 21.984 1 98.06 73 LEU B O 1
ATOM 3400 N N . GLU B 1 74 ? -14.055 3.99 22.391 1 96.62 74 GLU B N 1
ATOM 3401 C CA . GLU B 1 74 ? -14.969 3.611 23.469 1 96.62 74 GLU B CA 1
ATOM 3402 C C . GLU B 1 74 ? -14.852 4.562 24.656 1 96.62 74 GLU B C 1
ATOM 3404 O O . GLU B 1 74 ? -15.859 5.023 25.188 1 96.62 74 GLU B O 1
ATOM 3409 N N . GLU B 1 75 ? -13.648 4.879 24.969 1 96.69 75 GLU B N 1
ATOM 3410 C CA . GLU B 1 75 ? -13.391 5.734 26.125 1 96.69 75 GLU B CA 1
ATOM 3411 C C . GLU B 1 75 ? -13.875 7.16 25.875 1 96.69 75 GLU B C 1
ATOM 3413 O O . GLU B 1 75 ? -14.367 7.828 26.797 1 96.69 75 GLU B O 1
ATOM 3418 N N . SER B 1 76 ? -13.797 7.621 24.672 1 96.81 76 SER B N 1
ATOM 3419 C CA . SER B 1 76 ? -14.109 9.008 24.359 1 96.81 76 SER B CA 1
ATOM 3420 C C . SER B 1 76 ? -15.562 9.164 23.938 1 96.81 76 SER B C 1
ATOM 3422 O O . SER B 1 76 ? -16.094 10.281 23.875 1 96.81 76 SER B O 1
ATOM 3424 N N . ASP B 1 77 ? -16.188 8.109 23.484 1 95.5 77 ASP B N 1
ATOM 3425 C CA . ASP B 1 77 ? -17.516 8.141 22.891 1 95.5 77 ASP B CA 1
ATOM 3426 C C . ASP B 1 77 ? -17.562 9.07 21.672 1 95.5 77 ASP B C 1
ATOM 3428 O O . ASP B 1 77 ? -18.531 9.789 21.469 1 95.5 77 ASP B O 1
ATOM 3432 N N . ALA B 1 78 ? -16.484 9.094 20.969 1 96.81 78 ALA B N 1
ATOM 3433 C CA . ALA B 1 78 ? -16.328 10.031 19.859 1 96.81 78 ALA B CA 1
ATOM 3434 C C . ALA B 1 78 ? -17.344 9.75 18.75 1 96.81 78 ALA B C 1
ATOM 3436 O O . ALA B 1 78 ? -17.578 8.586 18.406 1 96.81 78 ALA B O 1
ATOM 3437 N N . THR B 1 79 ? -17.891 10.797 18.25 1 95.31 79 THR B N 1
ATOM 3438 C CA . THR B 1 79 ? -18.797 10.695 17.109 1 95.31 79 THR B CA 1
ATOM 3439 C C . THR B 1 79 ? -18.094 11.117 15.82 1 95.31 79 THR B C 1
ATOM 3441 O O . THR B 1 79 ? -18.625 10.945 14.727 1 95.31 79 THR B O 1
ATOM 3444 N N . ALA B 1 80 ? -16.984 11.68 15.953 1 98 80 ALA B N 1
ATOM 3445 C CA . ALA B 1 80 ? -16.125 12.078 14.836 1 98 80 ALA B CA 1
ATOM 3446 C C . ALA B 1 80 ? -14.656 11.828 15.141 1 98 80 ALA B C 1
ATOM 3448 O O . ALA B 1 80 ? -14.25 11.836 16.312 1 98 80 ALA B O 1
ATOM 3449 N N . VAL B 1 81 ? -13.938 11.547 14.094 1 98.75 81 VAL B N 1
ATOM 3450 C CA . VAL B 1 81 ? -12.5 11.32 14.234 1 98.75 81 VAL B CA 1
ATOM 3451 C C . VAL B 1 81 ? -11.742 12.211 13.25 1 98.75 81 VAL B C 1
ATOM 3453 O O . VAL B 1 81 ? -12.141 12.352 12.094 1 98.75 81 VAL B O 1
ATOM 3456 N N . VAL B 1 82 ? -10.75 12.867 13.727 1 98.88 82 VAL B N 1
ATOM 3457 C CA . VAL B 1 82 ? -9.742 13.477 12.867 1 98.88 82 VAL B CA 1
ATOM 3458 C C . VAL B 1 82 ? -8.445 12.672 12.938 1 98.88 82 VAL B C 1
ATOM 3460 O O . VAL B 1 82 ? -7.824 12.586 14 1 98.88 82 VAL B O 1
ATOM 3463 N N . HIS B 1 83 ? -8.109 12.078 11.789 1 98.62 83 HIS B N 1
ATOM 3464 C CA . HIS B 1 83 ? -6.949 11.195 11.734 1 98.62 83 HIS B CA 1
ATOM 3465 C C . HIS B 1 83 ? -5.715 11.938 11.242 1 98.62 83 HIS B C 1
ATOM 3467 O O . HIS B 1 83 ? -5.461 12 10.039 1 98.62 83 HIS B O 1
ATOM 3473 N N . THR B 1 84 ? -4.871 12.352 12.188 1 95.56 84 THR B N 1
ATOM 3474 C CA . THR B 1 84 ? -3.684 13.133 11.852 1 95.56 84 THR B CA 1
ATOM 3475 C C . THR B 1 84 ? -2.416 12.312 12.062 1 95.56 84 THR B C 1
ATOM 3477 O O . THR B 1 84 ? -1.318 12.758 11.719 1 95.56 84 THR B O 1
ATOM 3480 N N . ALA B 1 85 ? -2.646 11.148 12.609 1 85.75 85 ALA B N 1
ATOM 3481 C CA . ALA B 1 85 ? -1.481 10.32 12.898 1 85.75 85 ALA B CA 1
ATOM 3482 C C . ALA B 1 85 ? -0.779 9.891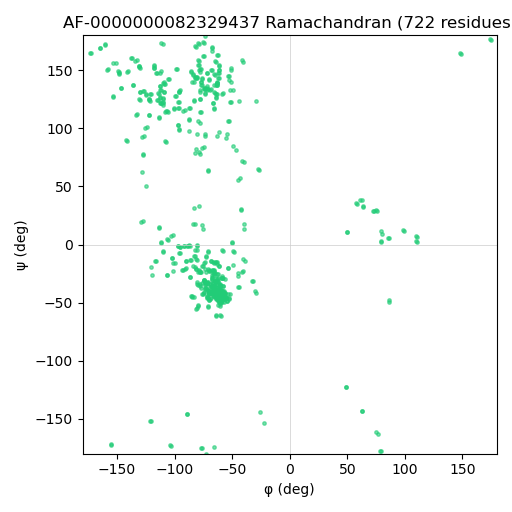 11.609 1 85.75 85 ALA B C 1
ATOM 3484 O O . ALA B 1 85 ? -1.409 9.336 10.703 1 85.75 85 ALA B O 1
ATOM 3485 N N . ALA B 1 86 ? 0.343 10.258 11.43 1 76.25 86 ALA B N 1
ATOM 3486 C CA . ALA B 1 86 ? 1.133 9.82 10.281 1 76.25 86 ALA B CA 1
ATOM 3487 C C . ALA B 1 86 ? 2.615 9.734 10.633 1 76.25 86 ALA B C 1
ATOM 3489 O O . ALA B 1 86 ? 3.08 10.414 11.555 1 76.25 86 ALA B O 1
ATOM 3490 N N . ALA B 1 87 ? 3.26 8.766 9.984 1 67.69 87 ALA B N 1
ATOM 3491 C CA . ALA B 1 87 ? 4.711 8.695 10.133 1 67.69 87 ALA B CA 1
ATOM 3492 C C . ALA B 1 87 ? 5.391 9.883 9.469 1 67.69 87 ALA B C 1
ATOM 3494 O O . ALA B 1 87 ? 4.824 10.516 8.57 1 67.69 87 ALA B O 1
ATOM 3495 N N . LEU B 1 88 ? 6.477 10.156 10.07 1 65.69 88 LEU B N 1
ATOM 3496 C CA . LEU B 1 88 ? 7.262 11.227 9.453 1 65.69 88 LEU B CA 1
ATOM 3497 C C . LEU B 1 88 ? 7.859 10.766 8.133 1 65.69 88 LEU B C 1
ATOM 3499 O O . LEU B 1 88 ? 8.234 9.594 7.988 1 65.69 88 LEU B O 1
ATOM 3503 N N . PRO B 1 89 ? 7.875 11.602 7.262 1 56.22 89 PRO B N 1
ATOM 3504 C CA . PRO B 1 89 ? 8.43 11.258 5.949 1 56.22 89 PRO B CA 1
ATOM 3505 C C . PRO B 1 89 ? 9.844 10.688 6.043 1 56.22 89 PRO B C 1
ATOM 3507 O O . PRO B 1 89 ? 10.281 9.953 5.148 1 56.22 89 PRO B O 1
ATOM 3510 N N . LEU B 1 90 ? 10.461 10.969 7.148 1 56.06 90 LEU B N 1
ATOM 3511 C CA . LEU B 1 90 ? 11.859 10.586 7.262 1 56.06 90 LEU B CA 1
ATOM 3512 C C . LEU B 1 90 ? 12 9.203 7.879 1 56.06 90 LEU B C 1
ATOM 3514 O O . LEU B 1 90 ? 13.102 8.648 7.93 1 56.06 90 LEU B O 1
ATOM 3518 N N . TRP B 1 91 ? 10.953 8.648 8.203 1 63.75 91 TRP B N 1
ATOM 3519 C CA . TRP B 1 91 ? 11.008 7.309 8.781 1 63.75 91 TRP B CA 1
ATOM 3520 C C . TRP B 1 91 ? 11.281 6.266 7.707 1 63.75 91 TRP B C 1
ATOM 3522 O O . TRP B 1 91 ? 11.234 6.566 6.512 1 63.75 91 TRP B O 1
ATOM 3532 N N . ASP B 1 92 ? 11.695 5.156 8.211 1 70.31 92 ASP B N 1
ATOM 3533 C CA . ASP B 1 92 ? 11.883 4.066 7.258 1 70.31 92 ASP B CA 1
ATOM 3534 C C . ASP B 1 92 ? 10.562 3.707 6.566 1 70.31 92 ASP B C 1
ATOM 3536 O O . ASP B 1 92 ? 9.484 3.938 7.113 1 70.31 92 ASP B O 1
ATOM 3540 N N . ALA B 1 93 ? 10.719 3.16 5.402 1 72 93 ALA B N 1
ATOM 3541 C CA . ALA B 1 93 ? 9.594 2.895 4.504 1 72 93 ALA B CA 1
ATOM 3542 C C . ALA B 1 93 ? 8.562 1.993 5.172 1 72 93 ALA B C 1
ATOM 3544 O O . ALA B 1 93 ? 7.355 2.178 4.988 1 72 93 ALA B O 1
ATOM 3545 N N . ASP B 1 94 ? 9.055 1.086 5.957 1 74.94 94 ASP B N 1
ATOM 3546 C CA . ASP B 1 94 ? 8.141 0.142 6.598 1 74.94 94 ASP B CA 1
ATOM 3547 C C . ASP B 1 94 ? 7.281 0.837 7.645 1 74.94 94 ASP B C 1
ATOM 3549 O O . ASP B 1 94 ? 6.074 0.59 7.727 1 74.94 94 ASP B O 1
ATOM 3553 N N . ARG B 1 95 ? 7.914 1.675 8.359 1 76.06 95 ARG B N 1
ATOM 3554 C CA . ARG B 1 95 ? 7.184 2.402 9.391 1 76.06 95 ARG B CA 1
ATOM 3555 C C . ARG B 1 95 ? 6.184 3.373 8.773 1 76.06 95 ARG B C 1
ATOM 3557 O O . ARG B 1 95 ? 5.082 3.555 9.305 1 76.06 95 ARG B O 1
ATOM 3564 N N . ILE B 1 96 ? 6.566 3.936 7.703 1 76.56 96 ILE B N 1
ATOM 3565 C CA . ILE B 1 96 ? 5.68 4.855 7 1 76.56 96 ILE B CA 1
ATOM 3566 C C . ILE B 1 96 ? 4.434 4.109 6.527 1 76.56 96 ILE B C 1
ATOM 3568 O O . ILE B 1 96 ? 3.309 4.578 6.734 1 76.56 96 ILE B O 1
ATOM 3572 N N . ARG B 1 97 ? 4.629 3.002 6.055 1 82.62 97 ARG B N 1
ATOM 3573 C CA . ARG B 1 97 ? 3.516 2.227 5.516 1 82.62 97 ARG B CA 1
ATOM 3574 C C . ARG B 1 97 ? 2.594 1.747 6.633 1 82.62 97 ARG B C 1
ATOM 3576 O O . ARG B 1 97 ? 1.374 1.904 6.551 1 82.62 97 ARG B O 1
ATOM 3583 N N . GLU B 1 98 ? 3.203 1.215 7.598 1 84.19 98 GLU B N 1
ATOM 3584 C CA . GLU B 1 98 ? 2.42 0.68 8.703 1 84.19 98 GLU B CA 1
ATOM 3585 C C . GLU B 1 98 ? 1.588 1.772 9.375 1 84.19 98 GLU B C 1
ATOM 3587 O O . GLU B 1 98 ? 0.381 1.612 9.562 1 84.19 98 GLU B O 1
ATOM 3592 N N . THR B 1 99 ? 2.211 2.807 9.602 1 87.19 99 THR B N 1
ATOM 3593 C CA . THR B 1 99 ? 1.512 3.863 10.32 1 87.19 99 THR B CA 1
ATOM 3594 C C . THR B 1 99 ? 0.509 4.566 9.414 1 87.19 99 THR B C 1
ATOM 3596 O O . THR B 1 99 ? -0.62 4.844 9.82 1 87.19 99 THR B O 1
ATOM 3599 N N . THR B 1 100 ? 0.886 4.793 8.273 1 91.31 100 THR B N 1
ATOM 3600 C CA . THR B 1 100 ? 0.042 5.578 7.375 1 91.31 100 THR B CA 1
ATOM 3601 C C . THR B 1 100 ? -1.075 4.719 6.793 1 91.31 100 THR B C 1
ATOM 3603 O O . THR B 1 100 ? -2.256 5.051 6.926 1 91.31 100 THR B O 1
ATOM 3606 N N . ILE B 1 101 ? -0.733 3.611 6.23 1 94.25 101 ILE B N 1
ATOM 3607 C CA . ILE B 1 101 ? -1.739 2.799 5.555 1 94.25 101 ILE B CA 1
ATOM 3608 C C . ILE B 1 101 ? -2.502 1.965 6.582 1 94.25 101 ILE B C 1
ATOM 3610 O O . ILE B 1 101 ? -3.723 2.09 6.707 1 94.25 101 ILE B O 1
ATOM 3614 N N . ASP B 1 102 ? -1.773 1.204 7.355 1 94.81 102 ASP B N 1
ATOM 3615 C CA . ASP B 1 102 ? -2.416 0.321 8.328 1 94.81 102 ASP B CA 1
ATOM 3616 C C . ASP B 1 102 ? -3.1 1.122 9.43 1 94.81 102 ASP B C 1
ATOM 3618 O O . ASP B 1 102 ? -4.172 0.744 9.906 1 94.81 102 ASP B O 1
ATOM 3622 N N . GLY B 1 103 ? -2.391 2.182 9.852 1 96.88 103 GLY B N 1
ATOM 3623 C CA . GLY B 1 103 ? -3.031 3.045 10.836 1 96.88 103 GLY B CA 1
ATOM 3624 C C . GLY B 1 103 ? -4.367 3.588 10.359 1 96.88 103 GLY B C 1
ATOM 3625 O O . GLY B 1 103 ? -5.344 3.594 11.117 1 96.88 103 GLY B O 1
ATOM 3626 N N . THR B 1 104 ? -4.398 4.055 9.117 1 97.81 104 THR B N 1
ATOM 3627 C CA . THR B 1 104 ? -5.641 4.562 8.547 1 97.81 104 THR B CA 1
ATOM 3628 C C . THR B 1 104 ? -6.695 3.463 8.477 1 97.81 104 THR B C 1
ATOM 3630 O O . THR B 1 104 ? -7.848 3.676 8.852 1 97.81 104 THR B O 1
ATOM 3633 N N . ARG B 1 105 ? -6.285 2.311 8.031 1 97.69 105 ARG B N 1
ATOM 3634 C CA . ARG B 1 105 ? -7.18 1.159 7.949 1 97.69 105 ARG B CA 1
ATOM 3635 C C . ARG B 1 105 ? -7.758 0.818 9.32 1 97.69 105 ARG B C 1
ATOM 3637 O O . ARG B 1 105 ? -8.969 0.619 9.453 1 97.69 105 ARG B O 1
ATOM 3644 N N . ASN B 1 106 ? -6.934 0.783 10.312 1 98 106 ASN B N 1
ATOM 3645 C CA . ASN B 1 106 ? -7.355 0.465 11.672 1 98 106 ASN B CA 1
ATOM 3646 C C . ASN B 1 106 ? -8.344 1.495 12.211 1 98 106 ASN B C 1
ATOM 3648 O O . ASN B 1 106 ? -9.359 1.134 12.812 1 98 106 ASN B O 1
ATOM 3652 N N . VAL B 1 107 ? -8.023 2.748 11.953 1 98.56 107 VAL B N 1
ATOM 3653 C CA . VAL B 1 107 ? -8.891 3.824 12.422 1 98.56 107 VAL B CA 1
ATOM 3654 C C . VAL B 1 107 ? -10.266 3.701 11.766 1 98.56 107 VAL B C 1
ATOM 3656 O O . VAL B 1 107 ? -11.289 3.818 12.438 1 98.56 107 VAL B O 1
ATOM 3659 N N . LEU B 1 108 ? -10.289 3.436 10.492 1 98.56 108 LEU B N 1
ATOM 3660 C CA . LEU B 1 108 ? -11.539 3.379 9.742 1 98.56 108 LEU B CA 1
ATOM 3661 C C . LEU B 1 108 ? -12.359 2.158 10.148 1 98.56 108 LEU B C 1
ATOM 3663 O O . LEU B 1 108 ? -13.578 2.248 10.305 1 98.56 108 LEU B O 1
ATOM 3667 N N . TRP B 1 109 ? -11.688 0.992 10.32 1 98.44 109 TRP B N 1
ATOM 3668 C CA . TRP B 1 109 ? -12.406 -0.2 10.758 1 98.44 109 TRP B CA 1
ATOM 3669 C C . TRP B 1 109 ? -12.984 0 12.156 1 98.44 109 TRP B C 1
ATOM 3671 O O . TRP B 1 109 ? -14.156 -0.315 12.406 1 98.44 109 TRP B O 1
ATOM 3681 N N . ALA B 1 110 ? -12.141 0.542 13.078 1 98.31 110 ALA B N 1
ATOM 3682 C CA . ALA B 1 110 ? -12.617 0.793 14.438 1 98.31 110 ALA B CA 1
ATOM 3683 C C . ALA B 1 110 ? -13.805 1.753 14.43 1 98.31 110 ALA B C 1
ATOM 3685 O O . ALA B 1 110 ? -14.789 1.541 15.148 1 98.31 110 ALA B O 1
ATOM 3686 N N . ALA B 1 111 ? -13.711 2.773 13.641 1 98.38 111 ALA B N 1
ATOM 3687 C CA . ALA B 1 111 ? -14.781 3.756 13.531 1 98.38 111 ALA B CA 1
ATOM 3688 C C . ALA B 1 111 ? -16.047 3.121 12.969 1 98.38 111 ALA B C 1
ATOM 3690 O O . ALA B 1 111 ? -17.156 3.363 13.469 1 98.38 111 ALA B O 1
ATOM 3691 N N . LYS B 1 112 ? -15.867 2.35 11.898 1 97.56 112 LYS B N 1
ATOM 3692 C CA . LYS B 1 112 ? -17.016 1.702 11.266 1 97.56 112 LYS B CA 1
ATOM 3693 C C . LYS B 1 112 ? -17.734 0.784 12.242 1 97.56 112 LYS B C 1
ATOM 3695 O O . LYS B 1 112 ? -18.969 0.81 12.336 1 97.56 112 LYS B O 1
ATOM 3700 N N . GLU B 1 113 ? -16.984 0.01 12.977 1 96.69 113 GLU B N 1
ATOM 3701 C CA . GLU B 1 113 ? -17.547 -0.963 13.914 1 96.69 113 GLU B CA 1
ATOM 3702 C C . GLU B 1 113 ? -18.281 -0.27 15.047 1 96.69 113 GLU B C 1
ATOM 3704 O O . GLU B 1 113 ? -19.203 -0.846 15.641 1 96.69 113 GLU B O 1
ATOM 3709 N N . ARG B 1 114 ? -17.938 0.981 15.297 1 96.12 114 ARG B N 1
ATOM 3710 C CA . ARG B 1 114 ? -18.562 1.721 16.391 1 96.12 114 ARG B CA 1
ATOM 3711 C C . ARG B 1 114 ? -19.562 2.752 15.852 1 96.12 114 ARG B C 1
ATOM 3713 O O . ARG B 1 114 ? -20.031 3.617 16.594 1 96.12 114 ARG B O 1
ATOM 3720 N N . ASP B 1 115 ? -19.766 2.756 14.562 1 95.5 115 ASP B N 1
ATOM 3721 C CA . ASP B 1 115 ? -20.75 3.607 13.883 1 95.5 115 ASP B CA 1
ATOM 3722 C C . ASP B 1 115 ? -20.406 5.086 14.078 1 95.5 115 ASP B C 1
ATOM 3724 O O . ASP B 1 115 ? -21.297 5.891 14.383 1 95.5 115 ASP B O 1
ATOM 3728 N N . VAL B 1 116 ? -19.094 5.359 14.047 1 95.81 116 VAL B N 1
ATOM 3729 C CA . VAL B 1 116 ? -18.672 6.754 14.062 1 95.81 116 VAL B CA 1
ATOM 3730 C C . VAL B 1 116 ? -19.172 7.461 12.805 1 95.81 116 VAL B C 1
ATOM 3732 O O . VAL B 1 116 ? -19.094 6.918 11.703 1 95.81 116 VAL B O 1
ATOM 3735 N N . ASP B 1 117 ? -19.625 8.633 12.914 1 88 117 ASP B N 1
ATOM 3736 C CA . ASP B 1 117 ? -20.328 9.352 11.852 1 88 117 ASP B CA 1
ATOM 3737 C C . ASP B 1 117 ? -19.359 9.758 10.742 1 88 117 ASP B C 1
ATOM 3739 O O . ASP B 1 117 ? -19.688 9.648 9.555 1 88 117 ASP B O 1
ATOM 3743 N N . ARG B 1 118 ? -18.25 10.281 11.211 1 97.12 118 ARG B N 1
ATOM 3744 C CA . ARG B 1 118 ? -17.344 10.906 10.25 1 97.12 118 ARG B CA 1
ATOM 3745 C C . ARG B 1 118 ? -15.891 10.719 10.664 1 97.12 118 ARG B C 1
ATOM 3747 O O . ARG B 1 118 ? -15.555 10.82 11.852 1 97.12 118 ARG B O 1
ATOM 3754 N N . VAL B 1 119 ? -15.102 10.352 9.688 1 98.69 119 VAL B N 1
ATOM 3755 C CA . VAL B 1 119 ? -13.656 10.297 9.883 1 98.69 119 VAL B CA 1
ATOM 3756 C C . VAL B 1 119 ? -12.969 11.203 8.867 1 98.69 119 VAL B C 1
ATOM 3758 O O . VAL B 1 119 ? -13.016 10.945 7.664 1 98.69 119 VAL B O 1
ATOM 3761 N N . CYS B 1 120 ? -12.383 12.289 9.352 1 98.88 120 CYS B N 1
ATOM 3762 C CA . CYS B 1 120 ? -11.594 13.156 8.484 1 98.88 120 CYS B CA 1
ATOM 3763 C C . CYS B 1 120 ? -10.148 12.68 8.406 1 98.88 120 CYS B C 1
ATOM 3765 O O . CYS B 1 120 ? -9.445 12.609 9.414 1 98.88 120 CYS B O 1
ATOM 3767 N N . TYR B 1 121 ? -9.742 12.32 7.199 1 98.69 121 TYR B N 1
ATOM 3768 C CA . TYR B 1 121 ? -8.367 11.875 6.984 1 98.69 121 TYR B CA 1
ATOM 3769 C C . TYR B 1 121 ? -7.496 13.023 6.484 1 98.69 121 TYR B C 1
ATOM 3771 O O . TYR B 1 121 ? -7.84 13.695 5.508 1 98.69 121 TYR B O 1
ATOM 3779 N N . ILE B 1 122 ? -6.359 13.172 7.125 1 98.19 122 ILE B N 1
ATOM 3780 C CA . ILE B 1 122 ? -5.398 14.188 6.703 1 98.19 122 ILE B CA 1
ATOM 3781 C C . ILE B 1 122 ? -4.34 13.555 5.805 1 98.19 122 ILE B C 1
ATOM 3783 O O . ILE B 1 122 ? -3.43 12.875 6.289 1 98.19 122 ILE B O 1
ATOM 3787 N N . SER B 1 123 ? -4.473 13.781 4.551 1 96.88 123 SER B N 1
ATOM 3788 C CA . SER B 1 123 ? -3.488 13.352 3.561 1 96.88 123 SER B CA 1
ATOM 3789 C C . SER B 1 123 ? -2.422 14.414 3.338 1 96.88 123 SER B C 1
ATOM 3791 O O . SER B 1 123 ? -1.902 14.992 4.297 1 96.88 123 SER B O 1
ATOM 3793 N N . SER B 1 124 ? -1.918 14.555 2.145 1 92.81 124 SER B N 1
ATOM 3794 C CA . SER B 1 124 ? -0.857 15.5 1.812 1 92.81 124 SER B CA 1
ATOM 3795 C C . SER B 1 124 ? -0.843 15.805 0.319 1 92.81 124 SER B C 1
ATOM 3797 O O . SER B 1 124 ? -1.209 14.961 -0.5 1 92.81 124 SER B O 1
ATOM 3799 N N . THR B 1 125 ? -0.397 17.016 0.007 1 92.88 125 THR B N 1
ATOM 3800 C CA . THR B 1 125 ? -0.206 17.328 -1.405 1 92.88 125 THR B CA 1
ATOM 3801 C C . THR B 1 125 ? 0.99 16.562 -1.97 1 92.88 125 THR B C 1
ATOM 3803 O O . THR B 1 125 ? 1.211 16.562 -3.182 1 92.88 125 THR B O 1
ATOM 3806 N N . ALA B 1 126 ? 1.71 15.875 -1.148 1 87.5 126 ALA B N 1
ATOM 3807 C CA . ALA B 1 126 ? 2.807 15.016 -1.594 1 87.5 126 ALA B CA 1
ATOM 3808 C C . ALA B 1 126 ? 2.301 13.914 -2.512 1 87.5 126 ALA B C 1
ATOM 3810 O O . ALA B 1 126 ? 3.082 13.289 -3.234 1 87.5 126 ALA B O 1
ATOM 3811 N N . VAL B 1 127 ? 1.023 13.633 -2.5 1 92.44 127 VAL B N 1
ATOM 3812 C CA . VAL B 1 127 ? 0.444 12.57 -3.316 1 92.44 127 VAL B CA 1
ATOM 3813 C C . VAL B 1 127 ? 0.555 12.938 -4.793 1 92.44 127 VAL B C 1
ATOM 3815 O O . VAL B 1 127 ? 0.514 12.062 -5.664 1 92.44 127 VAL B O 1
ATOM 3818 N N . TYR B 1 128 ? 0.651 14.258 -5.086 1 92.12 128 TYR B N 1
ATOM 3819 C CA . TYR B 1 128 ? 0.664 14.711 -6.473 1 92.12 128 TYR B CA 1
ATOM 3820 C C . TYR B 1 128 ? 2.057 14.578 -7.078 1 92.12 128 TYR B C 1
ATOM 3822 O O . TYR B 1 128 ? 2.205 14.523 -8.297 1 92.12 128 TYR B O 1
ATOM 3830 N N . GLY B 1 129 ? 3.043 14.508 -6.309 1 83.06 129 GLY B N 1
ATOM 3831 C CA . GLY B 1 129 ? 4.402 14.516 -6.832 1 83.06 129 GLY B CA 1
ATOM 3832 C C . GLY B 1 129 ? 4.75 15.805 -7.559 1 83.06 129 GLY B C 1
ATOM 3833 O O . GLY B 1 129 ? 4.391 16.891 -7.109 1 83.06 129 GLY B O 1
ATOM 3834 N N . THR B 1 130 ? 5.551 15.617 -8.641 1 75.94 130 THR B N 1
ATOM 3835 C CA . THR B 1 130 ? 5.949 16.781 -9.43 1 75.94 130 THR B CA 1
ATOM 3836 C C . THR B 1 130 ? 5.039 16.953 -10.641 1 75.94 130 THR B C 1
ATOM 3838 O O . THR B 1 130 ? 4.75 15.977 -11.344 1 75.94 130 THR B O 1
ATOM 3841 N N . HIS B 1 131 ? 4.43 18.094 -10.719 1 78.5 131 HIS B N 1
ATOM 3842 C CA . HIS B 1 131 ? 3.562 18.375 -11.852 1 78.5 131 HIS B CA 1
ATOM 3843 C C . HIS B 1 131 ? 4.109 19.531 -12.695 1 78.5 131 HIS B C 1
ATOM 3845 O O . HIS B 1 131 ? 4.672 20.484 -12.156 1 78.5 131 HIS B O 1
ATOM 3851 N N . GLU B 1 132 ? 3.855 19.422 -13.914 1 75.94 132 GLU B N 1
ATOM 3852 C CA . GLU B 1 132 ? 4.293 20.453 -14.828 1 75.94 132 GLU B CA 1
ATOM 3853 C C . GLU B 1 132 ? 3.266 21.578 -14.922 1 75.94 132 GLU B C 1
ATOM 3855 O O . GLU B 1 132 ? 3.617 22.734 -15.195 1 75.94 132 GLU B O 1
ATOM 3860 N N . THR B 1 133 ? 2.051 21.219 -14.688 1 83.81 133 THR B N 1
ATOM 3861 C CA . THR B 1 133 ? 0.98 22.203 -14.836 1 83.81 133 THR B CA 1
ATOM 3862 C C . THR B 1 133 ? 0.413 22.594 -13.477 1 83.81 133 THR B C 1
ATOM 3864 O O . THR B 1 133 ? 0.269 21.734 -12.594 1 83.81 133 THR B O 1
ATOM 3867 N N . HIS B 1 134 ? 0.177 23.922 -13.367 1 89.06 134 HIS B N 1
ATOM 3868 C CA . HIS B 1 134 ? -0.408 24.484 -12.148 1 89.06 134 HIS B CA 1
ATOM 3869 C C . HIS B 1 134 ? -1.575 25.406 -12.477 1 89.06 134 HIS B C 1
ATOM 3871 O O . HIS B 1 134 ? -1.595 26.047 -13.539 1 89.06 134 HIS B O 1
ATOM 3877 N N . PRO B 1 135 ? -2.523 25.594 -11.617 1 93.5 135 PRO B N 1
ATOM 3878 C CA . PRO B 1 135 ? -2.594 24.938 -10.312 1 93.5 135 PRO B CA 1
ATOM 3879 C C . PRO B 1 135 ? -2.953 23.453 -10.414 1 93.5 135 PRO B C 1
ATOM 3881 O O . PRO B 1 135 ? -3.695 23.062 -11.32 1 93.5 135 PRO B O 1
ATOM 3884 N N . ILE B 1 136 ? -2.416 22.734 -9.492 1 95.19 136 ILE B N 1
ATOM 3885 C CA . ILE B 1 136 ? -2.814 21.344 -9.352 1 95.19 136 ILE B CA 1
ATOM 3886 C C . ILE B 1 136 ? -4.211 21.266 -8.742 1 95.19 136 ILE B C 1
ATOM 3888 O O . ILE B 1 136 ? -4.516 21.969 -7.777 1 95.19 136 ILE B O 1
ATOM 3892 N N . THR B 1 137 ? -5.098 20.438 -9.281 1 97.12 137 THR B N 1
ATOM 3893 C CA . THR B 1 137 ? -6.441 20.266 -8.75 1 97.12 137 THR B CA 1
ATOM 3894 C C . THR B 1 137 ? -6.609 18.875 -8.141 1 97.12 137 THR B C 1
ATOM 3896 O O . THR B 1 137 ? -5.719 18.031 -8.258 1 97.12 137 THR B O 1
ATOM 3899 N N . GLU B 1 138 ? -7.75 18.672 -7.516 1 97.88 138 GLU B N 1
ATOM 3900 C CA . GLU B 1 138 ? -8 17.391 -6.859 1 97.88 138 GLU B CA 1
ATOM 3901 C C . GLU B 1 138 ? -8.102 16.266 -7.875 1 97.88 138 GLU B C 1
ATOM 3903 O O . GLU B 1 138 ? -7.949 15.094 -7.523 1 97.88 138 GLU B O 1
ATOM 3908 N N . GLU B 1 139 ? -8.258 16.609 -9.133 1 95.31 139 GLU B N 1
ATOM 3909 C CA . GLU B 1 139 ? -8.406 15.609 -10.188 1 95.31 139 GLU B CA 1
ATOM 3910 C C . GLU B 1 139 ? -7.07 15.32 -10.867 1 95.31 139 GLU B C 1
ATOM 3912 O O . GLU B 1 139 ? -6.977 14.43 -11.719 1 95.31 139 GLU B O 1
ATOM 3917 N N . SER B 1 140 ? -6.082 16.125 -10.492 1 95 140 SER B N 1
ATOM 3918 C CA . SER B 1 140 ? -4.766 15.898 -11.078 1 95 140 SER B CA 1
ATOM 3919 C C . SER B 1 140 ? -4.23 14.508 -10.734 1 95 140 SER B C 1
ATOM 3921 O O . SER B 1 140 ? -4.551 13.961 -9.68 1 95 140 SER B O 1
ATOM 3923 N N . PRO B 1 141 ? -3.428 13.953 -11.602 1 91.81 141 PRO B N 1
ATOM 3924 C CA . PRO B 1 141 ? -2.898 12.609 -11.367 1 91.81 141 PRO B CA 1
ATOM 3925 C C . PRO B 1 141 ? -2.035 12.523 -10.109 1 91.81 141 PRO B C 1
ATOM 3927 O O . PRO B 1 141 ? -1.346 13.492 -9.766 1 91.81 141 PRO B O 1
ATOM 3930 N N . LEU B 1 142 ? -2.115 11.359 -9.516 1 91.5 142 LEU B N 1
ATOM 3931 C CA . LEU B 1 142 ? -1.33 11.094 -8.32 1 91.5 142 LEU B CA 1
ATOM 3932 C C . LEU B 1 142 ? -0.044 10.352 -8.664 1 91.5 142 LEU B C 1
ATOM 3934 O O . LEU B 1 142 ? -0.085 9.273 -9.266 1 91.5 142 LEU B O 1
ATOM 3938 N N . ASP B 1 143 ? 1.054 10.945 -8.414 1 83.69 143 ASP B N 1
ATOM 3939 C CA . ASP B 1 143 ? 2.361 10.367 -8.695 1 83.69 143 ASP B CA 1
ATOM 3940 C C . ASP B 1 143 ? 3.236 10.344 -7.441 1 83.69 143 ASP B C 1
ATOM 3942 O O . ASP B 1 143 ? 4.418 10.688 -7.5 1 83.69 143 ASP B O 1
ATOM 3946 N N . GLY B 1 144 ? 2.688 9.836 -6.367 1 77.06 144 GLY B N 1
ATOM 3947 C CA . GLY B 1 144 ? 3.346 9.836 -5.07 1 77.06 144 GLY B CA 1
ATOM 3948 C C . GLY B 1 144 ? 4.859 9.797 -5.172 1 77.06 144 GLY B C 1
ATOM 3949 O O . GLY B 1 144 ? 5.418 9.008 -5.941 1 77.06 144 GLY B O 1
ATOM 3950 N N . VAL B 1 145 ? 5.504 10.742 -4.594 1 69.81 145 VAL B N 1
ATOM 3951 C CA . VAL B 1 145 ? 6.961 10.742 -4.617 1 69.81 145 VAL B CA 1
ATOM 3952 C C . VAL B 1 145 ? 7.5 10.047 -3.367 1 69.81 145 VAL B C 1
ATOM 3954 O O . VAL B 1 145 ? 7.301 10.531 -2.25 1 69.81 145 VAL B O 1
ATOM 3957 N N . GLY B 1 146 ? 8.148 8.945 -3.602 1 73.69 146 GLY B N 1
ATOM 3958 C CA . GLY B 1 146 ? 8.781 8.266 -2.479 1 73.69 146 GLY B CA 1
ATOM 3959 C C . GLY B 1 146 ? 7.801 7.453 -1.651 1 73.69 146 GLY B C 1
ATOM 3960 O O . GLY B 1 146 ? 6.609 7.391 -1.971 1 73.69 146 GLY B O 1
ATOM 3961 N N . PRO B 1 147 ? 8.305 6.832 -0.557 1 77.88 147 PRO B N 1
ATOM 3962 C CA . PRO B 1 147 ? 7.473 5.949 0.268 1 77.88 147 PRO B CA 1
ATOM 3963 C C . PRO B 1 147 ? 6.332 6.695 0.962 1 77.88 147 PRO B C 1
ATOM 3965 O O . PRO B 1 147 ? 5.242 6.145 1.123 1 77.88 147 PRO B O 1
ATOM 3968 N N . TYR B 1 148 ? 6.582 8.008 1.299 1 83.06 148 TYR B N 1
ATOM 3969 C CA . TYR B 1 148 ? 5.566 8.789 1.995 1 83.06 148 TYR B CA 1
ATOM 3970 C C . TYR B 1 148 ? 4.398 9.109 1.069 1 83.06 148 TYR B C 1
ATOM 3972 O O . TYR B 1 148 ? 3.24 8.875 1.413 1 83.06 148 TYR B O 1
ATOM 3980 N N . GLY B 1 149 ? 4.703 9.68 -0.051 1 86.56 149 GLY B N 1
ATOM 3981 C CA . GLY B 1 149 ? 3.666 9.984 -1.022 1 86.56 149 GLY B CA 1
ATOM 3982 C C . GLY B 1 149 ? 2.875 8.758 -1.454 1 86.56 149 GLY B C 1
ATOM 3983 O O . GLY B 1 149 ? 1.646 8.812 -1.553 1 86.56 149 GLY B O 1
ATOM 3984 N N . GLU B 1 150 ? 3.578 7.715 -1.625 1 87.69 150 GLU B N 1
ATOM 3985 C CA . GLU B 1 150 ? 2.938 6.469 -2.033 1 87.69 150 GLU B CA 1
ATOM 3986 C C . GLU B 1 150 ? 2.029 5.926 -0.931 1 87.69 150 GLU B C 1
ATOM 3988 O O . GLU B 1 150 ? 0.932 5.441 -1.206 1 87.69 150 GLU B O 1
ATOM 3993 N N . ALA B 1 151 ? 2.5 6.004 0.256 1 89.56 151 ALA B N 1
ATOM 3994 C CA . ALA B 1 151 ? 1.716 5.531 1.395 1 89.56 151 ALA B CA 1
ATOM 3995 C C . ALA B 1 151 ? 0.432 6.344 1.549 1 89.56 151 ALA B C 1
ATOM 3997 O O . ALA B 1 151 ? -0.63 5.785 1.836 1 89.56 151 ALA B O 1
ATOM 3998 N N . LYS B 1 152 ? 0.551 7.641 1.369 1 93.69 152 LYS B N 1
ATOM 3999 C CA . LYS B 1 152 ? -0.633 8.484 1.484 1 93.69 152 LYS B CA 1
ATOM 4000 C C . LYS B 1 152 ? -1.638 8.18 0.378 1 93.69 152 LYS B C 1
ATOM 4002 O O . LYS B 1 152 ? -2.848 8.195 0.61 1 93.69 152 LYS B O 1
ATOM 4007 N N . ILE B 1 153 ? -1.101 7.922 -0.793 1 94.19 153 ILE B N 1
ATOM 4008 C CA . ILE B 1 153 ? -1.989 7.551 -1.891 1 94.19 153 ILE B CA 1
ATOM 4009 C C . ILE B 1 153 ? -2.756 6.281 -1.528 1 94.19 153 ILE B C 1
ATOM 4011 O O . ILE B 1 153 ? -3.975 6.215 -1.706 1 94.19 153 ILE B O 1
ATOM 4015 N N . GLU B 1 154 ? -2.049 5.312 -1.045 1 93.62 154 GLU B N 1
ATOM 4016 C CA . GLU B 1 154 ? -2.689 4.055 -0.676 1 93.62 154 GLU B CA 1
ATOM 4017 C C . GLU B 1 154 ? -3.693 4.258 0.455 1 93.62 154 GLU B C 1
ATOM 4019 O O . GLU B 1 154 ? -4.766 3.652 0.456 1 93.62 154 GLU B O 1
ATOM 4024 N N . ALA B 1 155 ? -3.354 5.07 1.401 1 96.31 155 ALA B N 1
ATOM 4025 C CA . ALA B 1 155 ? -4.273 5.371 2.496 1 96.31 155 ALA B CA 1
ATOM 4026 C C . ALA B 1 155 ? -5.547 6.027 1.979 1 96.31 155 ALA B C 1
ATOM 4028 O O . ALA B 1 155 ? -6.641 5.75 2.475 1 96.31 155 ALA B O 1
ATOM 4029 N N . GLU B 1 156 ? -5.414 6.895 1.007 1 97.69 156 GLU B N 1
ATOM 4030 C CA . GLU B 1 156 ? -6.598 7.508 0.405 1 97.69 156 GLU B CA 1
ATOM 4031 C C . GLU B 1 156 ? -7.496 6.457 -0.239 1 97.69 156 GLU B C 1
ATOM 4033 O O . GLU B 1 156 ? -8.727 6.578 -0.2 1 97.69 156 GLU B O 1
ATOM 4038 N N . LYS B 1 157 ? -6.883 5.48 -0.875 1 96.62 157 LYS B N 1
ATOM 4039 C CA . LYS B 1 157 ? -7.676 4.418 -1.485 1 96.62 157 LYS B CA 1
ATOM 4040 C C . LYS B 1 157 ? -8.445 3.629 -0.428 1 96.62 157 LYS B C 1
ATOM 4042 O O . LYS B 1 157 ? -9.594 3.244 -0.647 1 96.62 157 LYS B O 1
ATOM 4047 N N . VAL B 1 158 ? -7.793 3.379 0.69 1 97.44 158 VAL B N 1
ATOM 4048 C CA . VAL B 1 158 ? -8.484 2.742 1.809 1 97.44 158 VAL B CA 1
ATOM 4049 C C . VAL B 1 158 ? -9.68 3.594 2.23 1 97.44 158 VAL B C 1
ATOM 4051 O O . VAL B 1 158 ? -10.773 3.07 2.441 1 97.44 158 VAL B O 1
ATOM 4054 N N . CYS B 1 159 ? -9.477 4.895 2.334 1 98.5 159 CYS B N 1
ATOM 4055 C CA . CYS B 1 159 ? -10.562 5.809 2.674 1 98.5 159 CYS B CA 1
ATOM 4056 C C . CYS B 1 159 ? -11.703 5.684 1.678 1 98.5 159 CYS B C 1
ATOM 4058 O O . CYS B 1 159 ? -12.875 5.66 2.07 1 98.5 159 CYS B O 1
ATOM 4060 N N . ARG B 1 160 ? -11.375 5.602 0.432 1 97.94 160 ARG B N 1
ATOM 4061 C CA . ARG B 1 160 ? -12.391 5.504 -0.606 1 97.94 160 ARG B CA 1
ATOM 4062 C C . ARG B 1 160 ? -13.195 4.211 -0.465 1 97.94 160 ARG B C 1
ATOM 4064 O O . ARG B 1 160 ? -14.398 4.191 -0.721 1 97.94 160 ARG B O 1
ATOM 4071 N N . ASP B 1 161 ? -12.508 3.105 -0.124 1 97.75 161 ASP B N 1
ATOM 4072 C CA . ASP B 1 161 ? -13.211 1.852 0.123 1 97.75 161 ASP B CA 1
ATOM 4073 C C . ASP B 1 161 ? -14.273 2.023 1.206 1 97.75 161 ASP B C 1
ATOM 4075 O O . ASP B 1 161 ? -15.391 1.522 1.071 1 97.75 161 ASP B O 1
ATOM 4079 N N . PHE B 1 162 ? -13.93 2.75 2.246 1 98.38 162 PHE B N 1
ATOM 4080 C CA . PHE B 1 162 ? -14.867 2.908 3.355 1 98.38 162 PHE B CA 1
ATOM 4081 C C . PHE B 1 162 ? -15.992 3.857 2.98 1 98.38 162 PHE B C 1
ATOM 4083 O O . PHE B 1 162 ? -17.125 3.699 3.447 1 98.38 162 PHE B O 1
ATOM 4090 N N . ARG B 1 163 ? -15.719 4.875 2.078 1 98.25 163 ARG B N 1
ATOM 4091 C CA . ARG B 1 163 ? -16.812 5.664 1.513 1 98.25 163 ARG B CA 1
ATOM 4092 C C . ARG B 1 163 ? -17.797 4.773 0.765 1 98.25 163 ARG B C 1
ATOM 4094 O O . ARG B 1 163 ? -19.016 4.926 0.911 1 98.25 163 ARG B O 1
ATOM 4101 N N . ARG B 1 164 ? -17.172 3.898 0.013 1 96.25 164 ARG B N 1
ATOM 4102 C CA . ARG B 1 164 ? -18 2.979 -0.76 1 96.25 164 ARG B CA 1
ATOM 4103 C C . ARG B 1 164 ? -18.828 2.094 0.157 1 96.25 164 ARG B C 1
ATOM 4105 O O . ARG B 1 164 ? -19.922 1.661 -0.216 1 96.25 164 ARG B O 1
ATOM 4112 N N . MET B 1 165 ? -18.391 1.868 1.36 1 96.62 165 MET B N 1
ATOM 4113 C CA . MET B 1 165 ? -19.109 1.059 2.338 1 96.62 165 MET B CA 1
ATOM 4114 C C . MET B 1 165 ? -20.109 1.906 3.111 1 96.62 165 MET B C 1
ATOM 4116 O O . MET B 1 165 ? -20.734 1.428 4.062 1 96.62 165 MET B O 1
ATOM 4120 N N . GLY B 1 166 ? -20.188 3.227 2.83 1 96.62 166 GLY B N 1
ATOM 4121 C CA . GLY B 1 166 ? -21.25 4.055 3.354 1 96.62 166 GLY B CA 1
ATOM 4122 C C . GLY B 1 166 ? -20.797 5.047 4.402 1 96.62 166 GLY B C 1
ATOM 4123 O O . GLY B 1 166 ? -21.594 5.797 4.957 1 96.62 166 GLY B O 1
ATOM 4124 N N . MET B 1 167 ? -19.531 5.129 4.699 1 97.75 167 MET B N 1
ATOM 4125 C CA . MET B 1 167 ? -19 6.066 5.691 1 97.75 167 MET B CA 1
ATOM 4126 C C . MET B 1 167 ? -18.719 7.426 5.062 1 97.75 167 MET B C 1
ATOM 4128 O O . MET B 1 167 ? -18.453 7.512 3.861 1 97.75 167 MET B O 1
ATOM 4132 N N . CYS B 1 168 ? -18.859 8.5 5.84 1 98.62 168 CYS B N 1
ATOM 4133 C CA . CYS B 1 168 ? -18.406 9.828 5.43 1 98.62 168 CYS B CA 1
ATOM 4134 C C . CYS B 1 168 ? -16.938 10.039 5.805 1 98.62 168 CYS B C 1
ATOM 4136 O O . CYS B 1 168 ? -16.609 10.18 6.98 1 98.62 168 CYS B O 1
ATOM 4138 N N . VAL B 1 169 ? -16.078 10.023 4.758 1 98.81 169 VAL B N 1
ATOM 4139 C CA . VAL B 1 169 ? -14.633 10.086 5.008 1 98.81 169 VAL B CA 1
ATOM 4140 C C . VAL B 1 169 ? -14.016 11.219 4.188 1 98.81 169 VAL B C 1
ATOM 4142 O O . VAL B 1 169 ? -13.367 10.977 3.17 1 98.81 169 VAL B O 1
ATOM 4145 N N . PRO B 1 170 ? -14.18 12.469 4.648 1 98.88 170 PRO B N 1
ATOM 4146 C CA . PRO B 1 170 ? -13.492 13.555 3.953 1 98.88 170 PRO B CA 1
ATOM 4147 C C . PRO B 1 170 ? -11.977 13.43 4.016 1 98.88 170 PRO B C 1
ATOM 4149 O O . PRO B 1 170 ? -11.43 13.016 5.043 1 98.88 170 PRO B O 1
ATOM 4152 N N . ILE B 1 171 ? -11.352 13.695 2.871 1 98.88 171 ILE B N 1
ATOM 4153 C CA . ILE B 1 171 ? -9.898 13.68 2.77 1 98.88 171 ILE B CA 1
ATOM 4154 C C . ILE B 1 171 ? -9.391 15.094 2.508 1 98.88 171 ILE B C 1
ATOM 4156 O O . ILE B 1 171 ? -9.852 15.766 1.58 1 98.88 171 ILE B O 1
ATOM 4160 N N . LEU B 1 172 ? -8.469 15.562 3.326 1 98.81 172 LEU B N 1
ATOM 4161 C CA . LEU B 1 172 ? -7.816 16.844 3.102 1 98.81 172 LEU B CA 1
ATOM 4162 C C . LEU B 1 172 ? -6.363 16.656 2.684 1 98.81 172 LEU B C 1
ATOM 4164 O O . LEU B 1 172 ? -5.633 15.875 3.303 1 98.81 172 LEU B O 1
ATOM 4168 N N . ARG B 1 173 ? -5.996 17.344 1.611 1 97.94 173 ARG B N 1
ATOM 4169 C CA . ARG B 1 173 ? -4.617 17.375 1.131 1 97.94 173 ARG B CA 1
ATOM 4170 C C . ARG B 1 173 ? -3.971 18.719 1.397 1 97.94 173 ARG B C 1
ATOM 4172 O O . ARG B 1 173 ? -3.922 19.578 0.511 1 97.94 173 ARG B O 1
ATOM 4179 N N . PRO B 1 174 ? -3.381 18.859 2.541 1 97.06 174 PRO B N 1
ATOM 4180 C CA . PRO B 1 174 ? -2.82 20.156 2.879 1 97.06 174 PRO B CA 1
ATOM 4181 C C . PRO B 1 174 ? -1.44 20.391 2.266 1 97.06 174 PRO B C 1
ATOM 4183 O O . PRO B 1 174 ? -0.645 19.453 2.162 1 97.06 174 PRO B O 1
ATOM 4186 N N . LYS B 1 175 ? -1.233 21.625 1.882 1 94.25 175 LYS B N 1
ATOM 4187 C CA . LYS B 1 175 ? 0.123 22.094 1.613 1 94.25 175 LYS B CA 1
ATOM 4188 C C . LYS B 1 175 ? 0.949 22.156 2.895 1 94.25 175 LYS B C 1
ATOM 4190 O O . LYS B 1 175 ? 0.409 22.016 3.994 1 94.25 175 LYS B O 1
ATOM 4195 N N . THR B 1 176 ? 2.268 22.375 2.697 1 89 176 THR B N 1
ATOM 4196 C CA . THR B 1 176 ? 3.123 22.594 3.855 1 89 176 THR B CA 1
ATOM 4197 C C . THR B 1 176 ? 2.549 23.688 4.75 1 89 176 THR B C 1
ATOM 4199 O O . THR B 1 176 ? 2.256 24.797 4.277 1 89 176 THR B O 1
ATOM 4202 N N . PHE B 1 177 ? 2.334 23.281 5.984 1 90.56 177 PHE B N 1
ATOM 4203 C CA . PHE B 1 177 ? 1.698 24.266 6.844 1 90.56 177 PHE B CA 1
ATOM 4204 C C . PHE B 1 177 ? 2.605 24.641 8.016 1 90.56 177 PHE B C 1
ATOM 4206 O O . PHE B 1 177 ? 3.455 23.844 8.422 1 90.56 177 PHE B O 1
ATOM 4213 N N . ILE B 1 178 ? 2.361 25.891 8.438 1 90 178 ILE B N 1
ATOM 4214 C CA . ILE B 1 178 ? 3.156 26.5 9.5 1 90 178 ILE B CA 1
ATOM 4215 C C . ILE B 1 178 ? 2.232 27.188 10.508 1 90 178 ILE B C 1
ATOM 4217 O O . ILE B 1 178 ? 1.066 27.453 10.211 1 90 178 ILE B O 1
ATOM 4221 N N . GLY B 1 179 ? 2.74 27.375 11.68 1 91.69 179 GLY B N 1
ATOM 4222 C CA . GLY B 1 179 ? 2.004 28.031 12.75 1 91.69 179 GLY B CA 1
ATOM 4223 C C . GLY B 1 179 ? 2.748 28.031 14.07 1 91.69 179 GLY B C 1
ATOM 4224 O O . GLY B 1 179 ? 3.859 27.516 14.164 1 91.69 179 GLY B O 1
ATOM 4225 N N . PRO B 1 180 ? 2.176 28.672 15.047 1 90.38 180 PRO B N 1
ATOM 4226 C CA . PRO B 1 180 ? 2.812 28.766 16.359 1 90.38 180 PRO B CA 1
ATOM 4227 C C . PRO B 1 180 ? 3.004 27.422 17.031 1 90.38 180 PRO B C 1
ATOM 4229 O O . PRO B 1 180 ? 2.418 26.422 16.594 1 90.38 180 PRO B O 1
ATOM 4232 N N . GLN B 1 181 ? 3.902 27.281 18.109 1 82.56 181 GLN B N 1
ATOM 4233 C CA . GLN B 1 181 ? 4.105 26.219 19.078 1 82.56 181 GLN B CA 1
ATOM 4234 C C . GLN B 1 181 ? 5.051 25.141 18.547 1 82.56 181 GLN B C 1
ATOM 4236 O O . GLN B 1 181 ? 5.832 24.562 19.297 1 82.56 181 GLN B O 1
ATOM 4241 N N . ARG B 1 182 ? 4.965 24.578 17.359 1 73.62 182 ARG B N 1
ATOM 4242 C CA . ARG B 1 182 ? 5.898 23.594 16.844 1 73.62 182 ARG B CA 1
ATOM 4243 C C . ARG B 1 182 ? 6.469 24.016 15.5 1 73.62 182 ARG B C 1
ATOM 4245 O O . ARG B 1 182 ? 5.871 23.75 14.453 1 73.62 182 ARG B O 1
ATOM 4252 N N . LEU B 1 183 ? 7.684 24.531 15.633 1 65.5 183 LEU B N 1
ATOM 4253 C CA . LEU B 1 183 ? 8.195 25.266 14.477 1 65.5 183 LEU B CA 1
ATOM 4254 C C . LEU B 1 183 ? 8.953 24.344 13.531 1 65.5 183 LEU B C 1
ATOM 4256 O O . LEU B 1 183 ? 9.055 24.625 12.336 1 65.5 183 LEU B O 1
ATOM 4260 N N . GLY B 1 184 ? 9.391 23.219 14 1 66.19 184 GLY B N 1
ATOM 4261 C CA . GLY B 1 184 ? 10.133 22.297 13.156 1 66.19 184 GLY B CA 1
ATOM 4262 C C . GLY B 1 184 ? 11.258 22.969 12.391 1 66.19 184 GLY B C 1
ATOM 4263 O O . GLY B 1 184 ? 12.094 23.656 12.977 1 66.19 184 GLY B O 1
ATOM 4264 N N . VAL B 1 185 ? 11.211 22.844 11.047 1 64.19 185 VAL B N 1
ATOM 4265 C CA . VAL B 1 185 ? 12.258 23.359 10.172 1 64.19 185 VAL B CA 1
ATOM 4266 C C . VAL B 1 185 ? 12.219 24.875 10.156 1 64.19 185 VAL B C 1
ATOM 4268 O O . VAL B 1 185 ? 13.242 25.531 9.93 1 64.19 185 VAL B O 1
ATOM 4271 N N . PHE B 1 186 ? 11.172 25.422 10.469 1 77.25 186 PHE B N 1
ATOM 4272 C CA . PHE B 1 186 ? 11.031 26.875 10.406 1 77.25 186 PHE B CA 1
ATOM 4273 C C . PHE B 1 186 ? 11.75 27.547 11.562 1 77.25 186 PHE B C 1
ATOM 4275 O O . PHE B 1 186 ? 12.062 28.734 11.508 1 77.25 186 PHE B O 1
ATOM 4282 N N . GLN B 1 187 ? 11.992 26.75 12.539 1 74.81 187 GLN B N 1
ATOM 4283 C CA . GLN B 1 187 ? 12.797 27.281 13.633 1 74.81 187 GLN B CA 1
ATOM 4284 C C . GLN B 1 187 ? 14.188 27.688 13.148 1 74.81 187 GLN B C 1
ATOM 4286 O O . GLN B 1 187 ? 14.719 28.719 13.562 1 74.81 187 GLN B O 1
ATOM 4291 N N . VAL B 1 188 ? 14.688 26.859 12.32 1 69.25 188 VAL B N 1
ATOM 4292 C CA . VAL B 1 188 ? 16.016 27.125 11.781 1 69.25 188 VAL B CA 1
ATOM 4293 C C . VAL B 1 188 ? 16 28.422 10.977 1 69.25 188 VAL B C 1
ATOM 4295 O O . VAL B 1 188 ? 16.906 29.25 11.102 1 69.25 188 VAL B O 1
ATOM 4298 N N . LEU B 1 189 ? 15.047 28.531 10.203 1 76.81 189 LEU B N 1
ATOM 4299 C CA . LEU B 1 189 ? 14.891 29.75 9.414 1 76.81 189 LEU B CA 1
ATOM 4300 C C . LEU B 1 189 ? 14.82 30.984 10.312 1 76.81 189 LEU B C 1
ATOM 4302 O O . LEU B 1 189 ? 15.5 31.984 10.062 1 76.81 189 LEU B O 1
ATOM 4306 N N . PHE B 1 190 ? 14.102 30.938 11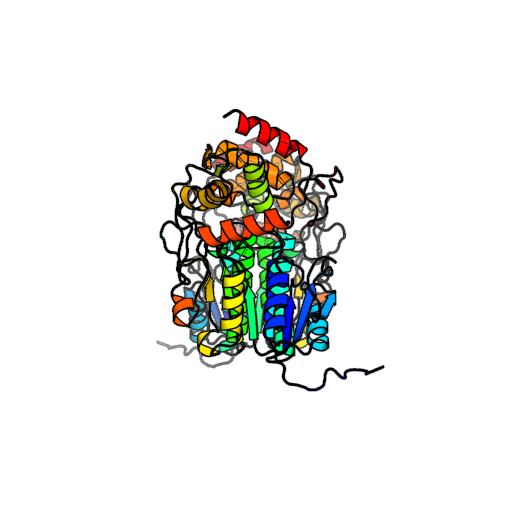.352 1 84.25 190 PHE B N 1
ATOM 4307 C CA . PHE B 1 190 ? 13.891 32.094 12.234 1 84.25 190 PHE B CA 1
ATOM 4308 C C . PHE B 1 190 ? 15.141 32.375 13.055 1 84.25 190 PHE B C 1
ATOM 4310 O O . PHE B 1 190 ? 15.453 33.531 13.32 1 84.25 190 PHE B O 1
ATOM 4317 N N . ASP B 1 191 ? 15.789 31.281 13.336 1 79.44 191 ASP B N 1
ATOM 4318 C CA . ASP B 1 191 ? 17.078 31.469 14 1 79.44 191 ASP B CA 1
ATOM 4319 C C . ASP B 1 191 ? 18.031 32.281 13.117 1 79.44 191 ASP B C 1
ATOM 4321 O O . ASP B 1 191 ? 18.734 33.156 13.602 1 79.44 191 ASP B O 1
ATOM 4325 N N . TRP B 1 192 ? 18.062 31.938 11.961 1 78.25 192 TRP B N 1
ATOM 4326 C CA . TRP B 1 192 ? 18.938 32.625 11.016 1 78.25 192 TRP B CA 1
ATOM 4327 C C . TRP B 1 192 ? 18.562 34.094 10.914 1 78.25 192 TRP B C 1
ATOM 4329 O O . TRP B 1 192 ? 19.438 34.969 10.859 1 78.25 192 TRP B O 1
ATOM 4339 N N . ILE B 1 193 ? 17.391 34.375 10.828 1 83.69 193 ILE B N 1
ATOM 4340 C CA . ILE B 1 193 ? 16.891 35.75 10.734 1 83.69 193 ILE B CA 1
ATOM 4341 C C . ILE B 1 193 ? 17.312 36.531 11.977 1 83.69 193 ILE B C 1
ATOM 4343 O O . ILE B 1 193 ? 17.812 37.656 11.867 1 83.69 193 ILE B O 1
ATOM 4347 N N . GLU B 1 194 ? 17.172 35.938 13.07 1 84.19 194 GLU B N 1
ATOM 4348 C CA . GLU B 1 194 ? 17.5 36.594 14.328 1 84.19 194 GLU B CA 1
ATOM 4349 C C . GLU B 1 194 ? 19.016 36.844 14.453 1 84.19 194 GLU B C 1
ATOM 4351 O O . GLU B 1 194 ? 19.438 37.812 15.07 1 84.19 194 GLU B O 1
ATOM 4356 N N . ASP B 1 195 ? 19.672 35.938 13.82 1 81.62 195 ASP B N 1
ATOM 4357 C CA . ASP B 1 195 ? 21.125 36.062 13.859 1 81.62 195 ASP B CA 1
ATOM 4358 C C . ASP B 1 195 ? 21.625 37.094 12.836 1 81.62 195 ASP B C 1
ATOM 4360 O O . ASP B 1 195 ? 22.828 37.312 12.719 1 81.62 195 ASP B O 1
ATOM 4364 N N . GLY B 1 196 ? 20.766 37.594 12.203 1 80.94 196 GLY B N 1
ATOM 4365 C CA . GLY B 1 196 ? 21.125 38.594 11.211 1 80.94 196 GLY B CA 1
ATOM 4366 C C . GLY B 1 196 ? 21.797 38 9.984 1 80.94 196 GLY B C 1
ATOM 4367 O O . GLY B 1 196 ? 22.688 38.625 9.398 1 80.94 196 GLY B O 1
ATOM 4368 N N . ALA B 1 197 ? 21.469 36.844 9.719 1 76.56 197 ALA B N 1
ATOM 4369 C CA . ALA B 1 197 ? 22.047 36.188 8.555 1 76.56 197 ALA B CA 1
ATOM 4370 C C . ALA B 1 197 ? 21.109 36.25 7.359 1 76.56 197 ALA B C 1
ATOM 4372 O O . ALA B 1 197 ? 19.891 36.438 7.523 1 76.56 197 ALA B O 1
ATOM 4373 N N . ASN B 1 198 ? 21.75 36.25 6.199 1 79.19 198 ASN B N 1
ATOM 4374 C CA . ASN B 1 198 ? 20.922 36 5.016 1 79.19 198 ASN B CA 1
ATOM 4375 C C . ASN B 1 198 ? 20.328 34.625 5.023 1 79.19 198 ASN B C 1
ATOM 4377 O O . ASN B 1 198 ? 20.891 33.688 5.625 1 79.19 198 ASN B O 1
ATOM 4381 N N . VAL B 1 199 ? 19.172 34.562 4.5 1 76.44 199 VAL B N 1
ATOM 4382 C CA . VAL B 1 199 ? 18.484 33.281 4.48 1 76.44 199 VAL B CA 1
ATOM 4383 C C . VAL B 1 199 ? 18.625 32.656 3.104 1 76.44 199 VAL B C 1
ATOM 4385 O O . VAL B 1 199 ? 18.094 33.156 2.115 1 76.44 199 VAL B O 1
ATOM 4388 N N . PRO B 1 200 ? 19.281 31.5 3.066 1 72.5 200 PRO B N 1
ATOM 4389 C CA . PRO B 1 200 ? 19.438 30.828 1.777 1 72.5 200 PRO B CA 1
ATOM 4390 C C . PRO B 1 200 ? 18.172 30.094 1.338 1 72.5 200 PRO B C 1
ATOM 4392 O O . PRO B 1 200 ? 17.484 29.5 2.17 1 72.5 200 PRO B O 1
ATOM 4395 N N . LEU B 1 201 ? 17.812 30.312 0.101 1 73.62 201 LEU B N 1
ATOM 4396 C CA . LEU B 1 201 ? 16.688 29.578 -0.497 1 73.62 201 LEU B CA 1
ATOM 4397 C C . LEU B 1 201 ? 17.203 28.531 -1.47 1 73.62 201 LEU B C 1
ATOM 4399 O O . LEU B 1 201 ? 18.25 28.688 -2.086 1 73.62 201 LEU B O 1
ATOM 4403 N N . VAL B 1 202 ? 16.453 27.422 -1.4 1 65.06 202 VAL B N 1
ATOM 4404 C CA . VAL B 1 202 ? 16.781 26.406 -2.396 1 65.06 202 VAL B CA 1
ATOM 4405 C C . VAL B 1 202 ? 16.422 26.922 -3.791 1 65.06 202 VAL B C 1
ATOM 4407 O O . VAL B 1 202 ? 15.258 27.219 -4.059 1 65.06 202 VAL B O 1
ATOM 4410 N N . GLY B 1 203 ? 17.422 26.969 -4.652 1 66.88 203 GLY B N 1
ATOM 4411 C CA . GLY B 1 203 ? 17.219 27.562 -5.965 1 66.88 203 GLY B CA 1
ATOM 4412 C C . GLY B 1 203 ? 17.188 29.078 -5.941 1 66.88 203 GLY B C 1
ATOM 4413 O O . GLY B 1 203 ? 17.734 29.688 -5.027 1 66.88 203 GLY B O 1
ATOM 4414 N N . TRP B 1 204 ? 16.641 29.641 -7.051 1 69.88 204 TRP B N 1
ATOM 4415 C CA . TRP B 1 204 ? 16.625 31.109 -7.152 1 69.88 204 TRP B CA 1
ATOM 4416 C C . TRP B 1 204 ? 15.414 31.703 -6.457 1 69.88 204 TRP B C 1
ATOM 4418 O O . TRP B 1 204 ? 15.352 32.906 -6.223 1 69.88 204 TRP B O 1
ATOM 4428 N N . GLY B 1 205 ? 14.516 30.875 -6.148 1 76.25 205 GLY B N 1
ATOM 4429 C CA . GLY B 1 205 ? 13.375 31.297 -5.355 1 76.25 205 GLY B CA 1
ATOM 4430 C C . GLY B 1 205 ? 12.32 32.031 -6.164 1 76.25 205 GLY B C 1
ATOM 4431 O O . GLY B 1 205 ? 11.438 32.656 -5.605 1 76.25 205 GLY B O 1
ATOM 4432 N N . ASN B 1 206 ? 12.453 31.984 -7.453 1 82.62 206 ASN B N 1
ATOM 4433 C CA . ASN B 1 206 ? 11.492 32.688 -8.312 1 82.62 206 ASN B CA 1
ATOM 4434 C C . ASN B 1 206 ? 10.234 31.844 -8.523 1 82.62 206 ASN B C 1
ATOM 4436 O O . ASN B 1 206 ? 9.242 32.344 -9.07 1 82.62 206 ASN B O 1
ATOM 4440 N N . ASN B 1 207 ? 10.219 30.688 -8.047 1 85.44 207 ASN B N 1
ATOM 4441 C CA . ASN B 1 207 ? 9.062 29.812 -8.188 1 85.44 207 ASN B CA 1
ATOM 4442 C C . ASN B 1 207 ? 7.98 30.141 -7.16 1 85.44 207 ASN B C 1
ATOM 4444 O O . ASN B 1 207 ? 8.289 30.562 -6.039 1 85.44 207 ASN B O 1
ATOM 4448 N N . ARG B 1 208 ? 6.758 30 -7.598 1 90.81 208 ARG B N 1
ATOM 4449 C CA . ARG B 1 208 ? 5.641 30.141 -6.664 1 90.81 208 ARG B CA 1
ATOM 4450 C C . ARG B 1 208 ? 5.535 28.922 -5.75 1 90.81 208 ARG B C 1
ATOM 4452 O O . ARG B 1 208 ? 5.633 27.797 -6.211 1 90.81 208 ARG B O 1
ATOM 4459 N N . TYR B 1 209 ? 5.461 29.203 -4.508 1 89.38 209 TYR B N 1
ATOM 4460 C CA . TYR B 1 209 ? 5.344 28.141 -3.514 1 89.38 209 TYR B CA 1
ATOM 4461 C C . TYR B 1 209 ? 4.246 28.453 -2.506 1 89.38 209 TYR B C 1
ATOM 4463 O O . TYR B 1 209 ? 4.367 29.391 -1.722 1 89.38 209 TYR B O 1
ATOM 4471 N N . GLN B 1 210 ? 3.23 27.656 -2.58 1 94.38 210 GLN B N 1
ATOM 4472 C CA . GLN B 1 210 ? 2.059 27.828 -1.728 1 94.38 210 GLN B CA 1
ATOM 4473 C C . GLN B 1 210 ? 2.271 27.188 -0.362 1 94.38 210 GLN B C 1
ATOM 4475 O O . GLN B 1 210 ? 2.689 26.031 -0.274 1 94.38 210 GLN B O 1
ATOM 4480 N N . LEU B 1 211 ? 2.131 27.938 0.7 1 94.06 211 LEU B N 1
ATOM 4481 C CA . LEU B 1 211 ? 2.133 27.453 2.074 1 94.06 211 LEU B CA 1
ATOM 4482 C C . LEU B 1 211 ? 0.716 27.406 2.639 1 94.06 211 LEU B C 1
ATOM 4484 O O . LEU B 1 211 ? -0.259 27.5 1.89 1 94.06 211 LEU B O 1
ATOM 4488 N N . LEU B 1 212 ? 0.645 27.109 3.955 1 96.19 212 LEU B N 1
ATOM 4489 C CA . LEU B 1 212 ? -0.634 27.016 4.652 1 96.19 212 LEU B CA 1
ATOM 4490 C C . LEU B 1 212 ? -0.464 27.328 6.137 1 96.19 212 LEU B C 1
ATOM 4492 O O . LEU B 1 212 ? 0.478 26.844 6.77 1 96.19 212 LEU B O 1
ATOM 4496 N N . HIS B 1 213 ? -1.272 28.25 6.594 1 97 213 HIS B N 1
ATOM 4497 C CA . HIS B 1 213 ? -1.295 28.438 8.039 1 97 213 HIS B CA 1
ATOM 4498 C C . HIS B 1 213 ? -2.104 27.344 8.727 1 97 213 HIS B C 1
ATOM 4500 O O . HIS B 1 213 ? -3.178 26.969 8.25 1 97 213 HIS B O 1
ATOM 4506 N N . VAL B 1 214 ? -1.669 26.844 9.852 1 96.81 214 VAL B N 1
ATOM 4507 C CA . VAL B 1 214 ? -2.303 25.734 10.547 1 96.81 214 VAL B CA 1
ATOM 4508 C C . VAL B 1 214 ? -3.736 26.109 10.922 1 96.81 214 VAL B C 1
ATOM 4510 O O . VAL B 1 214 ? -4.625 25.25 10.914 1 96.81 214 VAL B O 1
ATOM 4513 N N . HIS B 1 215 ? -3.988 27.375 11.258 1 97.62 215 HIS B N 1
ATOM 4514 C CA . HIS B 1 215 ? -5.336 27.828 11.578 1 97.62 215 HIS B CA 1
ATOM 4515 C C . HIS B 1 215 ? -6.297 27.562 10.422 1 97.62 215 HIS B C 1
ATOM 4517 O O . HIS B 1 215 ? -7.426 27.125 10.633 1 97.62 215 HIS B O 1
ATOM 4523 N N . ASP B 1 216 ? -5.836 27.906 9.258 1 98.62 216 ASP B N 1
ATOM 4524 C CA . ASP B 1 216 ? -6.676 27.703 8.086 1 98.62 216 ASP B CA 1
ATOM 4525 C C . ASP B 1 216 ? -6.918 26.219 7.836 1 98.62 216 ASP B C 1
ATOM 4527 O O . ASP B 1 216 ? -7.988 25.828 7.367 1 98.62 216 ASP B O 1
ATOM 4531 N N . LEU B 1 217 ? -5.945 25.359 8.102 1 98.38 217 LEU B N 1
ATOM 4532 C CA . LEU B 1 217 ? -6.137 23.922 7.984 1 98.38 217 LEU B CA 1
ATOM 4533 C C . LEU B 1 217 ? -7.176 23.422 8.984 1 98.38 217 LEU B C 1
ATOM 4535 O O . LEU B 1 217 ? -8.055 22.625 8.633 1 98.38 217 LEU B O 1
ATOM 4539 N N . VAL B 1 218 ? -7.137 23.906 10.203 1 98.56 218 VAL B N 1
ATOM 4540 C CA . VAL B 1 218 ? -8.055 23.469 11.25 1 98.56 218 VAL B CA 1
ATOM 4541 C C . VAL B 1 218 ? -9.477 23.906 10.914 1 98.56 218 VAL B C 1
ATOM 4543 O O . VAL B 1 218 ? -10.438 23.172 11.141 1 98.56 218 VAL B O 1
ATOM 4546 N N . THR B 1 219 ? -9.633 25.125 10.367 1 98.62 219 THR B N 1
ATOM 4547 C CA . THR B 1 219 ? -10.961 25.578 9.977 1 98.62 219 THR B CA 1
ATOM 4548 C C . THR B 1 219 ? -11.5 24.75 8.82 1 98.62 219 THR B C 1
ATOM 4550 O O . THR B 1 219 ? -12.711 24.531 8.711 1 98.62 219 THR B O 1
ATOM 4553 N N . ALA B 1 220 ? -10.586 24.297 7.926 1 98.75 220 ALA B N 1
ATOM 4554 C CA . ALA B 1 220 ? -11 23.344 6.887 1 98.75 220 ALA B CA 1
ATOM 4555 C C . ALA B 1 220 ? -11.492 22.047 7.496 1 98.75 220 ALA B C 1
ATOM 4557 O O . ALA B 1 220 ? -12.492 21.469 7.039 1 98.75 220 ALA B O 1
ATOM 4558 N N . ILE B 1 221 ? -10.812 21.531 8.516 1 98.75 221 ILE B N 1
ATOM 4559 C CA . ILE B 1 221 ? -11.219 20.328 9.234 1 98.75 221 ILE B CA 1
ATOM 4560 C C . ILE B 1 221 ? -12.617 20.516 9.828 1 98.75 221 ILE B C 1
ATOM 4562 O O . ILE B 1 221 ? -13.477 19.641 9.711 1 98.75 221 ILE B O 1
ATOM 4566 N N . GLU B 1 222 ? -12.812 21.688 10.445 1 98.38 222 GLU B N 1
ATOM 4567 C CA . GLU B 1 222 ? -14.125 21.984 11.016 1 98.38 222 GLU B CA 1
ATOM 4568 C C . GLU B 1 222 ? -15.219 21.938 9.945 1 98.38 222 GLU B C 1
ATOM 4570 O O . GLU B 1 222 ? -16.281 21.344 10.164 1 98.38 222 GLU B O 1
ATOM 4575 N N . LEU B 1 223 ? -14.922 22.531 8.844 1 98.31 223 LEU B N 1
ATOM 4576 C CA . LEU B 1 223 ? -15.898 22.578 7.762 1 98.31 223 LEU B CA 1
ATOM 4577 C C . LEU B 1 223 ? -16.312 21.172 7.348 1 98.31 223 LEU B C 1
ATOM 4579 O O . LEU B 1 223 ? -17.5 20.891 7.211 1 98.31 223 LEU B O 1
ATOM 4583 N N . VAL B 1 224 ? -15.344 20.281 7.18 1 98.12 224 VAL B N 1
ATOM 4584 C CA . VAL B 1 224 ? -15.68 18.953 6.641 1 98.12 224 VAL B CA 1
ATOM 4585 C C . VAL B 1 224 ? -16.297 18.094 7.738 1 98.12 224 VAL B C 1
ATOM 4587 O O . VAL B 1 224 ? -17 17.125 7.453 1 98.12 224 VAL B O 1
ATOM 4590 N N . LEU B 1 225 ? -16.016 18.391 9.008 1 97.44 225 LEU B N 1
ATOM 4591 C CA . LEU B 1 225 ? -16.594 17.609 10.102 1 97.44 225 LEU B CA 1
ATOM 4592 C C . LEU B 1 225 ? -18.047 18 10.336 1 97.44 225 LEU B C 1
ATOM 4594 O O . LEU B 1 225 ? -18.828 17.219 10.891 1 97.44 225 LEU B O 1
ATOM 4598 N N . THR B 1 226 ? -18.438 19.234 9.938 1 96.25 226 THR B N 1
ATOM 4599 C CA . THR B 1 226 ? -19.75 19.734 10.32 1 96.25 226 THR B CA 1
ATOM 4600 C C . THR B 1 226 ? -20.625 19.953 9.086 1 96.25 226 THR B C 1
ATOM 4602 O O . THR B 1 226 ? -21.844 20.156 9.203 1 96.25 226 THR B O 1
ATOM 4605 N N . GLY B 1 227 ? -20.016 19.953 7.914 1 96.62 227 GLY B N 1
ATOM 4606 C CA . GLY B 1 227 ? -20.75 20.25 6.695 1 96.62 227 GLY B CA 1
ATOM 4607 C C . GLY B 1 227 ? -21.672 19.125 6.266 1 96.62 227 GLY B C 1
ATOM 4608 O O . GLY B 1 227 ? -21.734 18.094 6.926 1 96.62 227 GLY B O 1
ATOM 4609 N N . ASP B 1 228 ? -22.359 19.375 5.141 1 97.19 228 ASP B N 1
ATOM 4610 C CA . ASP B 1 228 ? -23.25 18.375 4.559 1 97.19 228 ASP B CA 1
ATOM 4611 C C . ASP B 1 228 ? -22.469 17.156 4.102 1 97.19 228 ASP B C 1
ATOM 4613 O O . ASP B 1 228 ? -21.484 17.266 3.361 1 97.19 228 ASP B O 1
ATOM 4617 N N . GLU B 1 229 ? -22.969 16.031 4.547 1 97.12 229 GLU B N 1
ATOM 4618 C CA . GLU B 1 229 ? -22.25 14.789 4.305 1 97.12 229 GLU B CA 1
ATOM 4619 C C . GLU B 1 229 ? -21.969 14.586 2.816 1 97.12 229 GLU B C 1
ATOM 4621 O O . GLU B 1 229 ? -20.844 14.258 2.428 1 97.12 229 GLU B O 1
ATOM 4626 N N . GLU B 1 230 ? -22.922 14.797 1.955 1 96.94 230 GLU B N 1
ATOM 4627 C CA . GLU B 1 230 ? -22.781 14.57 0.519 1 96.94 230 GLU B CA 1
ATOM 4628 C C . GLU B 1 230 ? -21.75 15.508 -0.087 1 96.94 230 GLU B C 1
ATOM 4630 O O . GLU B 1 230 ? -21.031 15.133 -1.013 1 96.94 230 GLU B O 1
ATOM 4635 N N . ALA B 1 231 ? -21.656 16.703 0.489 1 98 231 ALA B N 1
ATOM 4636 C CA . ALA B 1 231 ? -20.75 17.703 -0.047 1 98 231 ALA B CA 1
ATOM 4637 C C . ALA B 1 231 ? -19.328 17.453 0.407 1 98 231 ALA B C 1
ATOM 4639 O O . ALA B 1 231 ? -18.375 17.672 -0.354 1 98 231 ALA B O 1
ATOM 4640 N N . VAL B 1 232 ? -19.234 16.938 1.625 1 98.44 232 VAL B N 1
ATOM 4641 C CA . VAL B 1 232 ? -17.891 16.922 2.203 1 98.44 232 VAL B CA 1
ATOM 4642 C C . VAL B 1 232 ? -17.266 15.539 2.059 1 98.44 232 VAL B C 1
ATOM 4644 O O . VAL B 1 232 ? -16.078 15.359 2.273 1 98.44 232 VAL B O 1
ATOM 4647 N N . ASP B 1 233 ? -18.094 14.508 1.759 1 98.62 233 ASP B N 1
ATOM 4648 C CA . ASP B 1 233 ? -17.578 13.164 1.559 1 98.62 233 ASP B CA 1
ATOM 4649 C C . ASP B 1 233 ? -16.797 13.062 0.249 1 98.62 233 ASP B C 1
ATOM 4651 O O . ASP B 1 233 ? -17.172 12.312 -0.653 1 98.62 233 ASP B O 1
ATOM 4655 N N . ASP B 1 234 ? -15.695 13.812 0.173 1 98.5 234 ASP B N 1
ATOM 4656 C CA . ASP B 1 234 ? -14.852 13.969 -1.008 1 98.5 234 ASP B CA 1
ATOM 4657 C C . ASP B 1 234 ? -13.43 14.359 -0.62 1 98.5 234 ASP B C 1
ATOM 4659 O O . ASP B 1 234 ? -13.047 14.242 0.545 1 98.5 234 ASP B O 1
ATOM 4663 N N . THR B 1 235 ? -12.609 14.68 -1.576 1 98.81 235 THR B N 1
ATOM 4664 C CA . THR B 1 235 ? -11.211 15.039 -1.375 1 98.81 235 THR B CA 1
ATOM 4665 C C . THR B 1 235 ? -10.969 16.5 -1.719 1 98.81 235 THR B C 1
ATOM 4667 O O . THR B 1 235 ? -11.453 17 -2.74 1 98.81 235 THR B O 1
ATOM 4670 N N . PHE B 1 236 ? -10.188 17.188 -0.836 1 98.88 236 PHE B N 1
ATOM 4671 C CA . PHE B 1 236 ? -10.008 18.609 -1.032 1 98.88 236 PHE B CA 1
ATOM 4672 C C . PHE B 1 236 ? -8.547 19 -0.828 1 98.88 236 PHE B C 1
ATOM 4674 O O . PHE B 1 236 ? -7.902 18.547 0.116 1 98.88 236 PHE B O 1
ATOM 4681 N N . ASN B 1 237 ? -8.07 19.859 -1.715 1 98.62 237 ASN B N 1
ATOM 4682 C CA . ASN B 1 237 ? -6.809 20.562 -1.478 1 98.62 237 ASN B CA 1
ATOM 4683 C C . ASN B 1 237 ? -6.977 21.703 -0.475 1 98.62 237 ASN B C 1
ATOM 4685 O O . ASN B 1 237 ? -7.996 22.391 -0.484 1 98.62 237 ASN B O 1
ATOM 4689 N N . VAL B 1 238 ? -5.969 21.875 0.348 1 98.56 238 VAL B N 1
ATOM 4690 C CA . VAL B 1 238 ? -5.98 22.984 1.302 1 98.56 238 VAL B CA 1
ATOM 4691 C C . VAL B 1 238 ? -4.66 23.75 1.224 1 98.56 238 VAL B C 1
ATOM 4693 O O . VAL B 1 238 ? -3.586 23.156 1.355 1 98.56 238 VAL B O 1
ATOM 4696 N N . GLY B 1 239 ? -4.68 24.969 1.009 1 97.81 239 GLY B N 1
ATOM 4697 C CA . GLY B 1 239 ? -3.539 25.859 0.894 1 97.81 239 GLY B CA 1
ATOM 4698 C C . GLY B 1 239 ? -3.918 27.328 0.993 1 97.81 239 GLY B C 1
ATOM 4699 O O . GLY B 1 239 ? -5.102 27.672 0.98 1 97.81 239 GLY B O 1
ATOM 4700 N N . ALA B 1 240 ? -2.908 28.109 1.12 1 97.75 240 ALA B N 1
ATOM 4701 C CA . ALA B 1 240 ? -3.162 29.547 1.184 1 97.75 240 ALA B CA 1
ATOM 4702 C C . ALA B 1 240 ? -3.793 30.047 -0.112 1 97.75 240 ALA B C 1
ATOM 4704 O O . ALA B 1 240 ? -3.428 29.609 -1.202 1 97.75 240 ALA B O 1
ATOM 4705 N N . ASP B 1 241 ? -4.723 30.922 0.07 1 96.44 241 ASP B N 1
ATOM 4706 C CA . ASP B 1 241 ? -5.367 31.516 -1.099 1 96.44 241 ASP B CA 1
ATOM 4707 C C . ASP B 1 241 ? -4.477 32.562 -1.734 1 96.44 241 ASP B C 1
ATOM 4709 O O . ASP B 1 241 ? -4.477 32.75 -2.955 1 96.44 241 ASP B O 1
ATOM 4713 N N . GLU B 1 242 ? -3.766 33.312 -0.919 1 96.56 242 GLU B N 1
ATOM 4714 C CA . GLU B 1 242 ? -2.832 34.344 -1.362 1 96.56 242 GLU B CA 1
ATOM 4715 C C . GLU B 1 242 ? -1.388 33.938 -1.092 1 96.56 242 GLU B C 1
ATOM 4717 O O . GLU B 1 242 ? -1.016 33.656 0.054 1 96.56 242 GLU B O 1
ATOM 4722 N N . TYR B 1 243 ? -0.589 33.844 -2.141 1 95.88 243 TYR B N 1
ATOM 4723 C CA . TYR B 1 243 ? 0.817 33.469 -2.035 1 95.88 243 TYR B CA 1
ATOM 4724 C C . TYR B 1 243 ? 1.63 34.094 -3.172 1 95.88 243 TYR B C 1
ATOM 4726 O O . TYR B 1 243 ? 1.075 34.469 -4.203 1 95.88 243 TYR B O 1
ATOM 4734 N N . GLY B 1 244 ? 2.916 34.25 -2.924 1 94 244 GLY B N 1
ATOM 4735 C CA . GLY B 1 244 ? 3.85 34.75 -3.922 1 94 244 GLY B CA 1
ATOM 4736 C C . GLY B 1 244 ? 4.973 33.781 -4.23 1 94 244 GLY B C 1
ATOM 4737 O O . GLY B 1 244 ? 4.766 32.562 -4.234 1 94 244 GLY B O 1
ATOM 4738 N N . THR B 1 245 ? 6.086 34.312 -4.621 1 91.56 245 THR B N 1
ATOM 4739 C CA . THR B 1 245 ? 7.266 33.5 -4.844 1 91.56 245 THR B CA 1
ATOM 4740 C C . T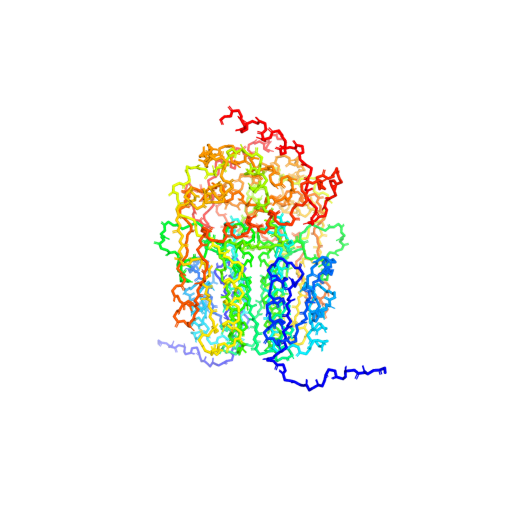HR B 1 245 ? 7.949 33.156 -3.521 1 91.56 245 THR B C 1
ATOM 4742 O O . THR B 1 245 ? 7.746 33.844 -2.52 1 91.56 245 THR B O 1
ATOM 4745 N N . MET B 1 246 ? 8.688 32.125 -3.613 1 88.12 246 MET B N 1
ATOM 4746 C CA . MET B 1 246 ? 9.445 31.75 -2.426 1 88.12 246 MET B CA 1
ATOM 4747 C C . MET B 1 246 ? 10.266 32.938 -1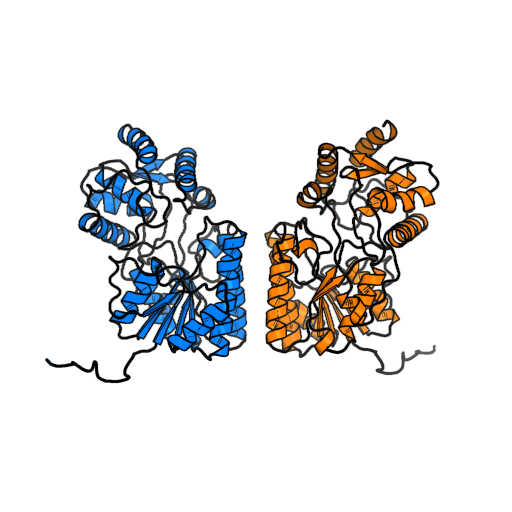.906 1 88.12 246 MET B C 1
ATOM 4749 O O . MET B 1 246 ? 10.266 33.188 -0.706 1 88.12 246 MET B O 1
ATOM 4753 N N . LYS B 1 247 ? 10.906 33.562 -2.797 1 87.88 247 LYS B N 1
ATOM 4754 C CA . LYS B 1 247 ? 11.742 34.719 -2.445 1 87.88 247 LYS B CA 1
ATOM 4755 C C . LYS B 1 247 ? 10.93 35.812 -1.764 1 87.88 247 LYS B C 1
ATOM 4757 O O . LYS B 1 247 ? 11.32 36.312 -0.709 1 87.88 247 LYS B O 1
ATOM 4762 N N . ALA B 1 248 ? 9.883 36.125 -2.344 1 90.94 248 ALA B N 1
ATOM 4763 C CA . ALA B 1 248 ? 9.055 37.219 -1.826 1 90.94 248 ALA B CA 1
ATOM 4764 C C . ALA B 1 248 ? 8.445 36.844 -0.476 1 90.94 248 ALA B C 1
ATOM 4766 O O . ALA B 1 248 ? 8.438 37.656 0.451 1 90.94 248 ALA B O 1
ATOM 4767 N N . ASP B 1 249 ? 7.953 35.688 -0.343 1 92.94 249 ASP B N 1
ATOM 4768 C CA . ASP B 1 249 ? 7.254 35.281 0.87 1 92.94 249 ASP B CA 1
ATOM 4769 C C . ASP B 1 249 ? 8.227 35.094 2.035 1 92.94 249 ASP B C 1
ATOM 4771 O O . ASP B 1 249 ? 7.949 35.562 3.15 1 92.94 249 ASP B O 1
ATOM 4775 N N . PHE B 1 250 ? 9.367 34.562 1.768 1 89.88 250 PHE B N 1
ATOM 4776 C CA . PHE B 1 250 ? 10.305 34.281 2.852 1 89.88 250 PHE B CA 1
ATOM 4777 C C . PHE B 1 250 ? 11.055 35.562 3.244 1 89.88 250 PHE B C 1
ATOM 4779 O O . PHE B 1 250 ? 11.703 35.594 4.293 1 89.88 250 PHE B O 1
ATOM 4786 N N . GLN B 1 251 ? 10.969 36.562 2.432 1 91.88 251 GLN B N 1
ATOM 4787 C CA . GLN B 1 251 ? 11.539 37.844 2.771 1 91.88 251 GLN B CA 1
ATOM 4788 C C . GLN B 1 251 ? 10.711 38.562 3.846 1 91.88 251 GLN B C 1
ATOM 4790 O O . GLN B 1 251 ? 11.227 39.375 4.59 1 91.88 251 GLN B O 1
ATOM 4795 N N . ALA B 1 252 ? 9.523 38.188 3.965 1 93.12 252 ALA B N 1
ATOM 4796 C CA . ALA B 1 252 ? 8.57 38.906 4.82 1 93.12 252 ALA B CA 1
ATOM 4797 C C . ALA B 1 252 ? 9.016 38.875 6.281 1 93.12 252 ALA B C 1
ATOM 4799 O O . ALA B 1 252 ? 9.094 39.906 6.934 1 93.12 252 ALA B O 1
ATOM 4800 N N . PRO B 1 253 ? 9.32 37.625 6.836 1 92.38 253 PRO B N 1
ATOM 4801 C CA . PRO B 1 253 ? 9.766 37.656 8.227 1 92.38 253 PRO B CA 1
ATOM 4802 C C . PRO B 1 253 ? 11.086 38.375 8.422 1 92.38 253 PRO B C 1
ATOM 4804 O O . PRO B 1 253 ? 11.336 38.969 9.484 1 92.38 253 PRO B O 1
ATOM 4807 N N . ILE B 1 254 ? 11.898 38.438 7.402 1 91.06 254 ILE B N 1
ATOM 4808 C CA . ILE B 1 254 ? 13.156 39.156 7.461 1 91.06 254 ILE B CA 1
ATOM 4809 C C . ILE B 1 254 ? 12.875 40.656 7.539 1 91.06 254 ILE B C 1
ATOM 4811 O O . ILE B 1 254 ? 13.477 41.375 8.359 1 91.06 254 ILE B O 1
ATOM 4815 N N . ASP B 1 255 ? 12.031 41.062 6.723 1 93.44 255 ASP B N 1
ATOM 4816 C CA . ASP B 1 255 ? 11.641 42.469 6.723 1 93.44 255 ASP B CA 1
ATOM 4817 C C . ASP B 1 255 ? 11.016 42.875 8.062 1 93.44 255 ASP B C 1
ATOM 4819 O O . ASP B 1 255 ? 11.266 43.969 8.57 1 93.44 255 ASP B O 1
ATOM 4823 N N . TYR B 1 256 ? 10.195 42.031 8.539 1 92.19 256 TYR B N 1
ATOM 4824 C CA . TYR B 1 256 ? 9.57 42.281 9.836 1 92.19 256 TYR B CA 1
ATOM 4825 C C . TYR B 1 256 ? 10.625 42.438 10.922 1 92.19 256 TYR B C 1
ATOM 4827 O O . TYR B 1 256 ? 10.492 43.312 11.805 1 92.19 256 TYR B O 1
ATOM 4835 N N . ALA B 1 257 ? 11.633 41.625 10.859 1 90.31 257 ALA B N 1
ATOM 4836 C CA . ALA B 1 257 ? 12.719 41.688 11.836 1 90.31 257 ALA B CA 1
ATOM 4837 C C . ALA B 1 257 ? 13.516 42.969 11.703 1 90.31 257 ALA B C 1
ATOM 4839 O O . ALA B 1 257 ? 14.18 43.406 12.648 1 90.31 257 ALA B O 1
ATOM 4840 N N . GLY B 1 258 ? 13.539 43.5 10.5 1 89.12 258 GLY B N 1
ATOM 4841 C CA . GLY B 1 258 ? 14.219 44.75 10.266 1 89.12 258 GLY B CA 1
ATOM 4842 C C . GLY B 1 258 ? 15.727 44.625 10.227 1 89.12 258 GLY B C 1
ATOM 4843 O O . GLY B 1 258 ? 16.438 45.562 10.562 1 89.12 258 GLY B O 1
ATOM 4844 N N . THR B 1 259 ? 16.25 43.531 9.844 1 84.12 259 THR B N 1
ATOM 4845 C CA . THR B 1 259 ? 17.688 43.281 9.859 1 84.12 259 THR B CA 1
ATOM 4846 C C . THR B 1 259 ? 18.359 43.875 8.617 1 84.12 259 THR B C 1
ATOM 4848 O O . THR B 1 259 ? 19.578 44.031 8.57 1 84.12 259 THR B O 1
ATOM 4851 N N . GLY B 1 260 ? 17.562 44.125 7.621 1 85.5 260 GLY B N 1
ATOM 4852 C CA . GLY B 1 260 ? 18.094 44.594 6.348 1 85.5 260 GLY B CA 1
ATOM 4853 C C . GLY B 1 260 ? 18.672 43.469 5.496 1 85.5 260 GLY B C 1
ATOM 4854 O O . GLY B 1 260 ? 19.188 43.719 4.402 1 85.5 260 GLY B O 1
ATOM 4855 N N . LYS B 1 261 ? 18.562 42.344 5.996 1 88.5 261 LYS B N 1
ATOM 4856 C CA . LYS B 1 261 ? 19.062 41.188 5.254 1 88.5 261 LYS B CA 1
ATOM 4857 C C . LYS B 1 261 ? 18.062 40.719 4.199 1 88.5 261 LYS B C 1
ATOM 4859 O O . LYS B 1 261 ? 17.031 41.375 3.998 1 88.5 261 LYS B O 1
ATOM 4864 N N . ARG B 1 262 ? 18.562 39.75 3.305 1 86.81 262 ARG B N 1
ATOM 4865 C CA . ARG B 1 262 ? 17.703 39.312 2.211 1 86.81 262 ARG B CA 1
ATOM 4866 C C . ARG B 1 262 ? 17.781 37.781 2.033 1 86.81 262 ARG B C 1
ATOM 4868 O O . ARG B 1 262 ? 18.641 37.125 2.611 1 86.81 262 ARG B O 1
ATOM 4875 N N . THR B 1 263 ? 16.781 37.312 1.377 1 84.38 263 THR B N 1
ATOM 4876 C CA . THR B 1 263 ? 16.844 35.938 0.894 1 84.38 263 THR B CA 1
ATOM 4877 C C . THR B 1 263 ? 17.828 35.812 -0.266 1 84.38 263 THR B C 1
ATOM 4879 O O . THR B 1 263 ? 17.891 36.719 -1.124 1 84.38 263 THR B O 1
ATOM 4882 N N . ILE B 1 264 ? 18.656 34.75 -0.192 1 77.81 264 ILE B N 1
ATOM 4883 C CA . ILE B 1 264 ? 19.625 34.594 -1.269 1 77.81 264 ILE B CA 1
ATOM 4884 C C . ILE B 1 264 ? 19.469 33.188 -1.907 1 77.81 264 ILE B C 1
ATOM 4886 O O . ILE B 1 264 ? 19.266 32.219 -1.208 1 77.81 264 ILE B O 1
ATOM 4890 N N . GLY B 1 265 ? 19.359 33.219 -3.246 1 72 265 GLY B N 1
ATOM 4891 C CA . GLY B 1 265 ? 19.328 31.953 -3.963 1 72 265 GLY B CA 1
ATOM 4892 C C . GLY B 1 265 ? 20.609 31.156 -3.842 1 72 265 GLY B C 1
ATOM 4893 O O . GLY B 1 265 ? 21.703 31.734 -3.832 1 72 265 GLY B O 1
ATOM 4894 N N . THR B 1 266 ? 20.5 29.906 -3.406 1 63.75 266 THR B N 1
ATOM 4895 C CA . THR B 1 266 ? 21.703 29.094 -3.303 1 63.75 266 THR B CA 1
ATOM 4896 C C . THR B 1 266 ? 21.734 28.016 -4.383 1 63.75 266 THR B C 1
ATOM 4898 O O . THR B 1 266 ? 20.703 27.422 -4.691 1 63.75 266 THR B O 1
ATOM 4901 N N . PRO B 1 267 ? 22.938 27.844 -4.965 1 55.38 267 PRO B N 1
ATOM 4902 C CA . PRO B 1 267 ? 23.047 26.734 -5.922 1 55.38 267 PRO B CA 1
ATOM 4903 C C . PRO B 1 267 ? 22.578 25.406 -5.344 1 55.38 267 PRO B C 1
ATOM 4905 O O . PRO B 1 267 ? 22.672 25.188 -4.133 1 55.38 267 PRO B O 1
ATOM 4908 N N . ALA B 1 268 ? 21.953 24.562 -6.215 1 51.59 268 ALA B N 1
ATOM 4909 C CA . ALA B 1 268 ? 21.297 23.297 -5.906 1 51.59 268 ALA B CA 1
ATOM 4910 C C . ALA B 1 268 ? 22.141 22.453 -4.961 1 51.59 268 ALA B C 1
ATOM 4912 O O . ALA B 1 268 ? 21.625 21.812 -4.051 1 51.59 268 ALA B O 1
ATOM 4913 N N . PHE B 1 269 ? 23.438 22.562 -5.207 1 48.41 269 PHE B N 1
ATOM 4914 C CA . PHE B 1 269 ? 24.328 21.672 -4.48 1 48.41 269 PHE B CA 1
ATOM 4915 C C . PHE B 1 269 ? 24.422 22.078 -3.016 1 48.41 269 PHE B C 1
ATOM 4917 O O . PHE B 1 269 ? 24.609 21.234 -2.141 1 48.41 269 PHE B O 1
ATOM 4924 N N . LEU B 1 270 ? 24.328 23.25 -2.666 1 50.78 270 LEU B N 1
ATOM 4925 C CA . LEU B 1 270 ? 24.375 23.672 -1.274 1 50.78 270 LEU B CA 1
ATOM 4926 C C . LEU B 1 270 ? 23.094 23.312 -0.547 1 50.78 270 LEU B C 1
ATOM 4928 O O . LEU B 1 270 ? 23.109 22.953 0.636 1 50.78 270 LEU B O 1
ATOM 4932 N N . THR B 1 271 ? 22.078 23.406 -1.312 1 52.25 271 THR B N 1
ATOM 4933 C CA . THR B 1 271 ? 20.766 23.031 -0.787 1 52.25 271 THR B CA 1
ATOM 4934 C C . THR B 1 271 ? 20.719 21.562 -0.408 1 52.25 271 THR B C 1
ATOM 4936 O O . THR B 1 271 ? 20.172 21.188 0.63 1 52.25 271 THR B O 1
ATOM 4939 N N . VAL B 1 272 ? 21.344 20.828 -1.277 1 50.34 272 VAL B N 1
ATOM 4940 C CA . VAL B 1 272 ? 21.453 19.406 -0.971 1 50.34 272 VAL B CA 1
ATOM 4941 C C . VAL B 1 272 ? 22.188 19.219 0.353 1 50.34 272 VAL B C 1
ATOM 4943 O O . VAL B 1 272 ? 21.797 18.359 1.163 1 50.34 272 VAL B O 1
ATOM 4946 N N . ALA B 1 273 ? 23.156 20.016 0.49 1 47.25 273 ALA B N 1
ATOM 4947 C CA . ALA B 1 273 ? 23.969 19.906 1.705 1 47.25 273 ALA B CA 1
ATOM 4948 C C . ALA B 1 273 ? 23.141 20.25 2.941 1 47.25 273 ALA B C 1
ATOM 4950 O O . ALA B 1 273 ? 23.234 19.578 3.967 1 47.25 273 ALA B O 1
ATOM 4951 N N . VAL B 1 274 ? 22.422 21.281 2.828 1 48.81 274 VAL B N 1
ATOM 4952 C CA . VAL B 1 274 ? 21.578 21.672 3.961 1 48.81 274 VAL B CA 1
ATOM 4953 C C . VAL B 1 274 ? 20.562 20.562 4.254 1 48.81 274 VAL B C 1
ATOM 4955 O O . VAL B 1 274 ? 20.312 20.234 5.414 1 48.81 274 VAL B O 1
ATOM 4958 N N . LEU B 1 275 ? 20.078 20.016 3.168 1 51.5 275 LEU B N 1
ATOM 4959 C CA . LEU B 1 275 ? 19.078 18.969 3.33 1 51.5 275 LEU B CA 1
ATOM 4960 C C . LEU B 1 275 ? 19.688 17.734 3.994 1 51.5 275 LEU B C 1
ATOM 4962 O O . LEU B 1 275 ? 19.047 17.094 4.82 1 51.5 275 LEU B O 1
ATOM 4966 N N . ARG B 1 276 ? 20.891 17.516 3.512 1 49.75 276 ARG B N 1
ATOM 4967 C CA . ARG B 1 276 ? 21.609 16.406 4.148 1 49.75 276 ARG B CA 1
ATOM 4968 C C . ARG B 1 276 ? 21.812 16.672 5.637 1 49.75 276 ARG B C 1
ATOM 4970 O O . ARG B 1 276 ? 21.719 15.758 6.453 1 49.75 276 ARG B O 1
ATOM 4977 N N . VAL B 1 277 ? 22.094 17.859 5.867 1 44.53 277 VAL B N 1
ATOM 4978 C CA . VAL B 1 277 ? 22.297 18.234 7.266 1 44.53 277 VAL B CA 1
ATOM 4979 C C . VAL B 1 277 ? 20.984 18.109 8.031 1 44.53 277 VAL B C 1
ATOM 4981 O O . VAL B 1 277 ? 20.953 17.594 9.148 1 44.53 277 VAL B O 1
ATOM 4984 N N . LEU B 1 278 ? 20 18.547 7.336 1 48.78 278 LEU B N 1
ATOM 4985 C CA . LEU B 1 278 ? 18.703 18.422 7.988 1 48.78 278 LEU B CA 1
ATOM 4986 C C . LEU B 1 278 ? 18.312 16.969 8.156 1 48.78 278 LEU B C 1
ATOM 4988 O O . LEU B 1 278 ? 17.703 16.594 9.164 1 48.78 278 LEU B O 1
ATOM 4992 N N . ASP B 1 279 ? 18.703 16.156 7.137 1 49.47 279 ASP B N 1
ATOM 4993 C CA . ASP B 1 279 ? 18.469 14.727 7.199 1 49.47 279 ASP B CA 1
ATOM 4994 C C . ASP B 1 279 ? 19.219 14.102 8.375 1 49.47 279 ASP B C 1
ATOM 4996 O O . ASP B 1 279 ? 18.688 13.242 9.078 1 49.47 279 ASP B O 1
ATOM 5000 N N . ARG B 1 280 ? 20.469 14.539 8.336 1 45.34 280 ARG B N 1
ATOM 5001 C CA . ARG B 1 280 ? 21.328 13.992 9.383 1 45.34 280 ARG B CA 1
ATOM 5002 C C . ARG B 1 280 ? 20.812 14.383 10.766 1 45.34 280 ARG B C 1
ATOM 5004 O O . ARG B 1 280 ? 21 13.633 11.734 1 45.34 280 ARG B O 1
ATOM 5011 N N . LEU B 1 281 ? 20.344 15.555 10.781 1 42.03 281 LEU B N 1
ATOM 5012 C CA . LEU B 1 281 ? 19.859 16 12.078 1 42.03 281 LEU B CA 1
ATOM 5013 C C . LEU B 1 281 ? 18.453 15.492 12.344 1 42.03 281 LEU B C 1
ATOM 5015 O O . LEU B 1 281 ? 17.812 15.906 13.312 1 42.03 281 LEU B O 1
ATOM 5019 N N . ASN B 1 282 ? 18.156 14.484 11.523 1 41.34 282 ASN B N 1
ATOM 5020 C CA . ASN B 1 282 ? 16.828 13.875 11.578 1 41.34 282 ASN B CA 1
ATOM 5021 C C . ASN B 1 282 ? 15.719 14.93 11.531 1 41.34 282 ASN B C 1
ATOM 5023 O O . ASN B 1 282 ? 14.68 14.773 12.156 1 41.34 282 ASN B O 1
ATOM 5027 N N . LEU B 1 283 ? 16.25 16.047 11.227 1 40.34 283 LEU B N 1
ATOM 5028 C CA . LEU B 1 283 ? 15.25 17.109 11.164 1 40.34 283 LEU B CA 1
ATOM 5029 C C . LEU B 1 283 ? 14.578 17.156 9.789 1 40.34 283 LEU B C 1
ATOM 5031 O O . LEU B 1 283 ? 13.484 17.703 9.641 1 40.34 283 LEU B O 1
ATOM 5035 N N . SER B 1 284 ? 15.398 17.062 8.711 1 38.5 284 SER B N 1
ATOM 5036 C CA . SER B 1 284 ? 14.906 17.438 7.391 1 38.5 284 SER B CA 1
ATOM 5037 C C . SER B 1 284 ? 14.023 16.344 6.801 1 38.5 284 SER B C 1
ATOM 5039 O O . SER B 1 284 ? 14.516 15.273 6.422 1 38.5 284 SER B O 1
ATOM 5041 N N . PRO B 1 285 ? 12.883 16.297 7.242 1 39.84 285 PRO B N 1
ATOM 5042 C CA . PRO B 1 285 ? 11.961 15.406 6.535 1 39.84 285 PRO B CA 1
ATOM 5043 C C . PRO B 1 285 ? 11.969 15.633 5.023 1 39.84 285 PRO B C 1
ATOM 5045 O O . PRO B 1 285 ? 11.055 15.188 4.324 1 39.84 285 PRO B O 1
ATOM 5048 N N . LEU B 1 286 ? 12.875 16.609 4.645 1 41.47 286 LEU B N 1
ATOM 5049 C CA . LEU B 1 286 ? 12.609 16.922 3.248 1 41.47 286 LEU B CA 1
ATOM 5050 C C . LEU B 1 286 ? 13.188 15.859 2.324 1 41.47 286 LEU B C 1
ATOM 5052 O O . LEU B 1 286 ? 14.352 15.484 2.461 1 41.47 286 LEU B O 1
ATOM 5056 N N . TYR B 1 287 ? 12.461 15.086 1.823 1 41.91 287 TYR B N 1
ATOM 5057 C CA . TYR B 1 287 ? 12.812 14.078 0.824 1 41.91 287 TYR B CA 1
ATOM 5058 C C . TYR B 1 287 ? 13.609 14.703 -0.316 1 41.91 287 TYR B C 1
ATOM 5060 O O . TYR B 1 287 ? 13.438 15.883 -0.627 1 41.91 287 TYR B O 1
ATOM 5068 N N . PRO B 1 288 ? 14.656 14.055 -0.649 1 42.38 288 PRO B N 1
ATOM 5069 C CA . PRO B 1 288 ? 15.406 14.484 -1.829 1 42.38 288 PRO B CA 1
ATOM 5070 C C . PRO B 1 288 ? 14.516 15.094 -2.91 1 42.38 288 PRO B C 1
ATOM 5072 O O . PRO B 1 288 ? 14.961 15.945 -3.676 1 42.38 288 PRO B O 1
ATOM 5075 N N . TRP B 1 289 ? 13.391 14.656 -2.971 1 41.59 289 TRP B N 1
ATOM 5076 C CA . TRP B 1 289 ? 12.508 15.164 -4.02 1 41.59 289 TRP B CA 1
ATOM 5077 C C . TRP B 1 289 ? 12.227 16.656 -3.826 1 41.59 289 TRP B C 1
ATOM 5079 O O . TRP B 1 289 ? 12.07 17.391 -4.801 1 41.59 289 TRP B O 1
ATOM 5089 N N . VAL B 1 290 ? 12.273 17.031 -2.592 1 45.5 290 VAL B N 1
ATOM 5090 C CA . VAL B 1 290 ? 12.055 18.453 -2.361 1 45.5 290 VAL B CA 1
ATOM 5091 C C . VAL B 1 290 ? 13.109 19.266 -3.107 1 45.5 290 VAL B C 1
ATOM 5093 O O . VAL B 1 290 ? 12.812 20.328 -3.654 1 45.5 290 VAL B O 1
ATOM 5096 N N . TYR B 1 291 ? 14.211 18.625 -3.246 1 44.03 291 TYR B N 1
ATOM 5097 C CA . TYR B 1 291 ? 15.312 19.359 -3.863 1 44.03 291 TYR B CA 1
ATOM 5098 C C . TYR B 1 291 ? 15.102 19.5 -5.367 1 44.03 291 TYR B C 1
ATOM 5100 O O . TYR B 1 291 ? 15.461 20.516 -5.961 1 44.03 291 TYR B O 1
ATOM 5108 N N . GLU B 1 292 ? 14.695 18.422 -5.84 1 46.88 292 GLU B N 1
ATOM 5109 C CA . GLU B 1 292 ? 14.586 18.422 -7.297 1 46.88 292 GLU B CA 1
ATOM 5110 C C . GLU B 1 292 ? 13.398 19.25 -7.758 1 46.88 292 GLU B C 1
ATOM 5112 O O . GLU B 1 292 ? 13.383 19.75 -8.883 1 46.88 292 GLU B O 1
ATOM 5117 N N . THR B 1 293 ? 12.617 19.469 -6.758 1 50.28 293 THR B N 1
ATOM 5118 C CA . THR B 1 293 ? 11.422 20.188 -7.199 1 50.28 293 THR B CA 1
ATOM 5119 C C . THR B 1 293 ? 11.398 21.609 -6.637 1 50.28 293 THR B C 1
ATOM 5121 O O . THR B 1 293 ? 10.453 22.359 -6.867 1 50.28 293 THR B O 1
ATOM 5124 N N . ALA B 1 294 ? 12.508 21.922 -5.867 1 53.78 294 ALA B N 1
ATOM 5125 C CA . ALA B 1 294 ? 12.523 23.203 -5.184 1 53.78 294 ALA B CA 1
ATOM 5126 C C . ALA B 1 294 ? 12.508 24.359 -6.18 1 53.78 294 ALA B C 1
ATOM 5128 O O . ALA B 1 294 ? 12.07 25.469 -5.855 1 53.78 294 ALA B O 1
ATOM 5129 N N . SER B 1 295 ? 12.82 24.016 -7.375 1 60.56 295 SER B N 1
ATOM 5130 C CA . SER B 1 295 ? 12.859 25.109 -8.328 1 60.56 295 SER B CA 1
ATOM 5131 C C . SER B 1 295 ? 11.609 25.141 -9.195 1 60.56 295 SER B C 1
ATOM 5133 O O . SER B 1 295 ? 11.453 26.031 -10.039 1 60.56 295 SER B O 1
ATOM 5135 N N . GLU B 1 296 ? 10.742 24.297 -8.766 1 74.25 296 GLU B N 1
ATOM 5136 C CA . GLU B 1 296 ? 9.516 24.25 -9.562 1 74.25 296 GLU B CA 1
ATOM 5137 C C . GLU B 1 296 ? 8.328 24.781 -8.773 1 74.25 296 GLU B C 1
ATOM 5139 O O . GLU B 1 296 ? 8.352 24.797 -7.543 1 74.25 296 GLU B O 1
ATOM 5144 N N . ASP B 1 297 ? 7.363 25.422 -9.562 1 84.81 297 ASP B N 1
ATOM 5145 C CA . ASP B 1 297 ? 6.129 25.859 -8.93 1 84.81 297 ASP B CA 1
ATOM 5146 C C . ASP B 1 297 ? 5.477 24.734 -8.141 1 84.81 297 ASP B C 1
ATOM 5148 O O . ASP B 1 297 ? 5.57 23.562 -8.516 1 84.81 297 ASP B O 1
ATOM 5152 N N . SER B 1 298 ? 4.973 25.094 -7.023 1 88.38 298 SER B N 1
ATOM 5153 C CA . SER B 1 298 ? 4.246 24.125 -6.199 1 88.38 298 SER B CA 1
ATOM 5154 C C . SER B 1 298 ? 3.031 24.766 -5.543 1 88.38 298 SER B C 1
ATOM 5156 O O . SER B 1 298 ? 3.133 25.344 -4.453 1 88.38 298 SER B O 1
ATOM 5158 N N . TYR B 1 299 ? 1.931 24.719 -6.227 1 94.19 299 TYR B N 1
ATOM 5159 C CA . TYR B 1 299 ? 0.695 25.234 -5.648 1 94.19 299 TYR B CA 1
ATOM 5160 C C . TYR B 1 299 ? -0.514 24.453 -6.168 1 94.19 299 TYR B C 1
ATOM 5162 O O . TYR B 1 299 ? -0.505 23.969 -7.301 1 94.19 299 TYR B O 1
ATOM 5170 N N . VAL B 1 300 ? -1.504 24.359 -5.316 1 97.12 300 VAL B N 1
ATOM 5171 C CA . VAL B 1 300 ? -2.732 23.625 -5.629 1 97.12 300 VAL B CA 1
ATOM 5172 C C . VAL B 1 300 ? -3.918 24.594 -5.613 1 97.12 300 VAL B C 1
ATOM 5174 O O . VAL B 1 300 ? -3.861 25.641 -4.969 1 97.12 300 VAL B O 1
ATOM 5177 N N . SER B 1 301 ? -4.941 24.203 -6.387 1 98 301 SER B N 1
ATOM 5178 C CA . SER B 1 301 ? -6.184 24.969 -6.328 1 98 301 SER B CA 1
ATOM 5179 C C . SER B 1 301 ? -6.973 24.641 -5.062 1 98 301 SER B C 1
ATOM 5181 O O . SER B 1 301 ? -7.105 23.469 -4.691 1 98 301 SER B O 1
ATOM 5183 N N . VAL B 1 302 ? -7.516 25.688 -4.43 1 98.38 302 VAL B N 1
ATOM 5184 C CA . VAL B 1 302 ? -8.32 25.484 -3.229 1 98.38 302 VAL B CA 1
ATOM 5185 C C . VAL B 1 302 ? -9.773 25.859 -3.508 1 98.38 302 VAL B C 1
ATOM 5187 O O . VAL B 1 302 ? -10.578 26 -2.58 1 98.38 302 VAL B O 1
ATOM 5190 N N . GLU B 1 303 ? -10.133 26 -4.738 1 98.12 303 GLU B N 1
ATOM 5191 C CA . GLU B 1 303 ? -11.453 26.484 -5.148 1 98.12 303 GLU B CA 1
ATOM 5192 C C . GLU B 1 303 ? -12.547 25.5 -4.738 1 98.12 303 GLU B C 1
ATOM 5194 O O . GLU B 1 303 ? -13.656 25.906 -4.395 1 98.12 303 GLU B O 1
ATOM 5199 N N . LYS B 1 304 ? -12.266 24.219 -4.82 1 98.25 304 LYS B N 1
ATOM 5200 C CA . LYS B 1 304 ? -13.258 23.203 -4.469 1 98.25 304 LYS B CA 1
ATOM 5201 C C . LYS B 1 304 ? -13.711 23.359 -3.021 1 98.25 304 LYS B C 1
ATOM 5203 O O . LYS B 1 304 ? -14.914 23.328 -2.736 1 98.25 304 LYS B O 1
ATOM 5208 N N . LEU B 1 305 ? -12.789 23.547 -2.113 1 98.44 305 LEU B N 1
ATOM 5209 C CA . LEU B 1 305 ? -13.117 23.719 -0.703 1 98.44 305 LEU B CA 1
ATOM 5210 C C . LEU B 1 305 ? -13.797 25.062 -0.459 1 98.44 305 LEU B C 1
ATOM 5212 O O . LEU B 1 305 ? -14.75 25.141 0.32 1 98.44 305 LEU B O 1
ATOM 5216 N N . LYS B 1 306 ? -13.344 26.094 -1.111 1 98.38 306 LYS B N 1
ATOM 5217 C CA . LYS B 1 306 ? -13.938 27.422 -0.981 1 98.38 306 LYS B CA 1
ATOM 5218 C C . LYS B 1 306 ? -15.398 27.406 -1.42 1 98.38 306 LYS B C 1
ATOM 5220 O O . LYS B 1 306 ? -16.219 28.141 -0.864 1 98.38 306 LYS B O 1
ATOM 5225 N N . SER B 1 307 ? -15.68 26.609 -2.396 1 98.06 307 SER B N 1
ATOM 5226 C CA . SER B 1 307 ? -17.047 26.531 -2.904 1 98.06 307 SER B CA 1
ATOM 5227 C C . SER B 1 307 ? -18 25.984 -1.846 1 98.06 307 SER B C 1
ATOM 5229 O O . SER B 1 307 ? -19.219 26.156 -1.954 1 98.06 307 SER B O 1
ATOM 5231 N N . LEU B 1 308 ? -17.453 25.375 -0.77 1 98.19 308 LEU B N 1
ATOM 5232 C CA . LEU B 1 308 ? -18.266 24.828 0.311 1 98.19 308 LEU B CA 1
ATOM 5233 C C . LEU B 1 308 ? -18.359 25.828 1.463 1 98.19 308 LEU B C 1
ATOM 5235 O O . LEU B 1 308 ? -18.969 25.531 2.496 1 98.19 308 LEU B O 1
ATOM 5239 N N . GLY B 1 309 ? -17.688 26.953 1.307 1 97.94 309 GLY B N 1
ATOM 5240 C CA . GLY B 1 309 ? -17.797 27.984 2.318 1 97.94 309 GLY B CA 1
ATOM 5241 C C . GLY B 1 309 ? -16.531 28.172 3.141 1 97.94 309 GLY B C 1
ATOM 5242 O O . GLY B 1 309 ? -16.531 28.875 4.145 1 97.94 309 GLY B O 1
ATOM 5243 N N . TRP B 1 310 ? -15.461 27.484 2.74 1 98.06 310 TRP B N 1
ATOM 5244 C CA . TRP B 1 310 ? -14.188 27.656 3.434 1 98.06 310 TRP B CA 1
ATOM 5245 C C . TRP B 1 310 ? -13.578 29.016 3.129 1 98.06 310 TRP B C 1
ATOM 5247 O O . TRP B 1 310 ? -13.523 29.438 1.97 1 98.06 310 TRP B O 1
ATOM 5257 N N . GLU B 1 311 ? -13.117 29.734 4.148 1 97.19 311 GLU B N 1
ATOM 5258 C CA . GLU B 1 311 ? -12.523 31.047 3.996 1 97.19 311 GLU B CA 1
ATOM 5259 C C . GLU B 1 311 ? -11.148 31.125 4.652 1 97.19 311 GLU B C 1
ATOM 5261 O O . GLU B 1 311 ? -11.039 31.422 5.84 1 97.19 311 GLU B O 1
ATOM 5266 N N . PRO B 1 312 ? -10.148 30.875 3.836 1 96.75 312 PRO B N 1
ATOM 5267 C CA . PRO B 1 312 ? -8.812 31 4.414 1 96.75 312 PRO B CA 1
ATOM 5268 C C . PRO B 1 312 ? -8.5 32.406 4.883 1 96.75 312 PRO B C 1
ATOM 5270 O O . PRO B 1 312 ? -8.906 33.375 4.234 1 96.75 312 PRO B O 1
ATOM 5273 N N . GLU B 1 313 ? -7.785 32.531 5.973 1 97.56 313 GLU B N 1
ATOM 5274 C CA . GLU B 1 313 ? -7.559 33.844 6.582 1 97.56 313 GLU B CA 1
ATOM 5275 C C . GLU B 1 313 ? -6.125 34.312 6.355 1 97.56 313 GLU B C 1
ATOM 5277 O O . GLU B 1 313 ? -5.863 35.5 6.34 1 97.56 313 GLU B O 1
ATOM 5282 N N . TYR B 1 314 ? -5.199 33.438 6.172 1 97.88 314 TYR B N 1
ATOM 5283 C CA . TYR B 1 314 ? -3.789 33.812 6.16 1 97.88 314 TYR B CA 1
ATOM 5284 C C . TYR B 1 314 ? -3.193 33.625 4.766 1 97.88 314 TYR B C 1
ATOM 5286 O O . TYR B 1 314 ? -3.398 32.594 4.113 1 97.88 314 TYR B O 1
ATOM 5294 N N . SER B 1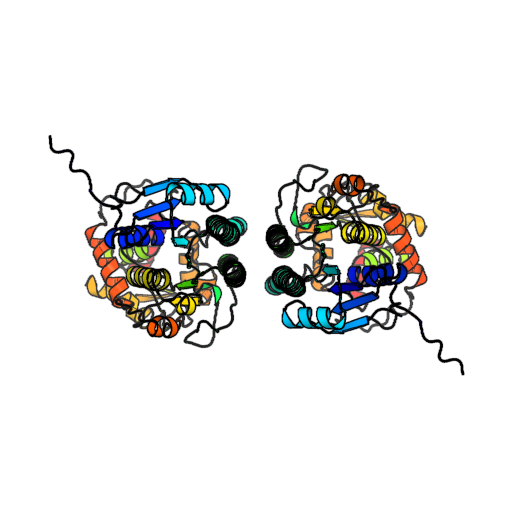 315 ? -2.445 34.688 4.328 1 97.94 315 SER B N 1
ATOM 5295 C CA . SER B 1 315 ? -1.534 34.5 3.199 1 97.94 315 SER B CA 1
ATOM 5296 C C . SER B 1 315 ? -0.237 33.844 3.627 1 97.94 315 SER B C 1
ATOM 5298 O O . SER B 1 315 ? 0.011 33.656 4.82 1 97.94 315 SER B O 1
ATOM 5300 N N . ASN B 1 316 ? 0.616 33.5 2.588 1 96.94 316 ASN B N 1
ATOM 5301 C CA . ASN B 1 316 ? 1.944 33 2.93 1 96.94 316 ASN B CA 1
ATOM 5302 C C . ASN B 1 316 ? 2.686 33.969 3.848 1 96.94 316 ASN B C 1
ATOM 5304 O O . ASN B 1 316 ? 3.203 33.562 4.891 1 96.94 316 ASN B O 1
ATOM 5308 N N . ARG B 1 317 ? 2.668 35.156 3.467 1 96.25 317 ARG B N 1
ATOM 5309 C CA . ARG B 1 317 ? 3.4 36.219 4.188 1 96.25 317 ARG B CA 1
ATOM 5310 C C . ARG B 1 317 ? 2.896 36.344 5.621 1 96.25 317 ARG B C 1
ATOM 5312 O O . ARG B 1 317 ? 3.689 36.375 6.562 1 96.25 317 ARG B O 1
ATOM 5319 N N . GLU B 1 318 ? 1.588 36.406 5.758 1 97 318 GLU B N 1
ATOM 5320 C CA . GLU B 1 318 ? 0.995 36.562 7.086 1 97 318 GLU B CA 1
ATOM 5321 C C . GLU B 1 318 ? 1.302 35.344 7.961 1 97 318 GLU B C 1
ATOM 5323 O O . GLU B 1 318 ? 1.573 35.5 9.156 1 97 318 GLU B O 1
ATOM 5328 N N . ALA B 1 319 ? 1.236 34.156 7.379 1 96.25 319 ALA B N 1
ATOM 5329 C CA . ALA B 1 319 ? 1.529 32.938 8.117 1 96.25 319 ALA B CA 1
ATOM 5330 C C . ALA B 1 319 ? 2.963 32.938 8.641 1 96.25 319 ALA B C 1
ATOM 5332 O O . ALA B 1 319 ? 3.209 32.594 9.797 1 96.25 319 ALA B O 1
ATOM 5333 N N . LEU B 1 320 ? 3.91 33.344 7.777 1 94.19 320 LEU B N 1
ATOM 5334 C CA . LEU B 1 320 ? 5.324 33.344 8.133 1 94.19 320 LEU B CA 1
ATOM 5335 C C . LEU B 1 320 ? 5.609 34.406 9.195 1 94.19 320 LEU B C 1
ATOM 5337 O O . LEU B 1 320 ? 6.305 34.125 10.172 1 94.19 320 LEU B O 1
ATOM 5341 N N . VAL B 1 321 ? 5.023 35.531 9.07 1 95.31 321 VAL B N 1
ATOM 5342 C CA . VAL B 1 321 ? 5.277 36.625 9.992 1 95.31 321 VAL B CA 1
ATOM 5343 C C . VAL B 1 321 ? 4.66 36.312 11.352 1 95.31 321 VAL B C 1
ATOM 5345 O O . VAL B 1 321 ? 5.297 36.531 12.391 1 95.31 321 VAL B O 1
ATOM 5348 N N . GLU B 1 322 ? 3.436 35.844 11.344 1 95 322 GLU B N 1
ATOM 5349 C CA . GLU B 1 322 ? 2.793 35.531 12.609 1 95 322 GLU B CA 1
ATOM 5350 C C . GLU B 1 322 ? 3.576 34.438 13.359 1 95 322 GLU B C 1
ATOM 5352 O O . GLU B 1 322 ? 3.719 34.5 14.586 1 95 322 GLU B O 1
ATOM 5357 N N . THR B 1 323 ? 4 33.438 12.648 1 93.5 323 THR B N 1
ATOM 5358 C CA . THR B 1 323 ? 4.777 32.375 13.273 1 93.5 323 THR B CA 1
ATOM 5359 C C . THR B 1 323 ? 6.098 32.906 13.812 1 93.5 323 THR B C 1
ATOM 5361 O O . THR B 1 323 ? 6.539 32.531 14.898 1 93.5 323 THR B O 1
ATOM 5364 N N . TYR B 1 324 ? 6.703 33.812 13.062 1 92.5 324 TYR B N 1
ATOM 5365 C CA . TYR B 1 324 ? 7.938 34.469 13.5 1 92.5 324 TYR B CA 1
ATOM 5366 C C . TYR B 1 324 ? 7.703 35.281 14.758 1 92.5 324 TYR B C 1
ATOM 5368 O O . TYR B 1 324 ? 8.523 35.25 15.68 1 92.5 324 TYR B O 1
ATOM 5376 N N . GLU B 1 325 ? 6.598 35.969 14.844 1 93.62 325 GLU B N 1
ATOM 5377 C CA . GLU B 1 325 ? 6.238 36.719 16.031 1 93.62 325 GLU B CA 1
ATOM 5378 C C . GLU B 1 325 ? 6.117 35.812 17.266 1 93.62 325 GLU B C 1
ATOM 5380 O O . GLU B 1 325 ? 6.598 36.156 18.344 1 93.62 325 GLU B O 1
ATOM 5385 N N . TRP B 1 326 ? 5.445 34.781 17.062 1 91.81 326 TRP B N 1
ATOM 5386 C CA . TRP B 1 326 ? 5.324 33.812 18.141 1 91.81 326 TRP B CA 1
ATOM 5387 C C . TRP B 1 326 ? 6.699 33.312 18.594 1 91.81 326 TRP B C 1
ATOM 5389 O O . TRP B 1 326 ? 6.941 33.188 19.797 1 91.81 326 TRP B O 1
ATOM 5399 N N . TYR B 1 327 ? 7.531 33 17.609 1 89.19 327 TYR B N 1
ATOM 5400 C CA . TYR B 1 327 ? 8.906 32.594 17.891 1 89.19 327 TYR B CA 1
ATOM 5401 C C . TYR B 1 327 ? 9.602 33.625 18.766 1 89.19 327 TYR B C 1
ATOM 5403 O O . TYR B 1 327 ? 10.258 33.281 19.75 1 89.19 327 TYR B O 1
ATOM 5411 N N . LEU B 1 328 ? 9.453 34.906 18.531 1 89.62 328 LEU B N 1
ATOM 5412 C CA . LEU B 1 328 ? 10.094 35.969 19.266 1 89.62 328 LEU B CA 1
ATOM 5413 C C . LEU B 1 328 ? 9.586 36.031 20.703 1 89.62 328 LEU B C 1
ATOM 5415 O O . LEU B 1 328 ? 10.352 36.281 21.641 1 89.62 328 LEU B O 1
ATOM 5419 N N . GLU B 1 329 ? 8.344 35.75 20.828 1 88.94 329 GLU B N 1
ATOM 5420 C CA . GLU B 1 329 ? 7.707 35.844 22.141 1 88.94 329 GLU B CA 1
ATOM 5421 C C . GLU B 1 329 ? 8.031 34.625 23.016 1 88.94 329 GLU B C 1
ATOM 5423 O O . GLU B 1 329 ? 7.984 34.719 24.234 1 88.94 329 GLU B O 1
ATOM 5428 N N . ASN B 1 330 ? 8.398 33.531 22.469 1 81.75 330 ASN B N 1
ATOM 5429 C CA . ASN B 1 330 ? 8.492 32.312 23.219 1 81.75 330 ASN B CA 1
ATOM 5430 C C . ASN B 1 330 ? 9.906 31.734 23.203 1 81.75 330 ASN B C 1
ATOM 5432 O O . ASN B 1 330 ? 10.211 30.781 23.922 1 81.75 330 ASN B O 1
ATOM 5436 N N . TYR B 1 331 ? 10.727 32.125 22.281 1 66.19 331 TYR B N 1
ATOM 5437 C CA . TYR B 1 331 ? 12.078 31.578 22.156 1 66.19 331 TYR B CA 1
ATOM 5438 C C . TYR B 1 331 ? 13.016 32.25 23.172 1 66.19 331 TYR B C 1
ATOM 5440 O O . TYR B 1 331 ? 13.078 33.469 23.25 1 66.19 331 TYR B O 1
ATOM 5448 N N . ASP B 1 332 ? 13.172 31.641 24.25 1 54.09 332 ASP B N 1
ATOM 5449 C CA . ASP B 1 332 ? 14.203 32.125 25.172 1 54.09 332 ASP B CA 1
ATOM 5450 C C . ASP B 1 332 ? 15.594 32 24.547 1 54.09 332 ASP B C 1
ATOM 5452 O O . ASP B 1 332 ? 16.016 30.922 24.156 1 54.09 332 ASP B O 1
ATOM 5456 N N . ALA B 1 333 ? 16.109 33.031 23.906 1 43.75 333 ALA B N 1
ATOM 5457 C CA . ALA B 1 333 ? 17.5 33.062 23.438 1 43.75 333 ALA B CA 1
ATOM 5458 C C . ALA B 1 333 ? 18.406 32.219 24.328 1 43.75 333 ALA B C 1
ATOM 5460 O O . ALA B 1 333 ? 19.359 31.594 23.844 1 43.75 333 ALA B O 1
ATOM 5461 N N . ASP B 1 334 ? 18.266 32.25 25.609 1 39.84 334 ASP B N 1
ATOM 5462 C CA . ASP B 1 334 ? 19.266 31.703 26.547 1 39.84 334 ASP B CA 1
ATOM 5463 C C . ASP B 1 334 ? 19.25 30.188 26.547 1 39.84 334 ASP B C 1
ATOM 5465 O O . ASP B 1 334 ? 20.125 29.547 27.141 1 39.84 334 ASP B O 1
ATOM 5469 N N . GLU B 1 335 ? 18.125 29.484 26.438 1 36.81 335 GLU B N 1
ATOM 5470 C CA . GLU B 1 335 ? 18.188 28.047 26.625 1 36.81 335 GLU B CA 1
ATOM 5471 C C . GLU B 1 335 ? 18.781 27.344 25.422 1 36.81 335 GLU B C 1
ATOM 5473 O O . GLU B 1 335 ? 18.094 26.609 24.703 1 36.81 335 GLU B O 1
ATOM 5478 N N . SER B 1 336 ? 19.422 27.922 24.547 1 35.88 336 SER B N 1
ATOM 5479 C CA . SER B 1 336 ? 20.406 27.281 23.688 1 35.88 336 SER B CA 1
ATOM 5480 C C . SER B 1 336 ? 21.25 26.266 24.453 1 35.88 336 SER B C 1
ATOM 5482 O O . SER B 1 336 ? 22.469 26.391 24.531 1 35.88 336 SER B O 1
ATOM 5484 N N . THR B 1 337 ? 20.844 25.859 25.703 1 31.16 337 THR B N 1
ATOM 5485 C CA . THR B 1 337 ? 21.688 24.875 26.359 1 31.16 337 THR B CA 1
ATOM 5486 C C . THR B 1 337 ? 21.969 23.688 25.438 1 31.16 337 THR B C 1
ATOM 5488 O O . THR B 1 337 ? 21.188 23.406 24.531 1 31.16 337 THR B O 1
ATOM 5491 N N . ASP B 1 338 ? 23.203 22.984 25.594 1 31.88 338 ASP B N 1
ATOM 5492 C CA . ASP B 1 338 ? 24.031 21.875 25.141 1 31.88 338 ASP B CA 1
ATOM 5493 C C . ASP B 1 338 ? 23.203 20.594 24.984 1 31.88 338 ASP B C 1
ATOM 5495 O O . ASP B 1 338 ? 23.734 19.516 24.75 1 31.88 338 ASP B O 1
ATOM 5499 N N . GLU B 1 339 ? 22.062 20.406 25.734 1 30.09 339 GLU B N 1
ATOM 5500 C CA . GLU B 1 339 ? 21.641 19 25.766 1 30.09 339 GLU B CA 1
ATOM 5501 C C . GLU B 1 339 ? 21.016 18.578 24.438 1 30.09 339 GLU B C 1
ATOM 5503 O O . GLU B 1 339 ? 19.969 19.109 24.047 1 30.09 339 GLU B O 1
ATOM 5508 N N . THR B 1 340 ? 21.75 18.203 23.453 1 31.48 340 THR B N 1
ATOM 5509 C CA . THR B 1 340 ? 21.594 17.516 22.188 1 31.48 340 THR B CA 1
ATOM 5510 C C . THR B 1 340 ? 20.656 16.312 22.328 1 31.48 340 THR B C 1
ATOM 5512 O O . THR B 1 340 ? 21.078 15.234 22.734 1 31.48 340 THR B O 1
ATOM 5515 N N . GLY B 1 341 ? 19.672 16.359 23.266 1 27.34 341 GLY B N 1
ATOM 5516 C CA . GLY B 1 341 ? 18.984 15.086 23.281 1 27.34 341 GLY B CA 1
ATOM 5517 C C . GLY B 1 341 ? 18.188 14.828 22.016 1 27.34 341 GLY B C 1
ATOM 5518 O O . GLY B 1 341 ? 17.844 15.758 21.297 1 27.34 341 GLY B O 1
ATOM 5519 N N . LEU B 1 342 ? 18.281 13.641 21.422 1 30.05 342 LEU B N 1
ATOM 5520 C CA . LEU B 1 342 ? 17.719 12.93 20.281 1 30.05 342 LEU B CA 1
ATOM 5521 C C . LEU B 1 342 ? 16.203 13.031 20.266 1 30.05 342 LEU B C 1
ATOM 5523 O O . LEU B 1 342 ? 15.523 12.312 19.531 1 30.05 342 LEU B O 1
ATOM 5527 N N . ASP B 1 343 ? 15.5 13.609 21.281 1 26.44 343 ASP B N 1
ATOM 5528 C CA . ASP B 1 343 ? 14.055 13.469 21.219 1 26.44 343 ASP B CA 1
ATOM 5529 C C . ASP B 1 343 ? 13.453 14.5 20.266 1 26.44 343 ASP B C 1
ATOM 5531 O O . ASP B 1 343 ? 14.055 15.547 20 1 26.44 343 ASP B O 1
ATOM 5535 N N . HIS B 1 344 ? 12.414 14.242 19.484 1 31.77 344 HIS B N 1
ATOM 5536 C CA . HIS B 1 344 ? 11.656 15.031 18.531 1 31.77 344 HIS B CA 1
ATOM 5537 C C . HIS B 1 344 ? 11.406 16.438 19.047 1 31.77 344 HIS B C 1
ATOM 5539 O O . HIS B 1 344 ? 10.797 17.266 18.359 1 31.77 344 HIS B O 1
ATOM 5545 N N . ARG B 1 345 ? 11.422 16.734 20.344 1 31.33 345 ARG B N 1
ATOM 5546 C CA . ARG B 1 345 ? 11.031 18.031 20.875 1 31.33 345 ARG B CA 1
ATOM 5547 C C . ARG B 1 345 ? 12.203 19 20.844 1 31.33 345 ARG B C 1
ATOM 5549 O O . ARG B 1 345 ? 12.055 20.172 21.188 1 31.33 345 ARG B O 1
ATOM 5556 N N . VAL B 1 346 ? 13.562 18.656 21.266 1 30.11 346 VAL B N 1
ATOM 5557 C CA . VAL B 1 346 ? 14.641 19.562 21.656 1 30.11 346 VAL B CA 1
ATOM 5558 C C . VAL B 1 346 ? 15.383 20.047 20.406 1 30.11 346 VAL B C 1
ATOM 5560 O O . VAL B 1 346 ? 15.555 19.281 19.453 1 30.11 346 VAL B O 1
ATOM 5563 N N . ALA B 1 347 ? 15.742 21.375 20.422 1 33.19 347 ALA B N 1
ATOM 5564 C CA . ALA B 1 347 ? 16.547 22.125 19.469 1 33.19 347 ALA B CA 1
ATOM 5565 C C . ALA B 1 347 ? 17.906 21.469 19.266 1 33.19 347 ALA B C 1
ATOM 5567 O O . ALA B 1 347 ? 18.625 21.219 20.234 1 33.19 347 ALA B O 1
ATOM 5568 N N . TRP B 1 348 ? 18.125 20.578 18.312 1 31.84 348 TRP B N 1
ATOM 5569 C CA . TRP B 1 348 ? 19.375 19.875 18.016 1 31.84 348 TRP B CA 1
ATOM 5570 C C . TRP B 1 348 ? 20.562 20.812 18.109 1 31.84 348 TRP B C 1
ATOM 5572 O O . TRP B 1 348 ? 20.406 22.031 17.969 1 31.84 348 TRP B O 1
ATOM 5582 N N . ASP B 1 349 ? 21.828 20.297 18.297 1 31.91 349 ASP B N 1
ATOM 5583 C CA . ASP B 1 349 ? 23.172 20.828 18.484 1 31.91 349 ASP B CA 1
ATOM 5584 C C . ASP B 1 349 ? 23.547 21.797 17.375 1 31.91 349 ASP B C 1
A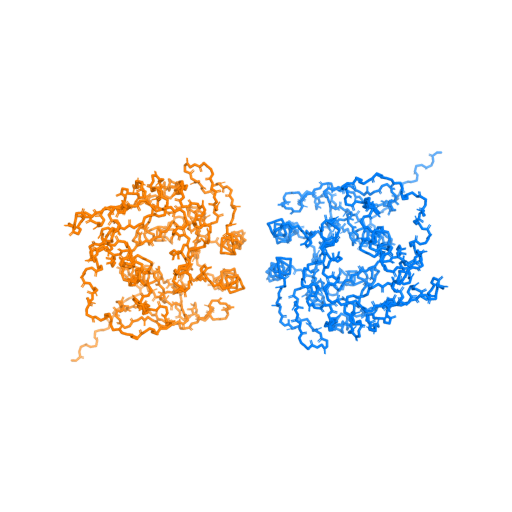TOM 5586 O O . ASP B 1 349 ? 23.438 21.469 16.188 1 31.91 349 ASP B O 1
ATOM 5590 N N . GLN B 1 350 ? 23.594 23.125 17.609 1 35.22 350 GLN B N 1
ATOM 5591 C CA . GLN B 1 350 ? 24.031 24.375 17 1 35.22 350 GLN B CA 1
ATOM 5592 C C . GLN B 1 350 ? 25.375 24.188 16.297 1 35.22 350 GLN B C 1
ATOM 5594 O O . GLN B 1 350 ? 25.906 25.125 15.695 1 35.22 350 GLN B O 1
ATOM 5599 N N . GLY B 1 351 ? 26 23.094 16.562 1 31.81 351 GLY B N 1
ATOM 5600 C CA . GLY B 1 351 ? 27.344 23.109 15.992 1 31.81 351 GLY B CA 1
ATOM 5601 C C . GLY B 1 351 ? 27.344 23.156 14.477 1 31.81 351 GLY B C 1
ATOM 5602 O O . GLY B 1 351 ? 28.062 23.953 13.875 1 31.81 351 GLY B O 1
ATOM 5603 N N . ALA B 1 352 ? 26.734 22.109 13.898 1 35.84 352 ALA B N 1
ATOM 5604 C CA . ALA B 1 352 ? 26.781 22.109 12.438 1 35.84 352 ALA B CA 1
ATOM 5605 C C . ALA B 1 352 ? 26.047 23.328 11.867 1 35.84 352 ALA B C 1
ATOM 5607 O O . ALA B 1 352 ? 26.422 23.844 10.812 1 35.84 352 ALA B O 1
ATOM 5608 N N . LEU B 1 353 ? 25.062 23.75 12.57 1 39.12 353 LEU B N 1
ATOM 5609 C CA . LEU B 1 353 ? 24.375 25 12.227 1 39.12 353 LEU B CA 1
ATOM 5610 C C . LEU B 1 353 ? 25.297 26.188 12.438 1 39.12 353 LEU B C 1
ATOM 5612 O O . LEU B 1 353 ? 25.234 27.172 11.688 1 39.12 353 LEU B O 1
ATOM 5616 N N . ALA B 1 354 ? 26.188 25.984 13.305 1 40.44 354 ALA B N 1
ATOM 5617 C CA . ALA B 1 354 ? 27.203 27.016 13.531 1 40.44 354 ALA B CA 1
ATOM 5618 C C . ALA B 1 354 ? 28.141 27.125 12.328 1 40.44 354 ALA B C 1
ATOM 5620 O O . ALA B 1 354 ? 28.531 28.234 11.945 1 40.44 354 ALA B O 1
ATOM 5621 N N . ILE B 1 355 ? 28.484 25.969 11.828 1 38.69 355 ILE B N 1
ATOM 5622 C CA . ILE B 1 355 ? 29.406 26.016 10.695 1 38.69 355 ILE B CA 1
ATOM 5623 C C . ILE B 1 355 ? 28.703 26.578 9.469 1 38.69 355 ILE B C 1
ATOM 5625 O O . ILE B 1 355 ? 29.25 27.422 8.766 1 38.69 355 ILE B O 1
ATOM 5629 N N . ALA B 1 356 ? 27.484 26.234 9.219 1 40.84 356 ALA B N 1
ATOM 5630 C CA . ALA B 1 356 ? 26.75 26.766 8.078 1 40.84 356 ALA B CA 1
ATOM 5631 C C . ALA B 1 356 ? 26.438 28.25 8.266 1 40.84 356 ALA B C 1
ATOM 5633 O O . ALA B 1 356 ? 26.484 29.031 7.309 1 40.84 356 ALA B O 1
ATOM 5634 N N . LYS B 1 357 ? 26.156 28.734 9.414 1 44.81 357 LYS B N 1
ATOM 5635 C CA . LYS B 1 357 ? 26 30.141 9.789 1 44.81 357 LYS B CA 1
ATOM 5636 C C . LYS B 1 357 ? 27.25 30.938 9.461 1 44.81 357 LYS B C 1
ATOM 5638 O O . LYS B 1 357 ? 27.156 32.062 8.922 1 44.81 357 LYS B O 1
ATOM 5643 N N . LYS B 1 358 ? 28.312 30.406 9.875 1 42.25 358 LYS B N 1
ATOM 5644 C CA . LYS B 1 358 ? 29.562 31.125 9.641 1 42.25 358 LYS B CA 1
ATOM 5645 C C . LYS B 1 358 ? 29.828 31.297 8.148 1 42.25 358 LYS B C 1
ATOM 5647 O O . LYS B 1 358 ? 30.328 32.344 7.723 1 42.25 358 LYS B O 1
ATOM 5652 N N . VAL B 1 359 ? 29.406 30.359 7.43 1 40.22 359 VAL B N 1
ATOM 5653 C CA . VAL B 1 359 ? 29.672 30.469 5.996 1 40.22 359 VAL B CA 1
ATOM 5654 C C . VAL B 1 359 ? 28.703 31.484 5.375 1 40.22 359 VAL B C 1
ATOM 5656 O O . VAL B 1 359 ? 29.078 32.25 4.5 1 40.22 359 VAL B O 1
ATOM 5659 N N . SER B 1 360 ? 27.484 31.625 5.832 1 40.41 360 SER B N 1
ATOM 5660 C CA . SER B 1 360 ? 26.484 32.531 5.254 1 40.41 360 SER B CA 1
ATOM 5661 C C . SER B 1 360 ? 26.75 33.969 5.68 1 40.41 360 SER B C 1
ATOM 5663 O O . SER B 1 360 ? 26.219 34.906 5.07 1 40.41 360 SER B O 1
ATOM 5665 N N . GLN B 1 361 ? 27.203 34.312 6.844 1 42.69 361 GLN B N 1
ATOM 5666 C CA . GLN B 1 361 ? 27.562 35.656 7.258 1 42.69 361 GLN B CA 1
ATOM 5667 C C . GLN B 1 361 ? 28.641 36.219 6.34 1 42.69 361 GLN B C 1
ATOM 5669 O O . GLN B 1 361 ? 28.797 37.438 6.246 1 42.69 361 GLN B O 1
ATOM 5674 N N . ARG B 1 362 ? 29.438 35.375 5.785 1 38.31 362 ARG B N 1
ATOM 5675 C CA . ARG B 1 362 ? 30.531 35.875 4.977 1 38.31 362 ARG B CA 1
ATOM 5676 C C . ARG B 1 362 ? 30.109 36.031 3.518 1 38.31 362 ARG B C 1
ATOM 5678 O O . ARG B 1 362 ? 30.875 36.562 2.699 1 38.31 362 ARG B O 1
ATOM 5685 N N . ILE B 1 363 ? 29.047 35.469 3.172 1 36.19 363 ILE B N 1
ATOM 5686 C CA . ILE B 1 363 ? 28.672 35.688 1.777 1 36.19 363 ILE B CA 1
ATOM 5687 C C . ILE B 1 363 ? 27.625 36.812 1.691 1 36.19 363 ILE B C 1
ATOM 5689 O O . ILE B 1 363 ? 26.672 36.812 2.469 1 36.19 363 ILE B O 1
#

Solvent-accessible surface area (backbone atoms only — not comparable to full-atom values): 38349 Å² total; per-residue (Å²): 138,81,79,75,69,81,68,94,91,81,50,78,42,26,35,33,26,31,27,15,55,41,66,68,19,38,55,43,45,46,52,41,37,75,67,43,29,46,30,30,26,31,16,82,55,77,69,58,89,86,52,83,51,84,82,49,45,79,41,81,32,48,51,71,34,40,64,42,40,36,49,50,41,64,74,56,60,31,44,31,34,40,42,54,49,59,50,55,65,66,48,56,60,66,54,24,34,41,33,29,30,46,13,46,50,23,47,51,52,35,32,58,77,66,64,36,59,34,40,38,37,60,55,42,49,48,24,37,41,87,62,92,63,76,66,34,46,81,82,51,70,72,44,37,52,60,63,49,12,41,23,44,46,53,27,49,52,54,42,49,53,43,36,74,73,69,46,36,41,25,33,38,23,40,36,63,62,44,42,68,97,59,51,71,71,54,44,56,54,50,48,34,46,74,68,61,30,50,45,75,32,52,26,74,24,76,26,39,45,44,30,22,30,45,68,45,52,44,54,47,50,50,46,54,74,69,46,57,60,86,74,30,50,42,71,34,39,41,50,32,82,43,63,49,26,40,42,63,32,63,31,40,42,35,57,72,69,60,65,80,57,50,61,37,59,30,61,63,68,57,40,49,48,52,40,48,48,25,40,71,64,71,57,31,54,62,50,71,60,52,65,75,42,42,64,41,62,42,48,61,44,38,60,74,42,38,74,75,69,52,74,74,80,43,32,34,41,54,30,47,34,54,27,48,51,45,45,66,75,66,54,62,79,76,73,69,62,84,68,54,47,91,54,96,83,52,74,63,65,59,58,68,55,43,55,54,48,56,54,38,66,73,99,139,82,80,77,67,81,68,93,91,80,50,79,40,25,35,34,25,33,28,14,55,41,65,69,20,37,54,42,45,45,50,41,37,76,68,42,28,47,30,29,27,31,16,81,56,77,67,60,89,87,52,84,52,85,82,50,44,80,43,81,32,47,51,71,34,41,65,42,40,36,49,48,40,62,75,56,60,33,44,30,35,40,42,53,48,58,50,55,64,65,47,56,60,67,55,27,34,41,32,29,29,45,14,46,50,21,46,50,51,35,33,56,77,67,66,36,58,35,41,38,38,61,55,42,49,49,24,37,42,84,62,92,64,76,64,33,48,81,82,50,70,71,47,35,51,59,63,50,12,40,22,46,46,51,27,49,52,53,44,49,53,43,37,74,73,68,46,37,41,26,34,37,24,39,37,63,62,45,41,66,98,60,51,71,70,52,44,57,56,52,49,35,45,74,68,62,30,50,44,76,32,53,27,74,25,77,26,40,46,42,28,22,31,45,67,46,52,43,52,49,52,51,46,53,74,69,45,58,60,84,75,30,50,42,70,34,38,41,48,33,83,44,64,49,27,40,42,62,33,64,31,38,42,35,57,72,68,60,67,78,56,52,62,36,59,29,61,65,69,56,40,49,49,51,42,47,49,24,40,71,63,72,57,32,52,61,50,72,62,51,62,75,41,44,64,40,62,43,49,61,43,39,61,74,42,37,75,75,68,53,74,74,79,41,32,35,40,54,29,48,33,52,26,47,50,44,45,65,74,66,54,61,80,76,72,71,63,83,67,54,48,89,53,95,82,51,74,63,67,55,60,68,54,44,56,55,47,56,56,41,67,72,101

Radius of gyration: 29.88 Å; Cα contacts (8 Å, |Δi|>4): 1385; chains: 2; bounding box: 63×83×91 Å

Sequence (726 aa):
MSDSERAGDDSNGTLLVTGGTGFLGLHTCQYFRDQGWDVTALDLKPFEPEDDTDGIDFVEGDVRSEESVADALEESDATAVVHTAAALPLWDADRIRETTIDGTRNVLWAAKERDVDRVCYISSTAVYGTHETHPITEESPLDGVGPYGEAKIEAEKVCRDFRRMGMCVPILRPKTFIGPQRLGVFQVLFDWIEDGANVPLVGWGNNRYQLLHVHDLVTAIELVLTGDEEAVDDTFNVGADEYGTMKADFQAPIDYAGTGKRTIGTPAFLTVAVLRVLDRLNLSPLYPWVYETASEDSYVSVEKLKSLGWEPEYSNREALVETYEWYLENYDADESTDETGLDHRVAWDQGALAIAKKVSQRIMSDSERAGDDSNGTLLVTGGTGFLGLHTCQYFRDQGWDVTALDLKPFEPEDDTDGIDFVEGDVRSEESVADALEESDATAVVHTAAALPLWDADRIRETTIDGTRNVLWAAKERDVDRVCYISSTAVYGTHETHPITEESPLDGVGPYGEAKIEAEKVCRDFRRMGMCVPILRPKTFIGPQRLGVFQVLFDWIEDGANVPLVGWGNNRYQLLHVHDLVTAIELVLTGDEEAVDDTFNVGADEYGTMKADFQAPIDYAGTGKRTIGTPAFLTVAVLRVLDRLNLSPLYPWVYETASEDSYVSVEKLKSLGWEPEYSNREALVETYEWYLENYDADESTDETGLDHRVAWDQGALAIAKKVSQRI

Secondary structure (DSSP, 8-state):
-----------S-EEEEETTTSHHHHHHHHHHHHTT-EEEEEESSPPPTTS--TTEEEEE--TT-HHHHHHHHHHHT-SEEEE-----TTS-HHHHHIIIIIHHHHHHHHHHHTT-SEEEEE--GGGG---SSSSB-TTSPP---HHHHHHHHHHHHHHHHHHHTT-B--EEEEPPEE-SS--THHHHHHHHHHTTPPEEEEB-S-SBB--EEHHHHHHHHHHHHHS-HHHHSSEEEE--SS--BHHHHHHHHHHHHT----EEEE-HHHHHHHHHHHHHTT-----HHHHHHTTS-B-B--HHHHTTT------HHHHHHHHHHHHHHH--TT---S----STTS---HHHHHHHHHHHH--/-----------S-EEEEETTTSHHHHHHHHHHHHTT-EEEEEESS---TTS--TTEEEEE--TT-HHHHHHHHHHHT-SEEEE-----TTS-HHHHHIIIIIHHHHHHHHHHHTT-SEEEEE--GGGG---SSSSB-TTSPP---HHHHHHHHHHHHHHHHHHHTT-B--EEEEPSEE-SS--THHHHHHHHHHTTPPEEEEB-S-SBB--EEHHHHHHHHHHHHHS-HHHHSSEEEE--SS--BHHHHHHHHHHHHT----EEEE-HHHHHHHHHHHHHTT-----HHHHHHTTS-B-B--HHHHTTT------HHHHHHHHHHHHHHH--TT---S----STTS---HHHHHHHHHHHH--

Organism: NCBI:txid2816475